Protein AF-A0A7W1PZ60-F1 (afdb_monomer_lite)

Sequence (572 aa):
MPERQSTPGGVTAEQDAEAQPDDTRADGIGADGNGADDTRADGIGAHDIGAHDTAAHDTAAHDAAEDEPTCVVPSSVDAVDQPSGFDAPTSATESPIFVVHSPVTPDAEATQVIAARGASEDPTVQISAAPPEGPAPEISQPWRKRAMLISSAVVAALGLLYGADLLLSSGSIPRGVTVGGVPVGGVALADAEQTLRAQLEPRTQRPVPVTVGDAKTTVDPRAAGLSVDWAATVARASAQPLNPVTRITSLFSSRETGVVTRSDPAALDAALTELAPAFDKPAVEGNVRFDGVTPEPVQPVPGQQLDVQAAADALDRNWVSGAPVVLPLTRLAPMTTADNVATALEKVAKPAVSGPVTITGENAARATLTPSNIAAALSFHADPAAGLVPELNQDSITAVLKPQLAGSETPGRDATLDFTGPTPVVVPSQDGRGVDYPATLKALIPVLTGTGQRQLAAVYAPQPAKLTTDGLSKLGISGIIGEFTTHGFASDSGMNIKRAAAQINGTIIAPGATFSLNAATNPRDAAHGYVEAGIIEDGHPARGIGGGVSQVATTLYNASYFAGMANVEHRE

Radius of gyration: 53.52 Å; chains: 1; bounding box: 136×105×157 Å

pLDDT: mean 76.32, std 24.91, range [27.02, 98.31]

Structure (mmCIF, N/CA/C/O backbone):
data_AF-A0A7W1PZ60-F1
#
_entry.id   AF-A0A7W1PZ60-F1
#
loop_
_atom_site.group_PDB
_atom_site.id
_atom_site.type_symbol
_atom_site.label_atom_id
_atom_site.label_alt_id
_atom_site.label_comp_id
_atom_site.label_asym_id
_atom_site.label_entity_id
_atom_site.label_seq_id
_atom_site.pdbx_PDB_ins_code
_atom_site.Cartn_x
_atom_site.Cartn_y
_atom_site.Cartn_z
_atom_site.occupancy
_atom_site.B_iso_or_equiv
_atom_site.auth_seq_id
_atom_site.auth_comp_id
_atom_site.auth_asym_id
_atom_site.auth_atom_id
_atom_site.pdbx_PDB_model_num
ATOM 1 N N . MET A 1 1 ? 16.845 13.927 87.945 1.00 48.28 1 MET A N 1
ATOM 2 C CA . MET A 1 1 ? 17.954 13.018 88.319 1.00 48.28 1 MET A CA 1
ATOM 3 C C . MET A 1 1 ? 17.489 12.307 89.583 1.00 48.28 1 MET A C 1
ATOM 5 O O . MET A 1 1 ? 17.201 13.062 90.506 1.00 48.28 1 MET A O 1
ATOM 9 N N . PRO A 1 2 ? 17.314 10.967 89.651 1.00 63.34 2 PRO A N 1
ATOM 10 C CA . PRO A 1 2 ? 18.059 9.901 88.957 1.00 63.34 2 PRO A CA 1
ATOM 11 C C . PRO A 1 2 ? 17.148 8.735 88.436 1.00 63.34 2 PRO A C 1
ATOM 13 O O . PRO A 1 2 ? 16.027 8.991 88.019 1.00 63.34 2 PRO A O 1
ATOM 16 N N . GLU A 1 3 ? 17.689 7.504 88.418 1.00 40.91 3 GLU A N 1
ATOM 17 C CA . GLU A 1 3 ? 17.124 6.126 88.506 1.00 40.91 3 GLU A CA 1
ATOM 18 C C . GLU A 1 3 ? 15.597 5.779 88.551 1.00 40.91 3 GLU A C 1
ATOM 20 O O . GLU A 1 3 ? 14.823 6.405 89.266 1.00 40.91 3 GLU A O 1
ATOM 25 N N . ARG A 1 4 ? 15.307 4.571 87.998 1.00 40.03 4 ARG A N 1
ATOM 26 C CA . ARG A 1 4 ? 14.363 3.479 88.418 1.00 40.03 4 ARG A CA 1
ATOM 27 C C . ARG A 1 4 ? 12.880 3.368 87.959 1.00 40.03 4 ARG A C 1
ATOM 29 O O . ARG A 1 4 ? 12.071 4.258 88.155 1.00 40.03 4 ARG A O 1
ATOM 36 N N . GLN A 1 5 ? 12.565 2.114 87.562 1.00 39.22 5 GLN A N 1
ATOM 37 C CA . GLN A 1 5 ? 11.352 1.280 87.801 1.00 39.22 5 GLN A CA 1
ATOM 38 C C . GLN A 1 5 ? 9.976 1.623 87.166 1.00 39.22 5 GLN A C 1
ATOM 40 O O . GLN A 1 5 ? 9.340 2.596 87.549 1.00 39.22 5 GLN A O 1
ATOM 45 N N . SER A 1 6 ? 9.433 0.712 86.326 1.00 33.81 6 SER A N 1
ATOM 46 C CA . SER A 1 6 ? 8.340 -0.238 86.698 1.00 33.81 6 SER A CA 1
ATOM 47 C C . SER A 1 6 ? 7.569 -0.869 85.511 1.00 33.81 6 SER A C 1
ATOM 49 O O . SER A 1 6 ? 7.257 -0.216 84.522 1.00 33.81 6 SER A O 1
ATOM 51 N N . THR A 1 7 ? 7.216 -2.147 85.672 1.00 34.81 7 THR A N 1
ATOM 52 C CA . THR A 1 7 ? 6.279 -3.009 84.901 1.00 34.81 7 THR A CA 1
ATOM 53 C C . THR A 1 7 ? 5.054 -3.360 85.793 1.00 34.81 7 THR A C 1
ATOM 55 O O . THR A 1 7 ? 5.064 -2.911 86.942 1.00 34.81 7 THR A O 1
ATOM 58 N N . PRO A 1 8 ? 4.070 -4.238 85.440 1.00 60.44 8 PRO A N 1
ATOM 59 C CA . PRO A 1 8 ? 3.481 -4.684 84.148 1.00 60.44 8 PRO A CA 1
ATOM 60 C C . PRO A 1 8 ? 1.914 -4.788 84.141 1.00 60.44 8 PRO A C 1
ATOM 62 O O . PRO A 1 8 ? 1.256 -4.549 85.149 1.00 60.44 8 PRO A O 1
ATOM 65 N N . GLY A 1 9 ? 1.340 -5.307 83.036 1.00 31.73 9 GLY A N 1
ATOM 66 C CA . GLY A 1 9 ? 0.103 -6.135 83.002 1.00 31.73 9 GLY A CA 1
ATOM 67 C C . GLY A 1 9 ? -0.803 -5.854 81.786 1.00 31.73 9 GLY A C 1
ATOM 68 O O . GLY A 1 9 ? -0.983 -4.688 81.460 1.00 31.73 9 GLY A O 1
ATOM 69 N N . GLY A 1 10 ? -1.409 -6.804 81.051 1.00 31.69 10 GLY A N 1
ATOM 70 C CA . GLY A 1 10 ? -1.338 -8.282 80.938 1.00 31.69 10 GLY A CA 1
ATOM 71 C C . GLY A 1 10 ? -2.159 -8.711 79.683 1.00 31.69 10 GLY A C 1
ATOM 72 O O . GLY A 1 10 ? -3.100 -8.005 79.343 1.00 31.69 10 GLY A O 1
ATOM 73 N N . VAL A 1 11 ? -1.707 -9.640 78.818 1.00 33.00 11 VAL A N 1
ATOM 74 C CA . VAL A 1 11 ? -2.082 -11.090 78.767 1.00 33.00 11 VAL A CA 1
ATOM 75 C C . VAL A 1 11 ? -3.592 -11.333 78.496 1.00 33.00 11 VAL A C 1
ATOM 77 O O . VAL A 1 11 ? -4.383 -10.875 79.309 1.00 33.00 11 VAL A O 1
ATOM 80 N N . THR A 1 12 ? -4.107 -12.055 77.473 1.00 33.81 12 THR A N 1
ATOM 81 C CA . THR A 1 12 ? -3.608 -12.771 76.250 1.00 33.81 12 THR A CA 1
ATOM 82 C C . THR A 1 12 ? -4.810 -13.220 75.372 1.00 33.81 12 THR A C 1
ATOM 84 O O . THR A 1 12 ? -5.815 -13.567 75.977 1.00 33.81 12 THR A O 1
ATOM 87 N N . ALA A 1 13 ? -4.627 -13.351 74.037 1.00 33.94 13 ALA A N 1
ATOM 88 C CA . ALA A 1 13 ? -5.240 -14.327 73.078 1.00 33.94 13 ALA A CA 1
ATOM 89 C C . ALA A 1 13 ? -6.801 -14.499 73.005 1.00 33.94 13 ALA A C 1
ATOM 91 O O . ALA A 1 13 ? -7.514 -14.015 73.871 1.00 33.94 13 ALA A O 1
ATOM 92 N N . GLU A 1 14 ? -7.450 -15.125 72.003 1.00 32.56 14 GLU A N 1
ATOM 93 C CA . GLU A 1 14 ? -7.018 -15.866 70.793 1.00 32.56 14 GLU A CA 1
ATOM 94 C C . GLU A 1 14 ? -8.051 -15.723 69.624 1.00 32.56 14 GLU A C 1
ATOM 96 O O . GLU A 1 14 ? -8.753 -14.718 69.561 1.00 32.56 14 GLU A O 1
ATOM 101 N N . GLN A 1 15 ? -8.088 -16.672 68.674 1.00 33.50 15 GLN A N 1
ATOM 102 C CA . GLN A 1 15 ? -8.492 -16.524 67.260 1.00 33.50 15 GLN A CA 1
ATOM 103 C C . GLN A 1 15 ? -9.977 -16.745 66.866 1.00 33.50 15 GLN A C 1
ATOM 105 O O . GLN A 1 15 ? -10.804 -17.250 67.618 1.00 33.50 15 GLN A O 1
ATOM 110 N N . ASP A 1 16 ? -10.206 -16.366 65.604 1.00 34.44 16 ASP A N 1
ATOM 111 C CA . ASP A 1 16 ? -11.305 -16.541 64.638 1.00 34.44 16 ASP A CA 1
ATOM 112 C C . ASP A 1 16 ? -12.148 -17.848 64.599 1.00 34.44 16 ASP A C 1
ATOM 114 O O . ASP A 1 16 ? -11.684 -18.927 64.958 1.00 34.44 16 ASP A O 1
ATOM 118 N N . ALA A 1 17 ? -13.314 -17.711 63.930 1.00 32.03 17 ALA A N 1
ATOM 119 C CA . ALA A 1 17 ? -13.920 -18.622 62.925 1.00 32.03 17 ALA A CA 1
ATOM 120 C C . ALA A 1 17 ? -15.250 -19.391 63.208 1.00 32.03 17 ALA A C 1
ATOM 122 O O . ALA A 1 17 ? -15.441 -20.044 64.225 1.00 32.03 17 ALA A O 1
ATOM 123 N N . GLU A 1 18 ? -16.106 -19.333 62.169 1.00 31.56 18 GLU A N 1
ATOM 124 C CA . GLU A 1 18 ? -17.048 -20.338 61.610 1.00 31.56 18 GLU A CA 1
ATOM 125 C C . GLU A 1 18 ? -18.441 -20.729 62.198 1.00 31.56 18 GLU A C 1
ATOM 127 O O . GLU A 1 18 ? -18.621 -21.152 63.331 1.00 31.56 18 GLU A O 1
ATOM 132 N N . ALA A 1 19 ? -19.430 -20.612 61.289 1.00 32.41 19 ALA A N 1
ATOM 133 C CA . ALA A 1 19 ? -20.492 -21.553 60.866 1.00 32.41 19 ALA A CA 1
ATOM 134 C C . ALA A 1 19 ? -21.335 -22.416 61.854 1.00 32.41 19 ALA A C 1
ATOM 136 O O . ALA A 1 19 ? -20.888 -23.408 62.411 1.00 32.41 19 ALA A O 1
ATOM 137 N N . GLN A 1 20 ? -22.638 -22.088 61.911 1.00 32.53 20 GLN A N 1
ATOM 138 C CA . GLN A 1 20 ? -23.833 -22.896 61.529 1.00 32.53 20 GLN A CA 1
ATOM 139 C C . GLN A 1 20 ? -23.694 -24.430 61.266 1.00 32.53 20 GLN A C 1
ATOM 141 O O . GLN A 1 20 ? -22.754 -24.823 60.582 1.00 32.53 20 GLN A O 1
ATOM 146 N N . PRO A 1 21 ? -24.765 -25.244 61.450 1.00 51.00 21 PRO A N 1
ATOM 147 C CA . PRO A 1 21 ? -25.710 -25.402 62.573 1.00 51.00 21 PRO A CA 1
ATOM 148 C C . PRO A 1 21 ? -2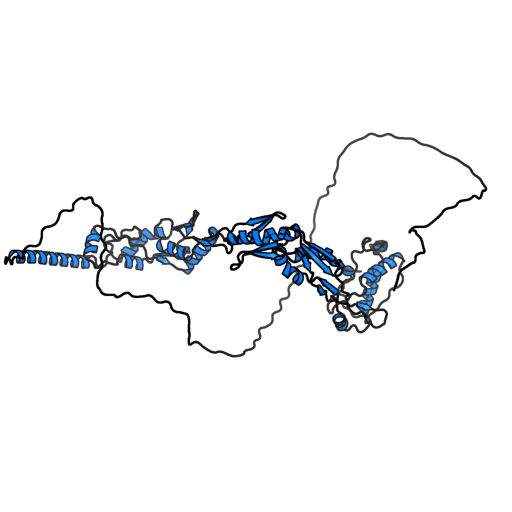5.701 -26.854 63.141 1.00 51.00 21 PRO A C 1
ATOM 150 O O . PRO A 1 21 ? -25.024 -27.722 62.599 1.00 51.00 21 PRO A O 1
ATOM 153 N N . ASP A 1 22 ? -26.501 -27.145 64.178 1.00 33.78 22 ASP A N 1
ATOM 154 C CA . ASP A 1 22 ? -26.601 -28.490 64.790 1.00 33.78 22 ASP A CA 1
ATOM 155 C C . ASP A 1 22 ? -27.980 -29.161 64.577 1.00 33.78 22 ASP A C 1
ATOM 157 O O . ASP A 1 22 ? -29.003 -28.480 64.456 1.00 33.78 22 ASP A O 1
ATOM 161 N N . ASP A 1 23 ? -27.993 -30.497 64.529 1.00 39.66 23 ASP A N 1
ATOM 162 C CA . ASP A 1 23 ? -29.156 -31.378 64.311 1.00 39.66 23 ASP A CA 1
ATOM 163 C C . ASP A 1 23 ? -29.557 -32.064 65.631 1.00 39.66 23 ASP A C 1
ATOM 165 O O . ASP A 1 23 ? -28.709 -32.383 66.462 1.00 39.66 23 ASP A O 1
ATOM 169 N N . THR A 1 24 ? -30.846 -32.337 65.860 1.00 35.81 24 THR A N 1
ATOM 170 C CA . THR A 1 24 ? -31.236 -33.313 66.894 1.00 35.81 24 THR A CA 1
ATOM 171 C C . THR A 1 24 ? -32.627 -33.910 66.686 1.00 35.81 24 THR A C 1
ATOM 173 O O . THR A 1 24 ? -33.585 -33.263 66.268 1.00 35.81 24 THR A O 1
ATOM 176 N N . ARG A 1 25 ? -32.728 -35.194 67.037 1.00 36.12 25 ARG A N 1
ATOM 177 C CA . ARG A 1 25 ? -33.777 -36.152 66.662 1.00 36.12 25 ARG A CA 1
ATOM 178 C C . ARG A 1 25 ? -34.373 -36.807 67.914 1.00 36.12 25 ARG A C 1
ATOM 180 O O . ARG A 1 25 ? -33.588 -37.277 68.732 1.00 36.12 25 ARG A O 1
ATOM 187 N N . ALA A 1 26 ? -35.704 -36.940 68.017 1.00 33.78 26 ALA A N 1
ATOM 188 C CA . ALA A 1 26 ? -36.364 -37.910 68.917 1.00 33.78 26 ALA A CA 1
ATOM 189 C C . ALA A 1 26 ? -37.866 -38.168 68.598 1.00 33.78 26 ALA A C 1
ATOM 191 O O . ALA A 1 26 ? -38.679 -37.257 68.682 1.00 33.78 26 ALA A O 1
ATOM 192 N N . ASP A 1 27 ? -38.176 -39.430 68.261 1.00 35.12 27 ASP A N 1
ATOM 193 C CA . ASP A 1 27 ? -39.287 -40.326 68.680 1.00 35.12 27 ASP A CA 1
ATOM 194 C C . ASP A 1 27 ? -40.786 -39.910 68.740 1.00 35.12 27 ASP A C 1
ATOM 196 O O . ASP A 1 27 ? -41.148 -38.867 69.275 1.00 35.12 27 ASP A O 1
ATOM 200 N N . GLY A 1 28 ? -41.701 -40.819 68.311 1.00 30.02 28 GLY A N 1
ATOM 201 C CA . GLY A 1 28 ? -43.164 -40.606 68.480 1.00 30.02 28 GLY A CA 1
ATOM 202 C C . GLY A 1 28 ? -44.244 -41.568 67.895 1.00 30.02 28 GLY A C 1
ATOM 203 O O . GLY A 1 28 ? -45.313 -41.079 67.570 1.00 30.02 28 GLY A O 1
ATOM 204 N N . ILE A 1 29 ? -44.004 -42.881 67.739 1.00 33.66 29 ILE A N 1
ATOM 205 C CA . ILE A 1 29 ? -44.962 -44.045 67.718 1.00 33.66 29 ILE A CA 1
ATOM 206 C C . ILE A 1 29 ? -46.476 -43.888 67.313 1.00 33.66 29 ILE A C 1
ATOM 208 O O . ILE A 1 29 ? -47.260 -43.321 68.065 1.00 33.66 29 ILE A O 1
ATOM 212 N N . GLY A 1 30 ? -46.913 -44.682 66.303 1.00 31.73 30 GLY A N 1
ATOM 213 C CA . GLY A 1 30 ? -48.231 -45.394 66.212 1.00 31.73 30 GLY A CA 1
ATOM 214 C C . GLY A 1 30 ? -49.456 -44.653 65.614 1.00 31.73 30 GLY A C 1
ATOM 215 O O . GLY A 1 30 ? -49.548 -43.443 65.746 1.00 31.73 30 GLY A O 1
ATOM 216 N N . ALA A 1 31 ? -50.462 -45.289 64.976 1.00 33.06 31 ALA A N 1
ATOM 217 C CA . ALA A 1 31 ? -50.705 -46.692 64.565 1.00 33.06 31 ALA A CA 1
ATOM 218 C C . ALA A 1 31 ? -51.828 -46.776 63.469 1.00 33.06 31 ALA A C 1
ATOM 220 O O . ALA A 1 31 ? -52.349 -45.739 63.070 1.00 33.06 31 ALA A O 1
ATOM 221 N N . ASP A 1 32 ? -52.209 -48.002 63.055 1.00 36.91 32 ASP A N 1
ATOM 222 C CA . ASP A 1 32 ? -53.356 -48.407 62.188 1.00 36.91 32 ASP A CA 1
ATOM 223 C C . ASP A 1 32 ? -53.274 -48.101 60.662 1.00 36.91 32 ASP A C 1
ATOM 225 O O . ASP A 1 32 ? -52.878 -47.017 60.255 1.00 36.91 32 ASP A O 1
ATOM 229 N N . GLY A 1 33 ? -53.660 -48.984 59.718 1.00 31.33 33 GLY A N 1
ATOM 230 C CA . GLY A 1 33 ? -54.054 -50.406 59.788 1.00 31.33 33 GLY A CA 1
ATOM 231 C C . GLY A 1 33 ? -54.742 -50.916 58.490 1.00 31.33 33 GLY A C 1
ATOM 232 O O . GLY A 1 33 ? -55.614 -50.230 57.973 1.00 31.33 33 GLY A O 1
ATOM 233 N N . ASN A 1 34 ? -54.404 -52.136 58.020 1.00 33.91 34 ASN A N 1
ATOM 234 C CA . ASN A 1 34 ? -54.942 -52.883 56.843 1.00 33.91 34 ASN A CA 1
ATOM 235 C C . ASN A 1 34 ? -54.814 -52.250 55.424 1.00 33.91 34 ASN A C 1
ATOM 237 O O . ASN A 1 34 ? -55.028 -51.063 55.239 1.00 33.91 34 ASN A O 1
ATOM 241 N N . GLY A 1 35 ? -54.559 -53.002 54.339 1.00 32.28 35 GLY A N 1
ATOM 242 C CA . GLY A 1 35 ? -54.160 -54.417 54.212 1.00 32.28 35 GLY A CA 1
ATOM 243 C C . GLY A 1 35 ? -54.688 -55.112 52.937 1.00 32.28 35 GLY A C 1
ATOM 244 O O . GLY A 1 35 ? -55.870 -54.973 52.652 1.00 32.28 35 GLY A O 1
ATOM 245 N N . ALA A 1 36 ? -53.831 -55.929 52.293 1.00 36.16 36 ALA A N 1
ATOM 246 C CA . ALA A 1 36 ? -54.145 -57.053 51.373 1.00 36.16 36 ALA A CA 1
ATOM 247 C C . ALA A 1 36 ? -54.852 -56.769 50.012 1.00 36.16 36 ALA A C 1
ATOM 249 O O . ALA A 1 36 ? -55.674 -55.868 49.915 1.00 36.16 36 ALA A O 1
ATOM 250 N N . ASP A 1 37 ? -54.663 -57.546 48.930 1.00 37.47 37 ASP A N 1
ATOM 251 C CA . ASP A 1 37 ? -53.606 -58.500 48.497 1.00 37.47 37 ASP A CA 1
ATOM 252 C C . ASP A 1 37 ? -53.862 -58.915 47.016 1.00 37.47 37 ASP A C 1
ATOM 254 O O . ASP A 1 37 ? -55.005 -58.800 46.584 1.00 37.47 37 ASP A O 1
ATOM 258 N N . ASP A 1 38 ? -52.830 -59.422 46.312 1.00 37.25 38 ASP A N 1
ATOM 259 C CA . ASP A 1 38 ? -52.796 -60.291 45.094 1.00 37.25 38 ASP A CA 1
ATOM 260 C C . ASP A 1 38 ? -53.709 -59.968 43.861 1.00 37.25 38 ASP A C 1
ATOM 262 O O . ASP A 1 38 ? -54.731 -59.304 43.944 1.00 37.25 38 ASP A O 1
ATOM 266 N N . THR A 1 39 ? -53.471 -60.383 42.607 1.00 36.84 39 THR A N 1
ATOM 267 C CA . THR A 1 39 ? -52.607 -61.394 41.942 1.00 36.84 39 THR A CA 1
ATOM 268 C C . THR A 1 39 ? -52.223 -60.852 40.536 1.00 36.84 39 THR A C 1
ATOM 270 O O . THR A 1 39 ? -52.946 -60.024 39.990 1.00 36.84 39 THR A O 1
ATOM 273 N N . ARG A 1 40 ? -51.030 -61.108 39.959 1.00 36.19 40 ARG A N 1
ATOM 274 C CA . ARG A 1 40 ? -50.654 -62.229 39.039 1.00 36.19 40 ARG A CA 1
ATOM 275 C C . ARG A 1 40 ? -51.602 -62.455 37.827 1.00 36.19 40 ARG A C 1
ATOM 277 O O . ARG A 1 40 ? -52.803 -62.303 37.964 1.00 36.19 40 ARG A O 1
ATOM 284 N N . ALA A 1 41 ? -51.145 -62.858 36.630 1.00 35.94 41 ALA A N 1
ATOM 285 C CA . ALA A 1 41 ? -49.906 -63.574 36.277 1.00 35.94 41 ALA A CA 1
ATOM 286 C C . ALA A 1 41 ? -49.469 -63.401 34.791 1.00 35.94 41 ALA A C 1
ATOM 288 O O . ALA A 1 41 ? -50.280 -62.994 33.970 1.00 35.94 41 ALA A O 1
ATOM 289 N N . ASP A 1 42 ? -48.217 -63.804 34.508 1.00 32.44 42 ASP A N 1
ATOM 290 C CA . ASP A 1 42 ? -47.660 -64.477 33.304 1.00 32.44 42 ASP A CA 1
ATOM 291 C C . ASP A 1 42 ? -47.873 -63.907 31.868 1.00 32.44 42 ASP A C 1
ATOM 293 O O . ASP A 1 42 ? -48.925 -63.396 31.516 1.00 32.44 42 ASP A O 1
ATOM 297 N N . GLY A 1 43 ? -46.932 -64.017 30.914 1.00 30.09 43 GLY A N 1
ATOM 298 C CA . GLY A 1 43 ? -45.552 -64.526 30.963 1.00 30.09 43 GLY A CA 1
ATOM 299 C C . GLY A 1 43 ? -45.106 -65.240 29.666 1.00 30.09 43 GLY A C 1
ATOM 300 O O . GLY A 1 43 ? -45.825 -66.107 29.188 1.00 30.09 43 GLY A O 1
ATOM 301 N N . ILE A 1 44 ? -43.869 -64.966 29.201 1.00 33.47 44 ILE A N 1
ATOM 302 C CA . ILE A 1 44 ? -43.054 -65.784 28.253 1.00 33.47 44 ILE A CA 1
ATOM 303 C C . ILE A 1 44 ? -43.564 -65.820 26.776 1.00 33.47 44 ILE A C 1
ATOM 305 O O . ILE A 1 44 ? -44.748 -65.970 26.524 1.00 33.47 44 ILE A O 1
ATOM 309 N N . GLY A 1 45 ? -42.737 -65.723 25.721 1.00 29.19 45 GLY A N 1
ATOM 310 C CA . GLY A 1 45 ? -41.285 -65.508 25.640 1.00 29.19 45 GLY A CA 1
ATOM 311 C C . GLY A 1 45 ? -40.726 -65.528 24.197 1.00 29.19 45 GLY A C 1
ATOM 312 O O . GLY A 1 45 ? -41.439 -65.802 23.239 1.00 29.19 45 GLY A O 1
ATOM 313 N N . ALA A 1 46 ? -39.434 -65.205 24.097 1.00 31.70 46 ALA A N 1
ATOM 314 C CA . ALA A 1 46 ? -38.571 -64.985 22.923 1.00 31.70 46 ALA A CA 1
ATOM 315 C C . ALA A 1 46 ? -38.611 -65.986 21.736 1.00 31.70 46 ALA A C 1
ATOM 317 O O . ALA A 1 46 ? -38.810 -67.179 21.942 1.00 31.70 46 ALA A O 1
ATOM 318 N N . HIS A 1 47 ? -38.208 -65.525 20.535 1.00 30.86 47 HIS A N 1
ATOM 319 C CA . HIS A 1 47 ? -36.892 -65.883 19.954 1.00 30.86 47 HIS A CA 1
ATOM 320 C C . HIS A 1 47 ? -36.436 -64.965 18.788 1.00 30.86 47 HIS A C 1
ATOM 322 O O . HIS A 1 47 ? -37.237 -64.244 18.202 1.00 30.86 47 HIS A O 1
ATOM 328 N N . ASP A 1 48 ? -35.122 -64.980 18.536 1.00 31.52 48 ASP A N 1
ATOM 329 C CA . ASP A 1 48 ? -34.300 -64.084 17.688 1.00 31.52 48 ASP A CA 1
ATOM 330 C C . ASP A 1 48 ? -33.872 -64.749 16.339 1.00 31.52 48 ASP A C 1
ATOM 332 O O . ASP A 1 48 ? -34.333 -65.851 16.046 1.00 31.52 48 ASP A O 1
ATOM 336 N N . ILE A 1 49 ? -32.955 -64.100 15.591 1.00 32.72 49 ILE A N 1
ATOM 337 C CA . ILE A 1 49 ? -32.211 -64.416 14.338 1.00 32.72 49 ILE A CA 1
ATOM 338 C C . ILE A 1 49 ? -32.979 -64.419 12.989 1.00 32.72 49 ILE A C 1
ATOM 340 O O . ILE A 1 49 ? -33.929 -65.170 12.810 1.00 32.72 49 ILE A O 1
ATOM 344 N N . GLY A 1 50 ? -32.562 -63.675 11.941 1.00 28.05 50 GLY A N 1
ATOM 345 C CA . GLY A 1 50 ? -31.528 -62.619 11.857 1.00 28.05 50 GLY A CA 1
ATOM 346 C C . GLY A 1 50 ? -31.091 -62.211 10.420 1.00 28.05 50 GLY A C 1
ATOM 347 O O . GLY A 1 50 ? -31.174 -63.019 9.503 1.00 28.05 50 GLY A O 1
ATOM 348 N N . ALA A 1 51 ? -30.533 -60.991 10.300 1.00 30.17 51 ALA A N 1
ATOM 349 C CA . ALA A 1 51 ? -29.610 -60.450 9.266 1.00 30.17 51 ALA A CA 1
ATOM 350 C C . ALA A 1 51 ? -30.055 -60.073 7.815 1.00 30.17 51 ALA A C 1
ATOM 352 O O . ALA A 1 51 ? -30.816 -60.779 7.162 1.00 30.17 51 ALA A O 1
ATOM 353 N N . HIS A 1 52 ? -29.385 -59.003 7.325 1.00 31.28 52 HIS A N 1
ATOM 354 C CA . HIS A 1 52 ? -29.333 -58.322 6.000 1.00 31.28 52 HIS A CA 1
ATOM 355 C C . HIS A 1 52 ? -30.251 -57.094 5.786 1.00 31.28 52 HIS A C 1
ATOM 357 O O . HIS A 1 52 ? -31.429 -57.152 6.112 1.00 31.28 52 HIS A O 1
ATOM 363 N N . ASP A 1 53 ? -29.821 -55.979 5.168 1.00 28.44 53 ASP A N 1
ATOM 364 C CA . ASP A 1 53 ? -28.485 -55.352 5.008 1.00 28.44 53 ASP A CA 1
ATOM 365 C C . ASP A 1 53 ? -28.673 -53.862 4.577 1.00 28.44 53 ASP A C 1
ATOM 367 O O . ASP A 1 53 ? -29.714 -53.509 4.035 1.00 28.44 53 ASP A O 1
ATOM 371 N N . THR A 1 54 ? -27.678 -53.010 4.845 1.00 30.08 54 THR A N 1
ATOM 372 C CA . THR A 1 54 ? -27.340 -51.704 4.216 1.00 30.08 54 THR A CA 1
ATOM 373 C C . THR A 1 54 ? -28.407 -50.727 3.641 1.00 30.08 54 THR A C 1
ATOM 375 O O . THR A 1 54 ? -28.854 -50.834 2.508 1.00 30.08 54 THR A O 1
ATOM 378 N N . ALA A 1 55 ? -28.567 -49.612 4.373 1.00 29.09 55 ALA A N 1
ATOM 379 C CA . ALA A 1 55 ? -28.196 -48.231 3.980 1.00 29.09 55 ALA A CA 1
ATOM 380 C C . ALA A 1 55 ? -28.964 -47.368 2.931 1.00 29.09 55 ALA A C 1
ATOM 382 O O . ALA A 1 55 ? -29.281 -47.777 1.824 1.00 29.09 55 ALA A O 1
ATOM 383 N N . ALA A 1 56 ? -29.004 -46.071 3.295 1.00 29.38 56 ALA A N 1
ATOM 384 C CA . ALA A 1 56 ? -29.030 -44.842 2.479 1.00 29.38 56 ALA A CA 1
ATOM 385 C C . ALA A 1 56 ? -30.351 -44.337 1.849 1.00 29.38 56 ALA A C 1
ATOM 387 O O . ALA A 1 56 ? -30.959 -44.955 0.982 1.00 29.38 56 ALA A O 1
ATOM 388 N N . HIS A 1 57 ? -30.717 -43.108 2.243 1.00 32.84 57 HIS A N 1
ATOM 389 C CA . HIS A 1 57 ? -31.527 -42.188 1.441 1.00 32.84 57 HIS A CA 1
ATOM 390 C C . HIS A 1 57 ? -30.762 -41.751 0.187 1.00 32.84 57 HIS A C 1
ATOM 392 O O . HIS A 1 57 ? -29.598 -41.374 0.301 1.00 32.84 57 HIS A O 1
ATOM 398 N N . ASP A 1 58 ? -31.468 -41.642 -0.939 1.00 28.30 58 ASP A N 1
ATOM 399 C CA . ASP A 1 58 ? -31.283 -40.528 -1.872 1.00 28.30 58 ASP A CA 1
ATOM 400 C C . ASP A 1 58 ? -32.585 -40.294 -2.664 1.00 28.30 58 ASP A C 1
ATOM 402 O O . ASP A 1 58 ? -33.217 -41.248 -3.122 1.00 28.30 58 ASP A O 1
ATOM 406 N N . THR A 1 59 ? -32.999 -39.037 -2.819 1.00 32.75 59 THR A N 1
ATOM 407 C CA . THR A 1 59 ? -34.109 -38.634 -3.701 1.00 32.75 59 THR A CA 1
ATOM 408 C C . THR A 1 59 ? -33.750 -37.326 -4.382 1.00 32.75 59 THR A C 1
ATOM 410 O O . THR A 1 59 ? -33.864 -36.247 -3.801 1.00 32.75 59 THR A O 1
ATOM 413 N N . ALA A 1 60 ? -33.328 -37.445 -5.636 1.00 29.66 60 ALA A N 1
ATOM 414 C CA . ALA A 1 60 ? -33.010 -36.328 -6.505 1.00 29.66 60 ALA A CA 1
ATOM 415 C C . ALA A 1 60 ? -34.271 -35.651 -7.083 1.00 29.66 60 ALA A C 1
ATOM 417 O O . ALA A 1 60 ? -35.203 -36.352 -7.464 1.00 29.66 60 ALA A O 1
ATOM 418 N N . ALA A 1 61 ? -34.192 -34.316 -7.215 1.00 29.06 61 ALA A N 1
ATOM 419 C CA . ALA A 1 61 ? -34.460 -33.507 -8.426 1.00 29.06 61 ALA A CA 1
ATOM 420 C C . ALA A 1 61 ? -35.873 -33.542 -9.094 1.00 29.06 61 ALA A C 1
ATOM 422 O O . ALA A 1 61 ? -36.555 -34.556 -9.084 1.00 29.06 61 ALA A O 1
ATOM 423 N N . HIS A 1 62 ? -36.376 -32.487 -9.758 1.00 28.66 62 HIS A N 1
ATOM 424 C CA . HIS A 1 62 ? -35.852 -31.144 -10.087 1.00 28.66 62 HIS A CA 1
ATOM 425 C C . HIS A 1 62 ? -37.018 -30.160 -10.393 1.00 28.66 62 HIS A C 1
ATOM 427 O O . HIS A 1 62 ? -38.163 -30.600 -10.462 1.00 28.66 62 HIS A O 1
ATOM 433 N N . ASP A 1 63 ? -36.681 -28.888 -10.670 1.00 27.47 63 ASP A N 1
ATOM 434 C CA . ASP A 1 63 ? -37.503 -27.804 -11.270 1.00 27.47 63 ASP A CA 1
ATOM 435 C C . ASP A 1 63 ? -38.700 -27.255 -10.440 1.00 27.47 63 ASP A C 1
ATOM 437 O O . ASP A 1 63 ? -39.544 -28.000 -9.963 1.00 27.47 63 ASP A O 1
ATOM 441 N N . ALA A 1 64 ? -38.880 -25.938 -10.246 1.00 29.36 64 ALA A N 1
ATOM 442 C CA . ALA A 1 64 ? -38.687 -24.861 -11.222 1.00 29.36 64 ALA A CA 1
ATOM 443 C C . ALA A 1 64 ? -38.489 -23.441 -10.622 1.00 29.36 64 ALA A C 1
ATOM 445 O O . ALA A 1 64 ? -39.126 -23.088 -9.635 1.00 29.36 64 ALA A O 1
ATOM 446 N N . ALA A 1 65 ? -37.707 -22.631 -11.351 1.00 29.06 65 ALA A N 1
ATOM 447 C CA . ALA A 1 65 ? -37.748 -21.163 -11.499 1.00 29.06 65 ALA A CA 1
ATOM 448 C C . ALA A 1 65 ? -37.749 -20.240 -10.253 1.00 29.06 65 ALA A C 1
ATOM 450 O O . ALA A 1 65 ? -38.785 -19.985 -9.641 1.00 29.06 65 ALA A O 1
ATOM 451 N N . GLU A 1 66 ? -36.606 -19.584 -10.022 1.00 30.16 66 GLU A N 1
ATOM 452 C CA . GLU A 1 66 ? -36.513 -18.290 -9.327 1.00 30.16 66 GLU A CA 1
ATOM 453 C C . GLU A 1 66 ? -36.507 -17.144 -10.362 1.00 30.16 66 GLU A C 1
ATOM 455 O O . GLU A 1 66 ? -35.921 -17.285 -11.437 1.00 30.16 66 GLU A O 1
ATOM 460 N N . ASP A 1 67 ? -37.164 -16.025 -10.045 1.00 30.97 67 ASP A N 1
ATOM 461 C CA . ASP A 1 67 ? -37.310 -14.841 -10.908 1.00 30.97 67 ASP A CA 1
ATOM 462 C C . ASP A 1 67 ? -36.777 -13.612 -10.144 1.00 30.97 67 ASP A C 1
ATOM 464 O O . ASP A 1 67 ? -37.348 -13.216 -9.123 1.00 30.97 67 ASP A O 1
ATOM 468 N N . GLU A 1 68 ? -35.641 -13.044 -10.571 1.00 30.34 68 GLU A N 1
ATOM 469 C CA . GLU A 1 68 ? -34.995 -11.923 -9.867 1.00 30.34 68 GLU A CA 1
ATOM 470 C C . GLU A 1 68 ? -35.568 -10.555 -10.294 1.00 30.34 68 GLU A C 1
ATOM 472 O O . GLU A 1 68 ? -35.514 -10.194 -11.476 1.00 30.34 68 GLU A O 1
ATOM 477 N N . PRO A 1 69 ? -36.047 -9.712 -9.355 1.00 34.12 69 PRO A N 1
ATOM 478 C CA . PRO A 1 69 ? -36.556 -8.388 -9.689 1.00 34.12 69 PRO A CA 1
ATOM 479 C C . PRO A 1 69 ? -35.421 -7.411 -10.037 1.00 34.12 69 PRO A C 1
ATOM 481 O O . PRO A 1 69 ? -34.593 -7.033 -9.209 1.00 34.12 69 PRO A O 1
ATOM 484 N N . THR A 1 70 ? -35.430 -6.944 -11.286 1.00 30.17 70 THR A N 1
ATOM 485 C CA . THR A 1 70 ? -34.459 -5.981 -11.824 1.00 30.17 70 THR A CA 1
ATOM 486 C C . THR A 1 70 ? -34.598 -4.598 -11.174 1.00 30.17 70 THR A C 1
ATOM 488 O O . THR A 1 70 ? -35.679 -4.009 -11.163 1.00 30.17 70 THR A O 1
ATOM 491 N N . CYS A 1 71 ? -33.489 -4.031 -10.694 1.00 27.02 71 CYS A N 1
ATOM 492 C CA . CYS A 1 71 ? -33.476 -2.710 -10.065 1.00 27.02 71 CYS A CA 1
ATOM 493 C C . CYS A 1 71 ? -33.473 -1.580 -11.117 1.00 27.02 71 CYS A C 1
ATOM 495 O O . CYS A 1 71 ? -32.552 -1.481 -11.930 1.00 27.02 71 CYS A O 1
ATOM 497 N N . VAL A 1 72 ? -34.493 -0.715 -11.103 1.00 30.70 72 VAL A N 1
ATOM 498 C CA . VAL A 1 72 ? -34.631 0.424 -12.033 1.00 30.70 72 VAL A CA 1
ATOM 499 C C . VAL A 1 72 ? -34.047 1.691 -11.407 1.00 30.70 72 VAL A C 1
ATOM 501 O O . VAL A 1 72 ? -34.508 2.140 -10.360 1.00 30.70 72 VAL A O 1
ATOM 504 N N . VAL A 1 73 ? -33.065 2.304 -12.075 1.00 32.34 73 VAL A N 1
ATOM 505 C CA . VAL A 1 73 ? -32.437 3.564 -11.643 1.00 32.34 73 VAL A CA 1
ATOM 506 C C . VAL A 1 73 ? -33.070 4.751 -12.385 1.00 32.34 73 VAL A C 1
ATOM 508 O O . VAL A 1 73 ? -33.004 4.783 -13.615 1.00 32.34 73 VAL A O 1
ATOM 511 N N . PRO A 1 74 ? -33.649 5.752 -11.694 1.00 33.72 74 PRO A N 1
ATOM 512 C CA . PRO A 1 74 ? -34.052 7.004 -12.322 1.00 33.72 74 PRO A CA 1
ATOM 513 C C . PRO A 1 74 ? -32.869 7.980 -12.411 1.00 33.72 74 PRO A C 1
ATOM 515 O O . PRO A 1 74 ? -32.279 8.364 -11.402 1.00 33.72 74 PRO A O 1
ATOM 518 N N . SER A 1 75 ? -32.546 8.422 -13.625 1.00 31.09 75 SER A N 1
ATOM 519 C CA . SER A 1 75 ? -31.558 9.480 -13.865 1.00 31.09 75 SER A CA 1
ATOM 520 C C . SER A 1 75 ? -32.159 10.864 -13.609 1.00 31.09 75 SER A C 1
ATOM 522 O O . SER A 1 75 ? -33.153 11.223 -14.241 1.00 31.09 75 SER A O 1
ATOM 524 N N . SER A 1 76 ? -31.517 11.680 -12.772 1.00 31.64 76 SER A N 1
ATOM 525 C CA . SER A 1 76 ? -31.811 13.114 -12.644 1.00 31.64 76 SER A CA 1
ATOM 526 C C . SER A 1 76 ? -30.644 13.953 -13.164 1.00 31.64 76 SER A C 1
ATOM 528 O O . SER A 1 76 ? -29.533 13.884 -12.640 1.00 31.64 76 SER A O 1
ATOM 530 N N . VAL A 1 77 ? -30.921 14.739 -14.203 1.00 33.38 77 VAL A N 1
ATOM 531 C CA . VAL A 1 77 ? -30.060 15.806 -14.725 1.00 33.38 77 VAL A CA 1
ATOM 532 C C . VAL A 1 77 ? -30.373 17.118 -14.017 1.00 33.38 77 VAL A C 1
ATOM 534 O O . VAL A 1 77 ? -31.539 17.460 -13.893 1.00 33.38 77 VAL A O 1
ATOM 537 N N . ASP A 1 78 ? -29.327 17.837 -13.627 1.00 30.56 78 ASP A N 1
ATOM 538 C CA . ASP A 1 78 ? -29.247 19.287 -13.402 1.00 30.56 78 ASP A CA 1
ATOM 539 C C . ASP A 1 78 ? -27.768 19.573 -13.077 1.00 30.56 78 ASP A C 1
ATOM 541 O O . ASP A 1 78 ? -27.068 18.706 -12.560 1.00 30.56 78 ASP A O 1
ATOM 545 N N . ALA A 1 79 ? -27.164 20.734 -13.278 1.00 30.72 79 ALA A N 1
ATOM 546 C CA . ALA A 1 79 ? -27.393 21.922 -14.088 1.00 30.72 79 ALA A CA 1
ATOM 547 C C . ALA A 1 79 ? -26.137 22.766 -13.788 1.00 30.72 79 ALA A C 1
ATOM 549 O O . ALA A 1 79 ? -25.739 22.887 -12.629 1.00 30.72 79 ALA A O 1
ATOM 550 N N . VAL A 1 80 ? -25.452 23.288 -14.806 1.00 30.92 80 VAL A N 1
ATOM 551 C CA . VAL A 1 80 ? -24.222 24.071 -14.592 1.00 30.92 80 VAL A CA 1
ATOM 552 C C . VAL A 1 80 ? -24.598 25.516 -14.287 1.00 30.92 80 VAL A C 1
ATOM 554 O O . VAL A 1 80 ? -25.244 26.150 -15.118 1.00 30.92 80 VAL A O 1
ATOM 557 N N . ASP A 1 81 ? -24.124 26.051 -13.161 1.00 29.75 81 ASP A N 1
ATOM 558 C CA . ASP A 1 81 ? -24.099 27.495 -12.910 1.00 29.75 81 ASP A CA 1
ATOM 559 C C . ASP A 1 81 ? -22.697 27.946 -12.468 1.00 29.75 81 ASP A C 1
ATOM 561 O O . ASP A 1 81 ? -21.955 27.198 -11.826 1.00 29.75 81 ASP A O 1
ATOM 565 N N . GLN A 1 82 ? -22.311 29.156 -12.872 1.00 33.94 82 GLN A N 1
ATOM 566 C CA . GLN A 1 82 ? -21.025 29.771 -12.531 1.00 33.94 82 GLN A CA 1
ATOM 567 C C . GLN A 1 82 ? -21.148 30.619 -11.254 1.00 33.94 82 GLN A C 1
ATOM 569 O O . GLN A 1 82 ? -22.242 30.925 -10.788 1.00 33.94 82 GLN A O 1
ATOM 574 N N . PRO A 1 83 ? -20.016 31.100 -10.717 1.00 36.75 83 PRO A N 1
ATOM 575 C CA . PRO A 1 83 ? -19.828 32.541 -10.881 1.00 36.75 83 PRO A CA 1
ATOM 576 C C . PRO A 1 83 ? -18.415 32.965 -11.306 1.00 36.75 83 PRO A C 1
ATOM 578 O O . PRO A 1 83 ? -17.399 32.377 -10.946 1.00 36.75 83 PRO A O 1
ATOM 581 N N . SER A 1 84 ? -18.382 34.060 -12.059 1.00 31.47 84 SER A N 1
ATOM 582 C CA . SER A 1 84 ? -17.196 34.786 -12.517 1.00 31.47 84 SER A CA 1
ATOM 583 C C . SER A 1 84 ? -16.542 35.640 -11.420 1.00 31.47 84 SER A C 1
ATOM 585 O O . SER A 1 84 ? -17.256 36.314 -10.677 1.00 31.47 84 SER A O 1
ATOM 587 N N . GLY A 1 85 ? -15.208 35.751 -11.413 1.00 27.44 85 GLY A N 1
ATOM 588 C CA . GLY A 1 85 ? -14.484 36.716 -10.572 1.00 27.44 85 GLY A CA 1
ATOM 589 C C . GLY A 1 85 ? -12.985 36.814 -10.886 1.00 27.44 85 GLY A C 1
ATOM 590 O O . GLY A 1 85 ? -12.235 35.903 -10.568 1.00 27.44 85 GLY A O 1
ATOM 591 N N . PHE A 1 86 ? -12.590 37.927 -11.513 1.00 29.92 86 PHE A N 1
ATOM 592 C CA . PHE A 1 86 ? -11.222 38.419 -11.778 1.00 29.92 86 PHE A CA 1
ATOM 593 C C . PHE A 1 86 ? -10.216 38.144 -10.628 1.00 29.92 86 PHE A C 1
ATOM 595 O O . PHE A 1 86 ? -10.589 38.225 -9.464 1.00 29.92 86 PHE A O 1
ATOM 602 N N . ASP A 1 87 ? -8.943 37.806 -10.874 1.00 29.05 87 ASP A N 1
ATOM 603 C CA . ASP A 1 87 ? -7.925 38.721 -11.429 1.00 29.05 87 ASP A CA 1
ATOM 604 C C . ASP A 1 87 ? -6.706 38.004 -12.064 1.00 29.05 87 ASP A C 1
ATOM 606 O O . ASP A 1 87 ? -6.379 36.865 -11.733 1.00 29.05 87 ASP A O 1
ATOM 610 N N . ALA A 1 88 ? -5.986 38.720 -12.938 1.00 32.16 88 ALA A N 1
ATOM 611 C CA . ALA A 1 88 ? -4.656 38.353 -13.454 1.00 32.16 88 ALA A CA 1
ATOM 612 C C . ALA A 1 88 ? -3.561 39.229 -12.799 1.00 32.16 88 ALA A C 1
ATOM 614 O O . ALA A 1 88 ? -3.881 40.286 -12.252 1.00 32.16 88 ALA A O 1
ATOM 615 N N . PRO A 1 89 ? -2.262 38.866 -12.891 1.00 41.34 89 PRO A N 1
ATOM 616 C CA . PRO A 1 89 ? -1.470 39.471 -13.970 1.00 41.34 89 PRO A CA 1
ATOM 617 C C . PRO A 1 89 ? -0.333 38.604 -14.564 1.00 41.34 89 PRO A C 1
ATOM 619 O O . PRO A 1 89 ? -0.006 37.510 -14.114 1.00 41.34 89 PRO A O 1
ATOM 622 N N . THR A 1 90 ? 0.269 39.153 -15.620 1.00 32.34 90 THR A N 1
ATOM 623 C CA . THR A 1 90 ? 1.326 38.600 -16.485 1.00 32.34 90 THR A CA 1
ATOM 624 C C . THR A 1 90 ? 2.757 38.601 -15.925 1.00 32.34 90 THR A C 1
ATOM 626 O O . THR A 1 90 ? 3.172 39.534 -15.249 1.00 32.34 90 THR A O 1
ATOM 629 N N . SER A 1 91 ? 3.521 37.598 -16.374 1.00 31.44 91 SER A N 1
ATOM 630 C CA . SER A 1 91 ? 4.968 37.531 -16.674 1.00 31.44 91 SER A CA 1
ATOM 631 C C . SER A 1 91 ? 6.004 38.456 -15.999 1.00 31.44 91 SER A C 1
ATOM 633 O O . SER A 1 91 ? 6.099 39.638 -16.306 1.00 31.44 91 SER A O 1
ATOM 635 N N . ALA A 1 92 ? 6.944 37.780 -15.323 1.00 32.00 92 ALA A N 1
ATOM 636 C CA . ALA A 1 92 ? 8.410 37.882 -15.456 1.00 32.00 92 ALA A CA 1
ATOM 637 C C . ALA A 1 92 ? 9.145 39.222 -15.224 1.00 32.00 92 ALA A C 1
ATOM 639 O O . ALA A 1 92 ? 9.078 40.125 -16.053 1.00 32.00 92 ALA A O 1
ATOM 640 N N . THR A 1 93 ? 10.042 39.234 -14.221 1.00 29.59 93 THR A N 1
ATOM 641 C CA . THR A 1 93 ? 11.492 39.552 -14.343 1.00 29.59 93 THR A CA 1
ATOM 642 C C . THR A 1 93 ? 12.229 39.288 -13.006 1.00 29.59 93 THR A C 1
ATOM 644 O O . THR A 1 93 ? 11.618 39.353 -11.946 1.00 29.59 93 THR A O 1
ATOM 647 N N . GLU A 1 94 ? 13.537 39.008 -13.103 1.00 29.59 94 GLU A N 1
ATOM 648 C CA . GLU A 1 94 ? 14.599 39.027 -12.068 1.00 29.59 94 GLU A CA 1
ATOM 649 C C . GLU A 1 94 ? 14.813 37.860 -11.067 1.00 29.59 94 GLU A C 1
ATOM 651 O O . GLU A 1 94 ? 13.976 37.479 -10.253 1.00 29.59 94 GLU A O 1
ATOM 656 N N . SER A 1 95 ? 16.049 37.344 -11.136 1.00 30.48 95 SER A N 1
ATOM 657 C CA . SER A 1 95 ? 16.785 36.459 -10.210 1.00 30.48 95 SER A CA 1
ATOM 658 C C . SER A 1 95 ? 17.263 37.244 -8.949 1.00 30.48 95 SER A C 1
ATOM 660 O O . SER A 1 95 ? 17.041 38.456 -8.941 1.00 30.48 95 SER A O 1
ATOM 662 N N . PRO A 1 96 ? 17.971 36.682 -7.918 1.00 42.69 96 PRO A N 1
ATOM 663 C CA . PRO A 1 96 ? 19.267 35.977 -8.075 1.00 42.69 96 PRO A CA 1
ATOM 664 C C . PRO A 1 96 ? 19.686 34.929 -6.991 1.00 42.69 96 PRO A C 1
ATOM 666 O O . PRO A 1 96 ? 18.970 34.639 -6.041 1.00 42.69 96 PRO A O 1
ATOM 669 N N . ILE A 1 97 ? 20.946 34.468 -7.129 1.00 28.25 97 ILE A N 1
ATOM 670 C CA . ILE A 1 97 ? 21.859 33.828 -6.142 1.00 28.25 97 ILE A CA 1
ATOM 671 C C . ILE A 1 97 ? 21.808 32.291 -5.985 1.00 28.25 97 ILE A C 1
ATOM 673 O O . ILE A 1 97 ? 20.972 31.750 -5.275 1.00 28.25 97 ILE A O 1
ATOM 677 N N . PHE A 1 98 ? 22.859 31.623 -6.492 1.00 27.41 98 PHE A N 1
ATOM 678 C CA . PHE A 1 98 ? 23.655 30.639 -5.730 1.00 27.41 98 PHE A CA 1
ATOM 679 C C . PHE A 1 98 ? 25.131 30.643 -6.204 1.00 27.41 98 PHE A C 1
ATOM 681 O O . PHE A 1 98 ? 25.503 31.441 -7.064 1.00 27.41 98 PHE A O 1
ATOM 688 N N . VAL A 1 99 ? 25.998 29.861 -5.548 1.00 30.67 99 VAL A N 1
ATOM 689 C CA . VAL A 1 99 ? 27.399 30.237 -5.253 1.00 30.67 99 VAL A CA 1
ATOM 690 C C . VAL A 1 99 ? 28.482 29.635 -6.174 1.00 30.67 99 VAL A C 1
ATOM 692 O O . VAL A 1 99 ? 28.436 28.478 -6.574 1.00 30.67 99 VAL A O 1
ATOM 695 N N . VAL A 1 100 ? 29.498 30.474 -6.409 1.00 28.94 100 VAL A N 1
ATOM 696 C CA . VAL A 1 100 ? 30.861 30.281 -6.954 1.00 28.94 100 VAL A CA 1
ATOM 697 C C . VAL A 1 100 ? 31.518 28.901 -6.747 1.00 28.94 100 VAL A C 1
ATOM 699 O O . VAL A 1 100 ? 31.570 28.417 -5.619 1.00 28.94 100 VAL A O 1
ATOM 702 N N . HIS A 1 101 ? 32.198 28.393 -7.789 1.00 30.69 101 HIS A N 1
ATOM 703 C CA . HIS A 1 101 ? 33.553 27.800 -7.718 1.00 30.69 101 HIS A CA 1
ATOM 704 C C . HIS A 1 101 ? 34.305 28.013 -9.051 1.00 30.69 101 HIS A C 1
ATOM 706 O O . HIS A 1 101 ? 33.716 27.898 -10.124 1.00 30.69 101 HIS A O 1
ATOM 712 N N . SER A 1 102 ? 35.596 28.356 -8.983 1.00 33.28 102 SER A N 1
ATOM 713 C CA . SER A 1 102 ? 36.412 28.811 -10.128 1.00 33.28 102 SER A CA 1
ATOM 714 C C . SER A 1 102 ? 37.336 27.721 -10.695 1.00 33.28 102 SER A C 1
ATOM 716 O O . SER A 1 102 ? 37.865 26.929 -9.914 1.00 33.28 102 SER A O 1
ATOM 718 N N . PRO A 1 103 ? 37.662 27.736 -12.002 1.00 36.53 103 PRO A N 1
ATOM 719 C CA . PRO A 1 103 ? 38.862 27.093 -12.536 1.00 36.53 103 PRO A CA 1
ATOM 720 C C . PRO A 1 103 ? 40.071 28.050 -12.516 1.00 36.53 103 PRO A C 1
ATOM 722 O O . PRO A 1 103 ? 39.929 29.257 -12.711 1.00 36.53 103 PRO A O 1
ATOM 725 N N . VAL A 1 104 ? 41.268 27.501 -12.291 1.00 33.91 104 VAL A N 1
ATOM 726 C CA . VAL A 1 104 ? 42.536 28.242 -12.149 1.00 33.91 104 VAL A CA 1
ATOM 727 C C . VAL A 1 104 ? 43.417 28.062 -13.392 1.00 33.91 104 VAL A C 1
ATOM 729 O O . VAL A 1 104 ? 43.619 26.943 -13.860 1.00 33.91 104 VAL A O 1
ATOM 732 N N . THR A 1 105 ? 43.962 29.167 -13.902 1.00 37.72 105 THR A N 1
ATOM 733 C CA . THR A 1 105 ? 45.036 29.219 -14.909 1.00 37.72 105 THR A CA 1
ATOM 734 C C . THR A 1 105 ? 46.416 28.969 -14.293 1.00 37.72 105 THR A C 1
ATOM 736 O O . THR A 1 105 ? 46.631 29.278 -13.120 1.00 37.72 105 THR A O 1
ATOM 739 N N . PRO A 1 106 ? 47.394 28.526 -15.100 1.00 42.44 106 PRO A N 1
ATOM 740 C CA . PRO A 1 106 ? 48.794 28.817 -14.812 1.00 42.44 106 PRO A CA 1
ATOM 741 C C . PRO A 1 106 ? 49.523 29.468 -16.001 1.00 42.44 106 PRO A C 1
ATOM 743 O O . PRO A 1 106 ? 49.715 28.841 -17.039 1.00 42.44 106 PRO A O 1
ATOM 746 N N . ASP A 1 107 ? 50.009 30.689 -15.780 1.00 33.12 107 ASP A N 1
ATOM 747 C CA . ASP A 1 107 ? 51.230 31.222 -16.399 1.00 33.12 107 ASP A CA 1
ATOM 748 C C . ASP A 1 107 ? 52.302 31.287 -15.301 1.00 33.12 107 ASP A C 1
ATOM 750 O O . ASP A 1 107 ? 51.999 31.719 -14.187 1.00 33.12 107 ASP A O 1
ATOM 754 N N . ALA A 1 108 ? 53.548 30.903 -15.601 1.00 32.88 108 ALA A N 1
ATOM 755 C CA . ALA A 1 108 ? 54.720 31.288 -14.805 1.00 32.88 108 ALA A CA 1
ATOM 756 C C . ALA A 1 108 ? 56.035 31.077 -15.575 1.00 32.88 108 ALA A C 1
ATOM 758 O O . ALA A 1 108 ? 56.334 29.976 -16.042 1.00 32.88 108 ALA A O 1
ATOM 759 N N . GLU A 1 109 ? 56.858 32.123 -15.641 1.00 35.31 109 GLU A N 1
ATOM 760 C CA . GLU A 1 109 ? 58.229 32.062 -16.148 1.00 35.31 109 GLU A CA 1
ATOM 761 C C . GLU A 1 109 ? 59.240 31.611 -15.070 1.00 35.31 109 GLU A C 1
ATOM 763 O O . GLU A 1 109 ? 59.177 32.021 -13.917 1.00 35.31 109 GLU A O 1
ATOM 768 N N . ALA A 1 110 ? 60.219 30.817 -15.512 1.00 31.22 110 ALA A N 1
ATOM 769 C CA . ALA A 1 110 ? 61.659 30.923 -15.235 1.00 31.22 110 ALA A CA 1
ATOM 770 C C . ALA A 1 110 ? 62.240 31.092 -13.792 1.00 31.22 110 ALA A C 1
ATOM 772 O O . ALA A 1 110 ? 62.059 32.108 -13.130 1.00 31.22 110 ALA A O 1
ATOM 773 N N . THR A 1 111 ? 63.230 30.223 -13.488 1.00 28.25 111 THR A N 1
ATOM 774 C CA . THR A 1 111 ? 64.587 30.563 -12.947 1.00 28.25 111 THR A CA 1
ATOM 775 C C . THR A 1 111 ? 65.026 29.985 -11.572 1.00 28.25 111 THR A C 1
ATOM 777 O O . THR A 1 111 ? 64.644 30.461 -10.514 1.00 28.25 111 THR A O 1
ATOM 780 N N . GLN A 1 112 ? 66.018 29.077 -11.661 1.00 32.31 112 GLN A N 1
ATOM 781 C CA . GLN A 1 112 ? 67.154 28.766 -10.751 1.00 32.31 112 GLN A CA 1
ATOM 782 C C . GLN A 1 112 ? 67.075 27.820 -9.514 1.00 32.31 112 GLN A C 1
ATOM 784 O O . GLN A 1 112 ? 66.655 28.192 -8.430 1.00 32.31 112 GLN A O 1
ATOM 789 N N . VAL A 1 113 ? 67.736 26.655 -9.695 1.00 29.30 113 VAL A N 1
ATOM 790 C CA . VAL A 1 113 ? 68.896 26.101 -8.930 1.00 29.30 113 VAL A CA 1
ATOM 791 C C . VAL A 1 113 ? 68.755 25.826 -7.412 1.00 29.30 113 VAL A C 1
ATOM 793 O O . VAL A 1 113 ? 68.668 26.749 -6.618 1.00 29.30 113 VAL A O 1
ATOM 796 N N . ILE A 1 114 ? 68.938 24.557 -6.996 1.00 32.09 114 ILE A N 1
ATOM 797 C CA . ILE A 1 114 ? 70.118 24.033 -6.247 1.00 32.09 114 ILE A CA 1
ATOM 798 C C . ILE A 1 114 ? 70.113 22.479 -6.254 1.00 32.09 114 ILE A C 1
ATOM 800 O O . ILE A 1 114 ? 69.076 21.832 -6.321 1.00 32.09 114 ILE A O 1
ATOM 804 N N . ALA A 1 115 ? 71.322 21.912 -6.234 1.00 29.97 115 ALA A N 1
ATOM 805 C CA . ALA A 1 115 ? 71.745 20.519 -6.412 1.00 29.97 115 ALA A CA 1
ATOM 806 C C . ALA A 1 115 ? 71.053 19.371 -5.631 1.00 29.97 115 ALA A C 1
ATOM 808 O O . ALA A 1 115 ? 70.713 19.497 -4.459 1.00 29.97 115 ALA A O 1
ATOM 809 N N . ALA A 1 116 ? 71.115 18.175 -6.236 1.00 32.38 116 ALA A N 1
ATOM 810 C CA . ALA A 1 116 ? 71.242 16.882 -5.549 1.00 32.38 116 ALA A CA 1
ATOM 811 C C . ALA A 1 116 ? 72.387 16.059 -6.190 1.00 32.38 116 ALA A C 1
ATOM 813 O O . ALA A 1 116 ? 72.689 16.232 -7.372 1.00 32.38 116 ALA A O 1
ATOM 814 N N . ARG A 1 117 ? 73.069 15.207 -5.409 1.00 31.84 117 ARG A N 1
ATOM 815 C CA . ARG A 1 117 ? 74.320 14.510 -5.782 1.00 31.84 117 ARG A CA 1
ATOM 816 C C . ARG A 1 117 ? 74.284 13.056 -5.276 1.00 31.84 117 ARG A C 1
ATOM 818 O O . ARG A 1 117 ? 73.899 12.851 -4.131 1.00 31.84 117 ARG A O 1
ATOM 825 N N . GLY A 1 118 ? 74.763 12.100 -6.081 1.00 30.23 118 GLY A N 1
ATOM 826 C CA . GLY A 1 118 ? 74.859 10.656 -5.760 1.00 30.23 118 GLY A CA 1
ATOM 827 C C . GLY A 1 118 ? 73.833 9.823 -6.550 1.00 30.23 118 GLY A C 1
ATOM 828 O O . GLY A 1 118 ? 72.644 10.073 -6.409 1.00 30.23 118 GLY A O 1
ATOM 829 N N . ALA A 1 119 ? 74.228 9.013 -7.545 1.00 31.80 119 ALA A N 1
ATOM 830 C CA . ALA A 1 119 ? 74.904 7.697 -7.440 1.00 31.80 119 ALA A CA 1
ATOM 831 C C . ALA A 1 119 ? 73.919 6.598 -6.971 1.00 31.80 119 ALA A C 1
ATOM 833 O O . ALA A 1 119 ? 73.310 6.771 -5.923 1.00 31.80 119 ALA A O 1
ATOM 834 N N . SER A 1 120 ? 73.677 5.474 -7.657 1.00 32.50 120 SER A N 1
ATOM 835 C CA . SER A 1 120 ? 74.175 4.930 -8.944 1.00 32.50 120 SER A CA 1
ATOM 836 C C . SER A 1 120 ? 73.079 4.007 -9.568 1.00 32.50 120 SER A C 1
ATOM 838 O O . SER A 1 120 ? 71.966 4.008 -9.050 1.00 32.50 120 SER A O 1
ATOM 840 N N . GLU A 1 121 ? 73.232 3.204 -10.637 1.00 36.69 121 GLU A N 1
ATOM 841 C CA . GLU A 1 121 ? 74.368 2.823 -11.514 1.00 36.69 121 GLU A CA 1
ATOM 842 C C . GLU A 1 121 ? 73.860 2.428 -12.934 1.00 36.69 121 GLU A C 1
ATOM 844 O O . GLU A 1 121 ? 72.670 2.546 -13.216 1.00 36.69 121 GLU A O 1
ATOM 849 N N . ASP A 1 122 ? 74.753 1.966 -13.819 1.00 35.00 122 ASP A N 1
ATOM 850 C CA . ASP A 1 122 ? 74.490 1.504 -15.206 1.00 35.00 122 ASP A CA 1
ATOM 851 C C . ASP A 1 122 ? 74.443 -0.057 -15.263 1.00 35.00 122 ASP A C 1
ATOM 853 O O . ASP A 1 122 ? 74.944 -0.679 -14.317 1.00 35.00 122 ASP A O 1
ATOM 857 N N . PRO A 1 123 ? 73.896 -0.740 -16.308 1.00 50.78 123 PRO A N 1
ATOM 858 C CA . PRO A 1 123 ? 74.545 -0.748 -17.629 1.00 50.78 123 PRO A CA 1
ATOM 859 C C . PRO A 1 123 ? 73.650 -0.845 -18.898 1.00 50.78 123 PRO A C 1
ATOM 861 O O . PRO A 1 123 ? 72.942 -1.826 -19.117 1.00 50.78 123 PRO A O 1
ATOM 864 N N . THR A 1 124 ? 73.893 0.083 -19.831 1.00 38.69 124 THR A N 1
ATOM 865 C CA . THR A 1 124 ? 74.396 -0.160 -21.213 1.00 38.69 124 THR A CA 1
ATOM 866 C C . THR A 1 124 ? 73.557 -0.987 -22.225 1.00 38.69 124 THR A C 1
ATOM 868 O O . THR A 1 124 ? 73.402 -2.193 -22.077 1.00 38.69 124 THR A O 1
ATOM 871 N N . VAL A 1 125 ? 73.201 -0.389 -23.382 1.00 36.09 125 VAL A N 1
ATOM 872 C CA . VAL A 1 125 ? 73.809 -0.650 -24.728 1.00 36.09 125 VAL A CA 1
ATOM 873 C C . VAL A 1 125 ? 73.166 0.215 -25.844 1.00 36.09 125 VAL A C 1
ATOM 875 O O . VAL A 1 125 ? 72.005 0.061 -26.200 1.00 36.09 125 VAL A O 1
ATOM 878 N N . GLN A 1 126 ? 74.004 1.096 -26.407 1.00 35.84 126 GLN A N 1
ATOM 879 C CA . GLN A 1 126 ? 74.074 1.674 -27.770 1.00 35.84 126 GLN A CA 1
ATOM 880 C C . GLN A 1 126 ? 72.818 1.953 -28.634 1.00 35.84 126 GLN A C 1
ATOM 882 O O . GLN A 1 126 ? 72.165 1.052 -29.151 1.00 35.84 126 GLN A O 1
ATOM 887 N N . ILE A 1 127 ? 72.694 3.228 -29.032 1.00 36.59 127 ILE A N 1
ATOM 888 C CA . ILE A 1 127 ? 72.155 3.661 -30.336 1.00 36.59 127 ILE A CA 1
ATOM 889 C C . ILE A 1 127 ? 73.259 4.455 -31.057 1.00 36.59 127 ILE A C 1
ATOM 891 O O . ILE A 1 127 ? 73.955 5.253 -30.430 1.00 36.59 127 ILE A O 1
ATOM 895 N N . SER A 1 128 ? 73.443 4.220 -32.361 1.00 36.53 128 SER A N 1
ATOM 896 C CA . SER A 1 128 ? 74.481 4.876 -33.173 1.00 36.53 128 SER A CA 1
ATOM 897 C C . SER A 1 128 ? 73.970 6.162 -33.836 1.00 36.53 128 SER A C 1
ATOM 899 O O . SER A 1 128 ? 72.793 6.261 -34.183 1.00 36.53 128 SER A O 1
ATOM 901 N N . ALA A 1 129 ? 74.848 7.155 -33.990 1.00 38.06 129 ALA A N 1
ATOM 902 C CA . ALA A 1 129 ? 74.488 8.527 -34.356 1.00 38.06 129 ALA A CA 1
ATOM 903 C C . ALA A 1 129 ? 74.448 8.791 -35.875 1.00 38.06 129 ALA A C 1
ATOM 905 O O . ALA A 1 129 ? 75.154 8.157 -36.659 1.00 38.06 129 ALA A O 1
ATOM 906 N N . ALA A 1 130 ? 73.668 9.801 -36.274 1.00 48.41 130 ALA A N 1
ATOM 907 C CA . ALA A 1 130 ? 73.686 10.368 -37.622 1.00 48.41 130 ALA A CA 1
ATOM 908 C C . ALA A 1 130 ? 74.796 11.439 -37.779 1.00 48.41 130 ALA A C 1
ATOM 910 O O . ALA A 1 130 ? 75.062 12.171 -36.822 1.00 48.41 130 ALA A O 1
ATOM 911 N N . PRO A 1 131 ? 75.423 11.578 -38.964 1.00 52.00 131 PRO A N 1
ATOM 912 C CA . PRO A 1 131 ? 76.337 12.678 -39.282 1.00 52.00 131 PRO A CA 1
ATOM 913 C C . PRO A 1 131 ? 75.602 13.931 -39.834 1.00 52.00 131 PRO A C 1
ATOM 915 O O . PRO A 1 131 ? 74.451 13.820 -40.260 1.00 52.00 131 PRO A O 1
ATOM 918 N N . PRO A 1 132 ? 76.242 15.122 -39.821 1.00 52.91 132 PRO A N 1
ATOM 919 C CA . PRO A 1 132 ? 75.562 16.419 -39.949 1.00 52.91 132 PRO A CA 1
ATOM 920 C C . PRO A 1 132 ? 75.479 16.999 -41.377 1.00 52.91 132 PRO A C 1
ATOM 922 O O . PRO A 1 132 ? 76.059 16.479 -42.330 1.00 52.91 132 PRO A O 1
ATOM 925 N N . GLU A 1 133 ? 74.773 18.130 -41.489 1.00 47.56 133 GLU A N 1
ATOM 926 C CA . GLU A 1 133 ? 74.610 18.941 -42.703 1.00 47.56 133 GLU A CA 1
ATOM 927 C C . GLU A 1 133 ? 75.936 19.440 -43.312 1.00 47.56 133 GLU A C 1
ATOM 929 O O . GLU A 1 133 ? 76.865 19.845 -42.611 1.00 47.56 133 GLU A O 1
ATOM 934 N N . GLY A 1 134 ? 75.973 19.486 -44.648 1.00 38.03 134 GLY A N 1
ATOM 935 C CA . GLY A 1 134 ? 76.981 20.189 -45.447 1.00 38.03 134 GLY A CA 1
ATOM 936 C C . GLY A 1 134 ? 76.345 21.320 -46.274 1.00 38.03 134 GLY A C 1
ATOM 937 O O . GLY A 1 134 ? 75.132 21.307 -46.493 1.00 38.03 134 GLY A O 1
ATOM 938 N N . PRO A 1 135 ? 77.128 22.313 -46.733 1.00 52.03 135 PRO A N 1
ATOM 939 C CA . PRO A 1 135 ? 76.597 23.565 -47.268 1.00 52.03 135 PRO A CA 1
ATOM 940 C C . PRO A 1 135 ? 75.917 23.410 -48.635 1.00 52.03 135 PRO A C 1
ATOM 942 O O . PRO A 1 135 ? 76.326 22.606 -49.474 1.00 52.03 135 PRO A O 1
ATOM 945 N N . ALA A 1 136 ? 74.906 24.246 -48.877 1.00 55.22 136 ALA A N 1
ATOM 946 C CA . ALA A 1 136 ? 74.171 24.293 -50.136 1.00 55.22 136 ALA A CA 1
ATOM 947 C C . ALA A 1 136 ? 75.063 24.750 -51.313 1.00 55.22 136 ALA A C 1
ATOM 949 O O . ALA A 1 136 ? 75.635 25.840 -51.249 1.00 55.22 136 ALA A O 1
ATOM 950 N N . PRO A 1 137 ? 75.144 23.984 -52.418 1.00 43.09 137 PRO A N 1
ATOM 951 C CA . PRO A 1 137 ? 75.801 24.438 -53.634 1.00 43.09 137 PRO A CA 1
ATOM 952 C C . PRO A 1 137 ? 74.801 25.132 -54.573 1.00 43.09 137 PRO A C 1
ATOM 954 O O . PRO A 1 137 ? 73.802 24.541 -54.998 1.00 43.09 137 PRO A O 1
ATOM 957 N N . GLU A 1 138 ? 75.098 26.368 -54.975 1.00 51.16 138 GLU A N 1
ATOM 958 C CA . GLU A 1 138 ? 74.464 26.971 -56.149 1.00 51.16 138 GLU A CA 1
ATOM 959 C C . GLU A 1 138 ? 74.898 26.208 -57.411 1.00 51.16 138 GLU A C 1
ATOM 961 O O . GLU A 1 138 ? 76.042 26.308 -57.852 1.00 51.16 138 GLU A O 1
ATOM 966 N N . ILE A 1 139 ? 73.986 25.436 -58.011 1.00 46.84 139 ILE A N 1
ATOM 967 C CA . ILE A 1 139 ? 74.243 24.720 -59.270 1.00 46.84 139 ILE A CA 1
ATOM 968 C C . ILE A 1 139 ? 73.267 25.197 -60.347 1.00 46.84 139 ILE A C 1
ATOM 970 O O . ILE A 1 139 ? 72.114 24.766 -60.446 1.00 46.84 139 ILE A O 1
ATOM 974 N N . SER A 1 140 ? 73.770 26.084 -61.198 1.00 63.53 140 SER A N 1
ATOM 975 C CA . SER A 1 140 ? 73.097 26.636 -62.369 1.00 63.53 140 SER A CA 1
ATOM 976 C C . SER A 1 140 ? 73.082 25.634 -63.535 1.00 63.53 140 SER A C 1
ATOM 978 O O . SER A 1 140 ? 73.929 25.683 -64.424 1.00 63.53 140 SER A O 1
ATOM 980 N N . GLN A 1 141 ? 72.104 24.715 -63.581 1.00 52.34 141 GLN A N 1
ATOM 981 C CA . GLN A 1 141 ? 71.967 23.782 -64.716 1.00 52.34 141 GLN A CA 1
ATOM 982 C C . GLN A 1 141 ? 70.533 23.569 -65.253 1.00 52.34 141 GLN A C 1
ATOM 984 O O . GLN A 1 141 ? 69.560 23.535 -64.494 1.00 52.34 141 GLN A O 1
ATOM 989 N N . PRO A 1 142 ? 70.376 23.381 -66.585 1.00 52.16 142 PRO A N 1
ATOM 990 C CA . PRO A 1 142 ? 69.085 23.454 -67.281 1.00 52.16 142 PRO A CA 1
ATOM 991 C C . PRO A 1 142 ? 68.176 22.227 -67.104 1.00 52.16 142 PRO A C 1
ATOM 993 O O . PRO A 1 142 ? 67.017 22.267 -67.524 1.00 52.16 142 PRO A O 1
ATOM 996 N N . TRP A 1 143 ? 68.649 21.144 -66.480 1.00 51.66 143 TRP A N 1
ATOM 997 C CA . TRP A 1 143 ? 67.836 19.943 -66.260 1.00 51.66 143 TRP A CA 1
ATOM 998 C C . TRP A 1 143 ? 66.652 20.210 -65.322 1.00 51.66 143 TRP A C 1
ATOM 1000 O O . TRP A 1 143 ? 65.568 19.696 -65.579 1.00 51.66 143 TRP A O 1
ATOM 1010 N N . ARG A 1 144 ? 66.796 21.108 -64.331 1.00 56.44 144 ARG A N 1
ATOM 1011 C CA . ARG A 1 144 ? 65.676 21.574 -63.491 1.00 56.44 144 ARG A CA 1
ATOM 1012 C C . ARG A 1 144 ? 64.559 22.230 -64.303 1.00 56.44 144 ARG A C 1
ATOM 1014 O O . ARG A 1 144 ? 63.400 22.029 -63.971 1.00 56.44 144 ARG A O 1
ATOM 1021 N N . LYS A 1 145 ? 64.871 22.948 -65.391 1.00 57.16 145 LYS A N 1
ATOM 1022 C CA . LYS A 1 145 ? 63.842 23.525 -66.278 1.00 57.16 145 LYS A CA 1
ATOM 1023 C C . LYS A 1 145 ? 63.075 22.437 -67.030 1.00 57.16 145 LYS A C 1
ATOM 1025 O O . LYS A 1 145 ? 61.864 22.548 -67.156 1.00 57.16 145 LYS A O 1
ATOM 1030 N N . ARG A 1 146 ? 63.753 21.369 -67.474 1.00 59.44 146 ARG A N 1
ATOM 1031 C CA . ARG A 1 146 ? 63.109 20.201 -68.110 1.00 59.44 146 ARG A CA 1
ATOM 1032 C C . ARG A 1 146 ? 62.314 19.361 -67.108 1.00 59.44 146 ARG A C 1
ATOM 1034 O O . ARG A 1 146 ? 61.195 18.984 -67.416 1.00 59.44 146 ARG A O 1
ATOM 1041 N N . ALA A 1 147 ? 62.843 19.134 -65.907 1.00 64.69 147 ALA A N 1
ATOM 1042 C CA . ALA A 1 147 ? 62.134 18.451 -64.828 1.00 64.69 147 ALA A CA 1
ATOM 1043 C C . ALA A 1 147 ? 60.899 19.245 -64.371 1.00 64.69 147 ALA A C 1
ATOM 1045 O O . ALA A 1 147 ? 59.835 18.661 -64.241 1.00 64.69 147 ALA A O 1
ATOM 1046 N N . MET A 1 148 ? 60.989 20.574 -64.229 1.00 67.38 148 MET A N 1
ATOM 1047 C CA . MET A 1 148 ? 59.819 21.426 -63.975 1.00 67.38 148 MET A CA 1
ATOM 1048 C C . MET A 1 148 ? 58.814 21.406 -65.131 1.00 67.38 148 MET A C 1
ATOM 1050 O O . MET A 1 148 ? 57.625 21.407 -64.853 1.00 67.38 148 MET A O 1
ATOM 1054 N N . LEU A 1 149 ? 59.255 21.353 -66.395 1.00 71.81 149 LEU A N 1
ATOM 1055 C CA . LEU A 1 149 ? 58.370 21.216 -67.564 1.00 71.81 149 LEU A CA 1
ATOM 1056 C C . LEU A 1 149 ? 57.660 19.858 -67.614 1.00 71.81 149 LEU A C 1
ATOM 1058 O O . LEU A 1 149 ? 56.492 19.793 -67.974 1.00 71.81 149 LEU A O 1
ATOM 1062 N N . ILE A 1 150 ? 58.349 18.777 -67.244 1.00 75.19 150 ILE A N 1
ATOM 1063 C CA . ILE A 1 150 ? 57.759 17.436 -67.162 1.00 75.19 150 ILE A CA 1
ATOM 1064 C C . ILE A 1 150 ? 56.801 17.368 -65.971 1.00 75.19 150 ILE A C 1
ATOM 1066 O O . ILE A 1 150 ? 55.664 16.946 -66.142 1.00 75.19 150 ILE A O 1
ATOM 1070 N N . SER A 1 151 ? 57.197 17.848 -64.790 1.00 72.06 151 SER A N 1
ATOM 1071 C CA . SER A 1 151 ? 56.320 17.896 -63.616 1.00 72.06 151 SER A CA 1
ATOM 1072 C C . SER A 1 151 ? 55.115 18.814 -63.824 1.00 72.06 151 SER A C 1
ATOM 1074 O O . SER A 1 151 ? 54.021 18.456 -63.405 1.00 72.06 151 SER A O 1
ATOM 1076 N N . SER A 1 152 ? 55.260 19.961 -64.499 1.00 73.88 152 SER A N 1
ATOM 1077 C CA . SER A 1 152 ? 54.122 20.831 -64.818 1.00 73.88 152 SER A CA 1
ATOM 1078 C C . SER A 1 152 ? 53.223 20.227 -65.894 1.00 73.88 152 SER A C 1
ATOM 1080 O O . SER A 1 152 ? 52.009 20.324 -65.763 1.00 73.88 152 SER A O 1
ATOM 1082 N N . ALA A 1 153 ? 53.775 19.533 -66.896 1.00 78.94 153 ALA A N 1
ATOM 1083 C CA . ALA A 1 153 ? 52.989 18.770 -67.864 1.00 78.94 153 ALA A CA 1
ATOM 1084 C C . ALA A 1 153 ? 52.239 17.600 -67.204 1.00 78.94 153 ALA A C 1
ATOM 1086 O O . ALA A 1 153 ? 51.079 17.370 -67.526 1.00 78.94 153 ALA A O 1
ATOM 1087 N N . VAL A 1 154 ? 52.854 16.902 -66.243 1.00 81.50 154 VAL A N 1
ATOM 1088 C CA . VAL A 1 154 ? 52.210 15.836 -65.456 1.00 81.50 154 VAL A CA 1
ATOM 1089 C C . VAL A 1 154 ? 51.124 16.407 -64.545 1.00 81.50 154 VAL A C 1
ATOM 1091 O O . VAL A 1 154 ? 50.024 15.869 -64.526 1.00 81.50 154 VAL A O 1
ATOM 1094 N N . VAL A 1 155 ? 51.366 17.518 -63.844 1.00 81.56 155 VAL A N 1
ATOM 1095 C CA . VAL A 1 155 ? 50.342 18.186 -63.017 1.00 81.56 155 VAL A CA 1
ATOM 1096 C C . VAL A 1 155 ? 49.204 18.742 -63.879 1.00 81.56 155 VAL A C 1
ATOM 1098 O O . VAL A 1 155 ? 48.046 18.607 -63.500 1.00 81.56 155 VAL A O 1
ATOM 1101 N N . ALA A 1 156 ? 49.492 19.296 -65.059 1.00 80.06 156 ALA A N 1
ATOM 1102 C CA . ALA A 1 156 ? 48.472 19.739 -66.007 1.00 80.06 156 ALA A CA 1
ATOM 1103 C C . ALA A 1 156 ? 47.671 18.559 -66.582 1.00 80.06 156 ALA A C 1
ATOM 1105 O O . ALA A 1 156 ? 46.450 18.642 -66.667 1.00 80.06 156 ALA A O 1
ATOM 1106 N N . ALA A 1 157 ? 48.323 17.441 -66.917 1.00 79.94 157 ALA A N 1
ATOM 1107 C CA . ALA A 1 157 ? 47.656 16.223 -67.373 1.00 79.94 157 ALA A CA 1
ATOM 1108 C C . ALA A 1 157 ? 46.789 15.597 -66.269 1.00 79.94 157 ALA A C 1
ATOM 1110 O O . ALA A 1 157 ? 45.652 15.226 -66.531 1.00 79.94 157 ALA A O 1
ATOM 1111 N N . LEU A 1 158 ? 47.277 15.539 -65.026 1.00 80.00 158 LEU A N 1
ATOM 1112 C CA . LEU A 1 158 ? 46.504 15.090 -63.865 1.00 80.00 158 LEU A CA 1
ATOM 1113 C C . LEU A 1 158 ? 45.346 16.044 -63.544 1.00 80.00 158 LEU A C 1
ATOM 1115 O O . LEU A 1 158 ? 44.263 15.579 -63.211 1.00 80.00 158 LEU A O 1
ATOM 1119 N N . GLY A 1 159 ? 45.534 17.356 -63.699 1.00 78.75 159 GLY A N 1
ATOM 1120 C CA . GLY A 1 159 ? 44.473 18.357 -63.563 1.00 78.75 159 GLY A CA 1
ATOM 1121 C C . GLY A 1 159 ? 43.404 18.241 -64.654 1.00 78.75 159 GLY A C 1
ATOM 1122 O O . GLY A 1 159 ? 42.216 18.332 -64.355 1.00 78.75 159 GLY A O 1
ATOM 1123 N N . LEU A 1 160 ? 43.805 17.964 -65.900 1.00 79.75 160 LEU A N 1
ATOM 1124 C CA . LEU A 1 160 ? 42.897 17.675 -67.013 1.00 79.75 160 LEU A CA 1
ATOM 1125 C C . LEU A 1 160 ? 42.154 16.349 -66.815 1.00 79.75 160 LEU A C 1
ATOM 1127 O O . LEU A 1 160 ? 40.952 16.302 -67.043 1.00 79.75 160 LEU A O 1
ATOM 1131 N N . LEU A 1 161 ? 42.830 15.295 -66.349 1.00 76.81 161 LEU A N 1
ATOM 1132 C CA . LEU A 1 161 ? 42.208 14.008 -66.017 1.00 76.81 161 LEU A CA 1
ATOM 1133 C C . LEU A 1 161 ? 41.242 14.133 -64.833 1.00 76.81 161 LEU A C 1
ATOM 1135 O O . LEU A 1 161 ? 40.154 13.570 -64.882 1.00 76.81 161 LEU A O 1
ATOM 1139 N N . TYR A 1 162 ? 41.596 14.906 -63.804 1.00 76.00 162 TYR A N 1
ATOM 1140 C CA . TYR A 1 162 ? 40.718 15.210 -62.675 1.00 76.00 162 TYR A CA 1
ATOM 1141 C C . TYR A 1 162 ? 39.498 16.026 -63.117 1.00 76.00 162 TYR A C 1
ATOM 1143 O O . TYR A 1 162 ? 38.377 15.683 -62.760 1.00 76.00 162 TYR A O 1
ATOM 1151 N N . GLY A 1 163 ? 39.687 17.059 -63.945 1.00 74.88 163 GLY A N 1
ATOM 1152 C CA . GLY A 1 163 ? 38.586 17.828 -64.532 1.00 74.88 163 GLY A CA 1
ATOM 1153 C C . GLY A 1 163 ? 37.686 16.978 -65.436 1.00 74.88 163 GLY A C 1
ATOM 1154 O O . GLY A 1 163 ? 36.466 17.106 -65.379 1.00 74.88 163 GLY A O 1
ATOM 1155 N N . ALA A 1 164 ? 38.270 16.066 -66.216 1.00 76.12 164 ALA A N 1
ATOM 1156 C CA . ALA A 1 164 ? 37.536 15.128 -67.057 1.00 76.12 164 ALA A CA 1
ATOM 1157 C C . ALA A 1 164 ? 36.747 14.100 -66.230 1.00 76.12 164 ALA A C 1
ATOM 1159 O O . ALA A 1 164 ? 35.578 13.887 -66.525 1.00 76.12 164 ALA A O 1
ATOM 1160 N N . ASP A 1 165 ? 37.320 13.505 -65.176 1.00 72.75 165 ASP A N 1
ATOM 1161 C CA . ASP A 1 165 ? 36.579 12.616 -64.265 1.00 72.75 165 ASP A CA 1
ATOM 1162 C C . ASP A 1 165 ? 35.493 13.374 -63.489 1.00 72.75 165 ASP A C 1
ATOM 1164 O O . ASP A 1 165 ? 34.403 12.846 -63.288 1.00 72.75 165 ASP A O 1
ATOM 1168 N N . LEU A 1 166 ? 35.728 14.634 -63.112 1.00 72.75 166 LEU A N 1
ATOM 1169 C CA . LEU A 1 166 ? 34.729 15.473 -62.446 1.00 72.75 166 LEU A CA 1
ATOM 1170 C C . LEU A 1 166 ? 33.543 15.808 -63.369 1.00 72.75 166 LEU A C 1
ATOM 1172 O O . LEU A 1 166 ? 32.406 15.819 -62.909 1.00 72.75 166 LEU A O 1
ATOM 1176 N N . LEU A 1 167 ? 33.787 16.001 -64.670 1.00 75.06 167 LEU A N 1
ATOM 1177 C CA . LEU A 1 167 ? 32.742 16.134 -65.692 1.00 75.06 167 LEU A CA 1
ATOM 1178 C C . LEU A 1 167 ? 32.036 14.796 -65.973 1.00 75.06 167 LEU A C 1
ATOM 1180 O O . LEU A 1 167 ? 30.810 14.737 -65.956 1.00 75.06 167 LEU A O 1
ATOM 1184 N N . LEU A 1 168 ? 32.789 13.712 -66.182 1.00 73.94 168 LEU A N 1
ATOM 1185 C CA . LEU A 1 168 ? 32.267 12.383 -66.538 1.00 73.94 168 LEU A CA 1
ATOM 1186 C C . LEU A 1 168 ? 31.540 11.671 -65.386 1.00 73.94 168 LEU A C 1
ATOM 1188 O O . LEU A 1 168 ? 30.703 10.814 -65.646 1.00 73.94 168 LEU A O 1
ATOM 1192 N N . SER A 1 169 ? 31.859 11.994 -64.129 1.00 70.75 169 SER A N 1
ATOM 1193 C CA . SER A 1 169 ? 31.155 11.473 -62.947 1.00 70.75 169 SER A CA 1
ATOM 1194 C C . SER A 1 169 ? 30.019 12.380 -62.462 1.00 70.75 169 SER A C 1
ATOM 1196 O O . SER A 1 169 ? 29.250 11.965 -61.590 1.00 70.75 169 SER A O 1
ATOM 1198 N N . SER A 1 170 ? 29.872 13.589 -63.019 1.00 71.00 170 SER A N 1
ATOM 1199 C CA . SER A 1 170 ? 28.764 14.483 -62.674 1.00 71.00 170 SER A CA 1
ATOM 1200 C C . SER A 1 170 ? 27.417 13.837 -63.034 1.00 71.00 170 SER A C 1
ATOM 1202 O O . SER A 1 170 ? 27.236 13.310 -64.127 1.00 71.00 170 SER A O 1
ATOM 1204 N N . GLY A 1 171 ? 26.479 13.812 -62.081 1.00 75.25 171 GLY A N 1
ATOM 1205 C CA . GLY A 1 171 ? 25.184 13.136 -62.251 1.00 75.25 171 GLY A CA 1
ATOM 1206 C C . GLY A 1 171 ? 25.173 11.620 -61.981 1.00 75.25 171 GLY A C 1
ATOM 1207 O O . GLY A 1 171 ? 24.138 10.986 -62.186 1.00 75.25 171 GLY A O 1
ATOM 1208 N N . SER A 1 172 ? 26.271 11.036 -61.483 1.00 84.31 172 SER A N 1
ATOM 1209 C CA . SER A 1 172 ? 26.350 9.623 -61.065 1.00 84.31 172 SER A CA 1
ATOM 1210 C C . SER A 1 172 ? 26.771 9.470 -59.599 1.00 84.31 172 SER A C 1
ATOM 1212 O O . SER A 1 172 ? 27.445 10.342 -59.044 1.00 84.31 172 SER A O 1
ATOM 1214 N N . ILE A 1 173 ? 26.394 8.361 -58.956 1.00 85.44 173 ILE A N 1
ATOM 1215 C CA . ILE A 1 173 ? 26.892 8.029 -57.614 1.00 85.44 173 ILE A CA 1
ATOM 1216 C C . ILE A 1 173 ? 28.394 7.692 -57.705 1.00 85.44 173 ILE A C 1
ATOM 1218 O O . ILE A 1 173 ? 28.795 6.963 -58.616 1.00 85.44 173 ILE A O 1
ATOM 1222 N N . PRO A 1 174 ? 29.248 8.169 -56.775 1.00 85.69 174 PRO A N 1
ATOM 1223 C CA . PRO A 1 174 ? 30.679 7.870 -56.783 1.00 85.69 174 PRO A CA 1
ATOM 1224 C C . PRO A 1 174 ? 30.978 6.364 -56.840 1.00 85.69 174 PRO A C 1
ATOM 1226 O O . PRO A 1 174 ? 30.325 5.557 -56.180 1.00 85.69 174 PRO A O 1
ATOM 1229 N N . ARG A 1 175 ? 31.987 5.978 -57.629 1.00 83.00 175 ARG A N 1
ATOM 1230 C CA . ARG A 1 175 ? 32.417 4.575 -57.768 1.00 83.00 175 ARG A CA 1
ATOM 1231 C C . ARG A 1 175 ? 32.821 3.998 -56.402 1.00 83.00 175 ARG A C 1
ATOM 1233 O O . ARG A 1 175 ? 33.274 4.730 -55.526 1.00 83.00 175 ARG A O 1
ATOM 1240 N N . GLY A 1 176 ? 32.608 2.696 -56.219 1.00 79.88 176 GLY A N 1
ATOM 1241 C CA . GLY A 1 176 ? 32.876 2.008 -54.951 1.00 79.88 176 GLY A CA 1
ATOM 1242 C C . GLY A 1 176 ? 31.824 2.222 -53.852 1.00 79.88 176 GLY A C 1
ATOM 1243 O O . GLY A 1 176 ? 31.940 1.600 -52.800 1.00 79.88 176 GLY A O 1
ATOM 1244 N N . VAL A 1 177 ? 30.791 3.050 -54.056 1.00 87.25 177 VAL A N 1
ATOM 1245 C CA . VAL A 1 177 ? 29.717 3.226 -53.061 1.00 87.25 177 VAL A CA 1
ATOM 1246 C C . VAL A 1 177 ? 28.739 2.045 -53.066 1.00 87.25 177 VAL A C 1
ATOM 1248 O O . VAL A 1 177 ? 28.215 1.646 -54.112 1.00 87.25 177 VAL A O 1
ATOM 1251 N N . THR A 1 178 ? 28.466 1.527 -51.871 1.00 87.31 178 THR A N 1
ATOM 1252 C CA . THR A 1 178 ? 27.460 0.500 -51.575 1.00 87.31 178 THR A CA 1
ATOM 1253 C C . THR A 1 178 ? 26.447 1.040 -50.560 1.00 87.31 178 THR A C 1
ATOM 1255 O O . THR A 1 178 ? 26.795 1.850 -49.703 1.00 87.31 178 THR A O 1
ATOM 1258 N N . VAL A 1 179 ? 25.180 0.635 -50.666 1.00 87.38 179 VAL A N 1
ATOM 1259 C CA . VAL A 1 179 ? 24.090 1.057 -49.767 1.00 87.38 179 VAL A CA 1
ATOM 1260 C C . VAL A 1 179 ? 23.299 -0.165 -49.319 1.00 87.38 179 VAL A C 1
ATOM 1262 O O . VAL A 1 179 ? 22.699 -0.847 -50.147 1.00 87.38 179 VAL A O 1
ATOM 1265 N N . GLY A 1 180 ? 23.295 -0.473 -48.022 1.00 78.94 180 GLY A N 1
ATOM 1266 C CA . GLY A 1 180 ? 22.668 -1.695 -47.501 1.00 78.94 180 GLY A CA 1
ATOM 1267 C C . GLY A 1 180 ? 23.277 -2.973 -48.101 1.00 78.94 180 GLY A C 1
ATOM 1268 O O . GLY A 1 180 ? 22.577 -3.973 -48.296 1.00 78.94 180 GLY A O 1
ATOM 1269 N N . GLY A 1 181 ? 24.558 -2.918 -48.480 1.00 81.12 181 GLY A N 1
ATOM 1270 C CA . GLY A 1 181 ? 25.244 -3.959 -49.248 1.00 81.12 181 GLY A CA 1
ATOM 1271 C C . GLY A 1 181 ? 24.865 -4.054 -50.736 1.00 81.12 181 GLY A C 1
ATOM 1272 O O . GLY A 1 181 ? 25.277 -5.008 -51.393 1.00 81.12 181 GLY A O 1
ATOM 1273 N N . VAL A 1 182 ? 24.098 -3.106 -51.292 1.00 86.62 182 VAL A N 1
ATOM 1274 C CA . VAL A 1 182 ? 23.801 -3.024 -52.736 1.00 86.62 182 VAL A CA 1
ATOM 1275 C C . VAL A 1 182 ? 24.810 -2.097 -53.427 1.00 86.62 182 VAL A C 1
ATOM 1277 O O . VAL A 1 182 ? 24.903 -0.928 -53.047 1.00 86.62 182 VAL A O 1
ATOM 1280 N N . PRO A 1 183 ? 25.571 -2.559 -54.438 1.00 86.38 183 PRO A N 1
ATOM 1281 C CA . PRO A 1 183 ? 26.495 -1.706 -55.179 1.00 86.38 183 PRO A CA 1
ATOM 1282 C C . PRO A 1 183 ? 25.735 -0.735 -56.087 1.00 86.38 183 PRO A C 1
ATOM 1284 O O . PRO A 1 183 ? 25.020 -1.151 -56.997 1.00 86.38 183 PRO A O 1
ATOM 1287 N N . VAL A 1 184 ? 25.920 0.565 -55.848 1.00 87.44 184 VAL A N 1
ATOM 1288 C CA . VAL A 1 184 ? 25.298 1.653 -56.629 1.00 87.44 184 VAL A CA 1
ATOM 1289 C C . VAL A 1 184 ? 26.306 2.647 -57.206 1.00 87.44 184 VAL A C 1
ATOM 1291 O O . VAL A 1 184 ? 25.94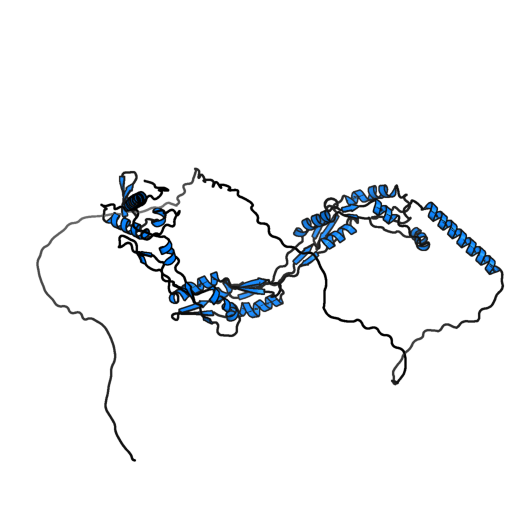1 3.516 -57.995 1.00 87.44 184 VAL A O 1
ATOM 1294 N N . GLY A 1 185 ? 27.588 2.526 -56.857 1.00 85.56 185 GLY A N 1
ATOM 1295 C CA . GLY A 1 185 ? 28.638 3.365 -57.424 1.00 85.56 185 GLY A CA 1
ATOM 1296 C C . GLY A 1 185 ? 28.764 3.214 -58.942 1.00 85.56 185 GLY A C 1
ATOM 1297 O O . GLY A 1 185 ? 28.930 2.111 -59.454 1.00 85.56 185 GLY A O 1
ATOM 1298 N N . GLY A 1 186 ? 28.725 4.338 -59.658 1.00 82.00 186 GLY A N 1
ATOM 1299 C CA . GLY A 1 186 ? 28.712 4.407 -61.121 1.00 82.00 186 GLY A CA 1
ATOM 1300 C C . GLY A 1 186 ? 27.316 4.415 -61.758 1.00 82.00 186 GLY A C 1
ATOM 1301 O O . GLY A 1 186 ? 27.222 4.648 -62.960 1.00 82.00 186 GLY A O 1
ATOM 1302 N N . VAL A 1 187 ? 26.241 4.210 -60.987 1.00 87.00 187 VAL A N 1
ATOM 1303 C CA . VAL A 1 187 ? 24.857 4.334 -61.478 1.00 87.00 187 VAL A CA 1
ATOM 1304 C C . VAL A 1 187 ? 24.468 5.818 -61.565 1.00 87.00 187 VAL A C 1
ATOM 1306 O O . VAL A 1 187 ? 24.866 6.624 -60.717 1.00 87.00 187 VAL A O 1
ATOM 1309 N N . ALA A 1 188 ? 23.702 6.199 -62.591 1.00 87.06 188 ALA A N 1
ATOM 1310 C CA . ALA A 1 188 ? 23.156 7.550 -62.719 1.00 87.06 188 ALA A CA 1
ATOM 1311 C C . ALA A 1 188 ? 22.183 7.854 -61.567 1.00 87.06 188 ALA A C 1
ATOM 1313 O O . ALA A 1 188 ? 21.453 6.971 -61.120 1.00 87.06 188 ALA A O 1
ATOM 1314 N N . LEU A 1 189 ? 22.133 9.102 -61.090 1.00 83.25 189 LEU A N 1
ATOM 1315 C CA . LEU A 1 189 ? 21.313 9.459 -59.920 1.00 83.25 189 LEU A CA 1
ATOM 1316 C C . LEU A 1 189 ? 19.813 9.160 -60.111 1.00 83.25 189 LEU A C 1
ATOM 1318 O O . LEU A 1 189 ? 19.147 8.809 -59.142 1.00 83.25 189 LEU A O 1
ATOM 1322 N N . ALA A 1 190 ? 19.306 9.244 -61.346 1.00 81.50 190 ALA A N 1
ATOM 1323 C CA . ALA A 1 190 ? 17.923 8.900 -61.685 1.00 81.50 190 ALA A CA 1
ATOM 1324 C C . ALA A 1 190 ? 17.622 7.390 -61.562 1.00 81.50 190 ALA A C 1
ATOM 1326 O O . ALA A 1 190 ? 16.554 7.013 -61.086 1.00 81.50 190 ALA A O 1
ATOM 1327 N N . ASP A 1 191 ? 18.576 6.530 -61.932 1.00 87.94 191 ASP A N 1
ATOM 1328 C CA . ASP A 1 191 ? 18.405 5.067 -61.956 1.00 87.94 191 ASP A CA 1
ATOM 1329 C C . ASP A 1 191 ? 18.802 4.406 -60.622 1.00 87.94 191 ASP A C 1
ATOM 1331 O O . ASP A 1 191 ? 18.395 3.281 -60.306 1.00 87.94 191 ASP A O 1
ATOM 1335 N N . ALA A 1 192 ? 19.603 5.106 -59.813 1.00 86.81 192 ALA A N 1
ATOM 1336 C CA . ALA A 1 192 ? 20.078 4.629 -58.522 1.00 86.81 192 ALA A CA 1
ATOM 1337 C C . ALA A 1 192 ? 18.925 4.371 -57.541 1.00 86.81 192 ALA A C 1
ATOM 1339 O O . ALA A 1 192 ? 18.918 3.343 -56.868 1.00 86.81 192 ALA A O 1
ATOM 1340 N N . GLU A 1 193 ? 17.920 5.250 -57.498 1.00 89.00 193 GLU A N 1
ATOM 1341 C CA . GLU A 1 193 ? 16.735 5.066 -56.653 1.00 89.00 193 GLU A CA 1
ATOM 1342 C C . GLU A 1 193 ? 15.967 3.784 -57.010 1.00 89.00 193 GLU A C 1
ATOM 1344 O O . GLU A 1 193 ? 15.635 2.988 -56.129 1.00 89.00 193 GLU A O 1
ATOM 1349 N N . GLN A 1 194 ? 15.732 3.545 -58.303 1.00 88.69 194 GLN A N 1
ATOM 1350 C CA . GLN A 1 194 ? 15.030 2.351 -58.773 1.00 88.69 194 GLN A CA 1
ATOM 1351 C C . GLN A 1 194 ? 15.836 1.073 -58.489 1.00 88.69 194 GLN A C 1
ATOM 1353 O O . GLN A 1 194 ? 15.265 0.060 -58.081 1.00 88.69 194 GLN A O 1
ATOM 1358 N N . T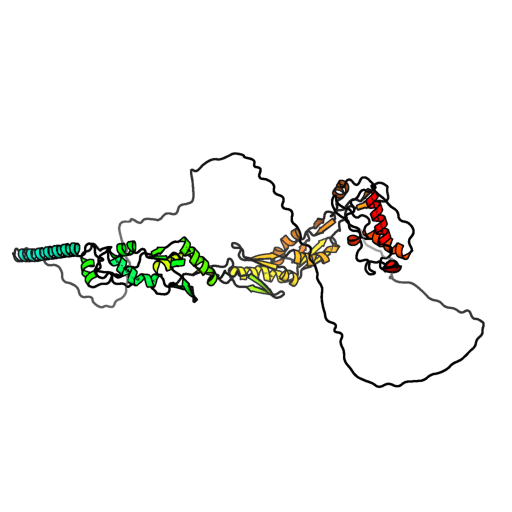HR A 1 195 ? 17.163 1.141 -58.629 1.00 87.94 195 THR A N 1
ATOM 1359 C CA . THR A 1 195 ? 18.091 0.049 -58.292 1.00 87.94 195 THR A CA 1
ATOM 1360 C C . THR A 1 195 ? 18.048 -0.289 -56.798 1.00 87.94 195 THR A C 1
ATOM 1362 O O . THR A 1 195 ? 17.974 -1.465 -56.434 1.00 87.94 195 THR A O 1
ATOM 1365 N N . LEU A 1 196 ? 18.046 0.729 -55.927 1.00 88.44 196 LEU A N 1
ATOM 1366 C CA . LEU A 1 196 ? 17.952 0.560 -54.475 1.00 88.44 196 LEU A CA 1
ATOM 1367 C C . LEU A 1 196 ? 16.606 -0.031 -54.059 1.00 88.44 196 LEU A C 1
ATOM 1369 O O . LEU A 1 196 ? 16.594 -1.008 -53.313 1.00 88.44 196 LEU A O 1
ATOM 1373 N N . ARG A 1 197 ? 15.487 0.492 -54.578 1.00 89.25 197 ARG A N 1
ATOM 1374 C CA . ARG A 1 197 ? 14.150 -0.057 -54.302 1.00 89.25 197 ARG A CA 1
ATOM 1375 C C . ARG A 1 197 ? 14.061 -1.526 -54.702 1.00 89.25 197 ARG A C 1
ATOM 1377 O O . ARG A 1 197 ? 13.753 -2.364 -53.861 1.00 89.25 197 ARG A O 1
ATOM 1384 N N . ALA A 1 198 ? 14.438 -1.868 -55.935 1.00 88.50 198 ALA A N 1
ATOM 1385 C CA . ALA A 1 198 ? 14.348 -3.240 -56.439 1.00 88.50 198 ALA A CA 1
ATOM 1386 C C . ALA A 1 198 ? 15.109 -4.277 -55.584 1.00 88.50 198 ALA A C 1
ATOM 1388 O O . ALA A 1 198 ? 14.687 -5.430 -55.511 1.00 88.50 198 ALA A O 1
ATOM 1389 N N . GLN A 1 199 ? 16.213 -3.888 -54.931 1.00 87.75 199 GLN A N 1
ATOM 1390 C CA . GLN A 1 199 ? 17.056 -4.807 -54.152 1.00 87.75 199 GLN A CA 1
ATOM 1391 C C . GLN A 1 199 ? 16.855 -4.730 -52.627 1.00 87.75 199 GLN A C 1
ATOM 1393 O O . GLN A 1 199 ? 17.018 -5.746 -51.944 1.00 87.75 199 GLN A O 1
ATOM 1398 N N . LEU A 1 200 ? 16.507 -3.561 -52.077 1.00 85.88 200 LEU A N 1
ATOM 1399 C CA . LEU A 1 200 ? 16.335 -3.353 -50.633 1.00 85.88 200 LEU A CA 1
ATOM 1400 C C . LEU A 1 200 ? 14.872 -3.370 -50.185 1.00 85.88 200 LEU A C 1
ATOM 1402 O O . LEU A 1 200 ? 14.607 -3.795 -49.063 1.00 85.88 200 LEU A O 1
ATOM 1406 N N . GLU A 1 201 ? 13.909 -2.979 -51.024 1.00 86.38 201 GLU A N 1
ATOM 1407 C CA . GLU A 1 201 ? 12.497 -2.929 -50.621 1.00 86.38 201 GLU A CA 1
ATOM 1408 C C . GLU A 1 201 ? 11.947 -4.296 -50.139 1.00 86.38 201 GLU A C 1
ATOM 1410 O O . GLU A 1 201 ? 11.298 -4.335 -49.088 1.00 86.38 201 GLU A O 1
ATOM 1415 N N . PRO A 1 202 ? 12.295 -5.447 -50.762 1.00 87.69 202 PRO A N 1
ATOM 1416 C CA . PRO A 1 202 ? 11.924 -6.772 -50.247 1.00 87.69 202 PRO A CA 1
ATOM 1417 C C . PRO A 1 202 ? 12.566 -7.144 -48.899 1.00 87.69 202 PRO A C 1
ATOM 1419 O O . PRO A 1 202 ? 12.166 -8.139 -48.291 1.00 87.69 202 PRO A O 1
ATOM 1422 N N . ARG A 1 203 ? 13.584 -6.397 -48.442 1.00 83.75 203 ARG A N 1
ATOM 1423 C CA . ARG A 1 203 ? 14.172 -6.517 -47.097 1.00 83.75 203 ARG A CA 1
ATOM 1424 C C . ARG A 1 203 ? 13.450 -5.604 -46.106 1.00 83.75 203 ARG A C 1
ATOM 1426 O O . ARG A 1 203 ? 13.138 -6.057 -45.015 1.00 83.75 203 ARG A O 1
ATOM 1433 N N . THR A 1 204 ? 13.096 -4.379 -46.510 1.00 85.56 204 THR A N 1
ATOM 1434 C CA . THR A 1 204 ? 12.358 -3.412 -45.667 1.00 85.56 204 THR A CA 1
ATOM 1435 C C . THR A 1 204 ? 10.915 -3.823 -45.351 1.00 85.56 204 THR A C 1
ATOM 1437 O O . THR A 1 204 ? 10.270 -3.197 -44.523 1.00 85.56 204 THR A O 1
ATOM 1440 N N . GLN A 1 205 ? 10.380 -4.841 -46.029 1.00 85.75 205 GLN A N 1
ATOM 1441 C CA . GLN A 1 205 ? 9.044 -5.395 -45.768 1.00 85.75 205 GLN A CA 1
ATOM 1442 C C . GLN A 1 205 ? 9.064 -6.636 -44.855 1.00 85.75 205 GLN A C 1
ATOM 1444 O O . GLN A 1 205 ? 8.011 -7.199 -44.574 1.00 85.75 205 GLN A O 1
ATOM 1449 N N . ARG A 1 206 ? 10.241 -7.114 -44.429 1.00 90.06 206 ARG A N 1
ATOM 1450 C CA . ARG A 1 206 ? 10.348 -8.291 -43.553 1.00 90.06 206 ARG A CA 1
ATOM 1451 C C . ARG A 1 206 ? 10.309 -7.857 -42.087 1.00 90.06 206 ARG A C 1
ATOM 1453 O O . ARG A 1 206 ? 10.906 -6.828 -41.775 1.00 90.06 206 ARG A O 1
ATOM 1460 N N . PRO A 1 207 ? 9.699 -8.650 -41.187 1.00 93.06 207 PRO A N 1
ATOM 1461 C CA . PRO A 1 207 ? 9.824 -8.428 -39.754 1.00 93.06 207 PRO A CA 1
ATOM 1462 C C . PRO A 1 207 ? 11.300 -8.384 -39.351 1.00 93.06 207 PRO A C 1
ATOM 1464 O O . PRO A 1 207 ? 12.080 -9.276 -39.697 1.00 93.06 207 PRO A O 1
ATOM 1467 N N . VAL A 1 208 ? 11.682 -7.326 -38.645 1.00 93.56 208 VAL A N 1
ATOM 1468 C CA . VAL A 1 208 ? 13.046 -7.091 -38.179 1.00 93.56 208 VAL A CA 1
ATOM 1469 C C . VAL A 1 208 ? 13.275 -7.996 -36.971 1.00 93.56 208 VAL A C 1
ATOM 1471 O O . VAL A 1 208 ? 12.559 -7.843 -35.980 1.00 93.56 208 VAL A O 1
ATOM 1474 N N . PRO A 1 209 ? 14.229 -8.944 -37.005 1.00 93.75 209 PRO A N 1
ATOM 1475 C CA . PRO A 1 209 ? 14.561 -9.724 -35.822 1.00 93.75 209 PRO A CA 1
ATOM 1476 C C . PRO A 1 209 ? 15.146 -8.796 -34.756 1.00 93.75 209 PRO A C 1
ATOM 1478 O O . PRO A 1 209 ? 16.085 -8.047 -35.028 1.00 93.75 209 PRO A O 1
ATOM 1481 N N . VAL A 1 210 ? 14.618 -8.864 -33.538 1.00 94.81 210 VAL A N 1
ATOM 1482 C CA . VAL A 1 210 ? 15.122 -8.102 -32.393 1.00 94.81 210 VAL A CA 1
ATOM 1483 C C . VAL A 1 210 ? 15.446 -9.027 -31.223 1.00 94.81 210 VAL A C 1
ATOM 1485 O O . VAL A 1 210 ? 14.861 -10.102 -31.071 1.00 94.81 210 VAL A O 1
ATOM 1488 N N . THR A 1 211 ? 16.423 -8.630 -30.414 1.00 94.31 211 THR A N 1
ATOM 1489 C CA . THR A 1 211 ? 16.880 -9.368 -29.230 1.00 94.31 211 THR A CA 1
ATOM 1490 C C . THR A 1 211 ? 16.752 -8.469 -28.007 1.00 94.31 211 THR A C 1
ATOM 1492 O O . THR A 1 211 ? 17.265 -7.352 -28.023 1.00 94.31 211 THR A O 1
ATOM 1495 N N . VAL A 1 212 ? 16.068 -8.948 -26.968 1.00 92.69 212 VAL A N 1
ATOM 1496 C CA . VAL A 1 212 ? 15.778 -8.203 -25.734 1.00 92.69 212 VAL A CA 1
ATOM 1497 C C . VAL A 1 212 ? 16.213 -9.068 -24.551 1.00 92.69 212 VAL A C 1
ATOM 1499 O O . VAL A 1 212 ? 15.570 -10.066 -24.222 1.00 92.69 212 VAL A O 1
ATOM 1502 N N . GLY A 1 213 ? 17.364 -8.745 -23.958 1.00 87.69 213 GLY A N 1
ATOM 1503 C CA . GLY A 1 213 ? 18.065 -9.678 -23.067 1.00 87.69 213 GLY A CA 1
ATOM 1504 C C . GLY A 1 213 ? 18.395 -10.989 -23.797 1.00 87.69 213 GLY A C 1
ATOM 1505 O O . GLY A 1 213 ? 18.968 -10.962 -24.884 1.00 87.69 213 GLY A O 1
ATOM 1506 N N . ASP A 1 214 ? 17.993 -12.127 -23.228 1.00 85.69 214 ASP A N 1
ATOM 1507 C CA . ASP A 1 214 ? 18.156 -13.453 -23.848 1.00 85.69 214 ASP A CA 1
ATOM 1508 C C . ASP A 1 214 ? 17.038 -13.813 -24.849 1.00 85.69 214 ASP A C 1
ATOM 1510 O O . ASP A 1 214 ? 17.145 -14.795 -25.592 1.00 85.69 214 ASP A O 1
ATOM 1514 N N . ALA A 1 215 ? 15.943 -13.047 -24.871 1.00 89.38 215 ALA A N 1
ATOM 1515 C CA . ALA A 1 215 ? 14.772 -13.345 -25.682 1.00 89.38 215 ALA A CA 1
ATOM 1516 C C . ALA A 1 215 ? 14.905 -12.803 -27.112 1.00 89.38 215 ALA A C 1
ATOM 1518 O O . ALA A 1 215 ? 15.508 -11.757 -27.356 1.00 89.38 215 ALA A O 1
ATOM 1519 N N . LYS A 1 216 ? 14.303 -13.512 -28.072 1.00 92.75 216 LYS A N 1
ATOM 1520 C CA . LYS A 1 216 ? 14.283 -13.144 -29.494 1.00 92.75 216 LYS A CA 1
ATOM 1521 C C . LYS A 1 216 ? 12.844 -13.014 -29.965 1.00 92.75 216 LYS A C 1
ATOM 1523 O O . LYS A 1 216 ? 12.040 -13.909 -29.728 1.00 92.75 216 LYS A O 1
ATOM 1528 N N . THR A 1 217 ? 12.547 -11.921 -30.651 1.00 93.25 217 THR A N 1
ATOM 1529 C CA . THR A 1 217 ? 11.230 -11.632 -31.228 1.00 93.25 217 THR A CA 1
ATOM 1530 C C . THR A 1 217 ? 11.407 -10.859 -32.541 1.00 93.25 217 THR A C 1
ATOM 1532 O O . THR A 1 217 ? 12.524 -10.757 -33.057 1.00 93.25 217 THR A O 1
ATOM 1535 N N . THR A 1 218 ? 10.329 -10.350 -33.126 1.00 93.81 218 THR A N 1
ATOM 1536 C CA . THR A 1 218 ? 10.358 -9.573 -34.369 1.00 93.81 218 THR A CA 1
ATOM 1537 C C . THR A 1 218 ? 9.474 -8.339 -34.275 1.00 93.81 218 THR A C 1
ATOM 1539 O O . THR A 1 218 ? 8.361 -8.438 -33.770 1.00 93.81 218 THR A O 1
ATOM 1542 N N . VAL A 1 219 ? 9.927 -7.220 -34.837 1.00 93.06 219 VAL A N 1
ATOM 1543 C CA . VAL A 1 219 ? 9.132 -5.990 -34.997 1.00 93.06 219 VAL A CA 1
ATOM 1544 C C . VAL A 1 219 ? 8.771 -5.822 -36.472 1.00 93.06 219 VAL A C 1
ATOM 1546 O O . VAL A 1 219 ? 9.644 -5.945 -37.332 1.00 93.06 219 VAL A O 1
ATOM 1549 N N . ASP A 1 220 ? 7.505 -5.544 -36.793 1.00 93.00 220 ASP A N 1
ATOM 1550 C CA . ASP A 1 220 ? 7.127 -5.135 -38.151 1.00 93.00 220 ASP A CA 1
ATOM 1551 C C . ASP A 1 220 ? 7.576 -3.677 -38.371 1.00 93.00 220 ASP A C 1
ATOM 1553 O O . ASP A 1 220 ? 7.082 -2.778 -37.682 1.00 93.00 220 ASP A O 1
ATOM 1557 N N . PRO A 1 221 ? 8.502 -3.408 -39.312 1.00 92.69 221 PRO A N 1
ATOM 1558 C CA . PRO A 1 221 ? 9.008 -2.060 -39.522 1.00 92.69 221 PRO A CA 1
ATOM 1559 C C . PRO A 1 221 ? 7.926 -1.098 -40.024 1.00 92.69 221 PRO A C 1
ATOM 1561 O O . PRO A 1 221 ? 7.960 0.071 -39.663 1.00 92.69 221 PRO A O 1
ATOM 1564 N N . ARG A 1 222 ? 6.940 -1.556 -40.809 1.00 90.12 222 ARG A N 1
ATOM 1565 C CA . ARG A 1 222 ? 5.866 -0.685 -41.311 1.00 90.12 222 ARG A CA 1
ATOM 1566 C C . ARG A 1 222 ? 4.871 -0.326 -40.218 1.00 90.12 222 ARG A C 1
ATOM 1568 O O . ARG A 1 222 ? 4.423 0.816 -40.187 1.00 90.12 222 ARG A O 1
ATOM 1575 N N . ALA A 1 223 ? 4.546 -1.269 -39.333 1.00 90.31 223 ALA A N 1
ATOM 1576 C CA . ALA A 1 223 ? 3.709 -0.991 -38.166 1.00 90.31 223 ALA A CA 1
ATOM 1577 C C . ALA A 1 223 ? 4.405 -0.011 -37.202 1.00 90.31 223 ALA A C 1
ATOM 1579 O O . ALA A 1 223 ? 3.778 0.930 -36.730 1.00 90.31 223 ALA A O 1
ATOM 1580 N N . ALA A 1 224 ? 5.720 -0.163 -37.010 1.00 92.19 224 ALA A N 1
ATOM 1581 C CA . ALA A 1 224 ? 6.562 0.740 -36.221 1.00 92.19 224 ALA A CA 1
ATOM 1582 C C . ALA A 1 224 ? 6.940 2.060 -36.936 1.00 92.19 224 ALA A C 1
ATOM 1584 O O . ALA A 1 224 ? 7.881 2.736 -36.527 1.00 92.19 224 ALA A O 1
ATOM 1585 N N . GLY A 1 225 ? 6.268 2.426 -38.037 1.00 92.75 225 GLY A N 1
ATOM 1586 C CA . GLY A 1 225 ? 6.494 3.697 -38.737 1.00 92.75 225 GLY A CA 1
ATOM 1587 C C . GLY A 1 225 ? 7.853 3.851 -39.435 1.00 92.75 225 GLY A C 1
ATOM 1588 O O . GLY A 1 225 ? 8.212 4.962 -39.826 1.00 92.75 225 GLY A O 1
ATOM 1589 N N . LEU A 1 226 ? 8.622 2.773 -39.608 1.00 93.31 226 LEU A N 1
ATOM 1590 C CA . LEU A 1 226 ? 9.934 2.779 -40.254 1.00 93.31 226 LEU A CA 1
ATOM 1591 C C . LEU A 1 226 ? 9.810 2.631 -41.774 1.00 93.31 226 LEU A C 1
ATOM 1593 O O . LEU A 1 226 ? 9.215 1.692 -42.308 1.00 93.31 226 LEU A O 1
ATOM 1597 N N . SER A 1 227 ? 10.441 3.552 -42.495 1.00 92.31 227 SER A N 1
ATOM 1598 C CA . SER A 1 227 ? 10.538 3.533 -43.953 1.00 92.31 227 SER A CA 1
ATOM 1599 C C . SER A 1 227 ? 11.909 4.027 -44.415 1.00 92.31 227 SER A C 1
ATOM 1601 O O . SER A 1 227 ? 12.639 4.663 -43.657 1.00 92.31 227 SER A O 1
ATOM 1603 N N . VAL A 1 228 ? 12.301 3.724 -45.655 1.00 91.75 228 VAL A N 1
ATOM 1604 C CA . VAL A 1 228 ? 13.538 4.268 -46.239 1.00 91.75 228 VAL A CA 1
ATOM 1605 C C . VAL A 1 228 ? 13.215 5.540 -47.013 1.00 91.75 228 VAL A C 1
ATOM 1607 O O . VAL A 1 228 ? 12.401 5.526 -47.938 1.00 91.75 228 VAL A O 1
ATOM 1610 N N . ASP A 1 229 ? 13.899 6.633 -46.681 1.00 92.44 229 ASP A N 1
ATOM 1611 C CA . ASP A 1 229 ? 13.910 7.833 -47.505 1.00 92.44 229 ASP A CA 1
ATOM 1612 C C . ASP A 1 229 ? 14.863 7.623 -48.685 1.00 92.44 229 ASP A C 1
ATOM 1614 O O . ASP A 1 229 ? 16.073 7.853 -48.597 1.00 92.44 229 ASP A O 1
ATOM 1618 N N . TRP A 1 230 ? 14.326 7.119 -49.795 1.00 90.00 230 TRP A N 1
ATOM 1619 C CA . TRP A 1 230 ? 15.121 6.804 -50.982 1.00 90.00 230 TRP A CA 1
ATOM 1620 C C . TRP A 1 230 ? 15.832 8.034 -51.559 1.00 90.00 230 TRP A C 1
ATOM 1622 O O . TRP A 1 230 ? 17.006 7.940 -51.917 1.00 90.00 230 TRP A O 1
ATOM 1632 N N . ALA A 1 231 ? 15.168 9.193 -51.570 1.00 89.62 231 ALA A N 1
ATOM 1633 C CA . ALA A 1 231 ? 15.727 10.433 -52.098 1.00 89.62 231 ALA A CA 1
ATOM 1634 C C . ALA A 1 231 ? 16.886 10.940 -51.223 1.00 89.62 231 ALA A C 1
ATOM 1636 O O . ALA A 1 231 ? 17.970 11.229 -51.735 1.00 89.62 231 ALA A O 1
ATOM 1637 N N . ALA A 1 232 ? 16.708 10.975 -49.898 1.00 89.75 232 ALA A N 1
ATOM 1638 C CA . ALA A 1 232 ? 17.777 11.340 -48.970 1.00 89.75 232 ALA A CA 1
ATOM 1639 C C . ALA A 1 232 ? 18.913 10.299 -48.950 1.00 89.75 232 ALA A C 1
ATOM 1641 O O . ALA A 1 232 ? 20.080 10.662 -48.803 1.00 89.75 232 ALA A O 1
ATOM 1642 N N . THR A 1 233 ? 18.602 9.016 -49.163 1.00 90.31 233 THR A N 1
ATOM 1643 C CA . THR A 1 233 ? 19.594 7.938 -49.305 1.00 90.31 233 THR A CA 1
ATOM 1644 C C . THR A 1 233 ? 20.460 8.133 -50.551 1.00 90.31 233 THR A C 1
ATOM 1646 O O . THR A 1 233 ? 21.686 8.108 -50.446 1.00 90.31 233 THR A O 1
ATOM 1649 N N . VAL A 1 234 ? 19.857 8.395 -51.717 1.00 90.06 234 VAL A N 1
ATOM 1650 C CA . VAL A 1 234 ? 20.594 8.702 -52.956 1.00 90.06 234 VAL A CA 1
ATOM 1651 C C . VAL A 1 234 ? 21.396 9.993 -52.799 1.00 90.06 234 VAL A C 1
ATOM 1653 O O . VAL A 1 234 ? 22.571 10.016 -53.161 1.00 90.06 234 VAL A O 1
ATOM 1656 N N . ALA A 1 235 ? 20.833 11.036 -52.178 1.00 88.31 235 ALA A N 1
ATOM 1657 C CA . ALA A 1 235 ? 21.564 12.268 -51.885 1.00 88.31 235 ALA A CA 1
ATOM 1658 C C . ALA A 1 235 ? 22.799 12.009 -50.997 1.00 88.31 235 ALA A C 1
ATOM 1660 O O . ALA A 1 235 ? 23.903 12.442 -51.337 1.00 88.31 235 ALA A O 1
ATOM 1661 N N . ARG A 1 236 ? 22.658 11.228 -49.917 1.00 86.62 236 ARG A N 1
ATOM 1662 C CA . ARG A 1 236 ? 23.762 10.831 -49.026 1.00 86.62 236 ARG A CA 1
ATOM 1663 C C . ARG A 1 236 ? 24.823 9.979 -49.733 1.00 86.62 236 ARG A C 1
ATOM 1665 O O . ARG A 1 236 ? 26.012 10.207 -49.515 1.00 86.62 236 ARG A O 1
ATOM 1672 N N . ALA A 1 237 ? 24.418 9.040 -50.588 1.00 86.69 237 ALA A N 1
ATOM 1673 C CA . ALA A 1 237 ? 25.326 8.222 -51.395 1.00 86.69 237 ALA A CA 1
ATOM 1674 C C . ALA A 1 237 ? 26.064 9.061 -52.458 1.00 86.69 237 ALA A C 1
ATOM 1676 O O . ALA A 1 237 ? 27.249 8.848 -52.713 1.00 86.69 237 ALA A O 1
ATOM 1677 N N . SER A 1 238 ? 25.388 10.064 -53.029 1.00 84.38 238 SER A N 1
ATOM 1678 C CA . SER A 1 238 ? 25.941 10.997 -54.021 1.00 84.38 238 SER A CA 1
ATOM 1679 C C . SER A 1 238 ? 26.964 11.988 -53.455 1.00 84.38 238 SER A C 1
ATOM 1681 O O . SER A 1 238 ? 27.698 12.600 -54.231 1.00 84.38 238 SER A O 1
ATOM 1683 N N . ALA A 1 239 ? 27.049 12.136 -52.124 1.00 81.56 239 ALA A N 1
ATOM 1684 C CA . ALA A 1 239 ? 27.923 13.090 -51.442 1.00 81.56 239 ALA A CA 1
ATOM 1685 C C . ALA A 1 239 ? 29.409 12.841 -51.768 1.00 81.56 239 ALA A C 1
ATOM 1687 O O . ALA A 1 239 ? 30.091 12.005 -51.154 1.00 81.56 239 ALA A O 1
ATOM 1688 N N . GLN A 1 240 ? 29.891 13.574 -52.772 1.00 68.75 240 GLN A N 1
ATOM 1689 C CA . GLN A 1 240 ? 31.141 13.291 -53.458 1.00 68.75 240 GLN A CA 1
ATOM 1690 C C . GLN A 1 240 ? 32.321 13.997 -52.770 1.00 68.75 240 GLN A C 1
ATOM 1692 O O . GLN A 1 240 ? 32.287 15.215 -52.581 1.00 68.75 240 GLN A O 1
ATOM 1697 N N . PRO A 1 241 ? 33.397 13.276 -52.408 1.00 66.94 241 PRO A N 1
ATOM 1698 C CA . PRO A 1 241 ? 34.550 13.905 -51.787 1.00 66.94 241 PRO A CA 1
ATOM 1699 C C . PRO A 1 241 ? 35.270 14.834 -52.779 1.00 66.94 241 PRO A C 1
ATOM 1701 O O . PRO A 1 241 ? 35.635 14.444 -53.891 1.00 66.94 241 PRO A O 1
ATOM 1704 N N . LEU A 1 242 ? 35.500 16.078 -52.355 1.00 68.56 242 LEU A N 1
ATOM 1705 C CA . LEU A 1 242 ? 36.247 17.089 -53.118 1.00 68.56 242 LEU A CA 1
ATOM 1706 C C . LEU A 1 242 ? 37.775 16.910 -53.030 1.00 68.56 242 LEU A C 1
ATOM 1708 O O . LEU A 1 242 ? 38.517 17.599 -53.722 1.00 68.56 242 LEU A O 1
ATOM 1712 N N . ASN A 1 243 ? 38.255 15.998 -52.180 1.00 76.38 243 ASN A N 1
ATOM 1713 C CA . ASN A 1 243 ? 39.678 15.713 -52.022 1.00 76.38 243 ASN A CA 1
ATOM 1714 C C . ASN A 1 243 ? 40.157 14.760 -53.146 1.00 76.38 243 ASN A C 1
ATOM 1716 O O . ASN A 1 243 ? 39.601 13.668 -53.294 1.00 76.38 243 ASN A O 1
ATOM 1720 N N . PRO A 1 244 ? 41.191 15.122 -53.932 1.00 72.19 244 PRO A N 1
ATOM 1721 C CA . PRO A 1 244 ? 41.661 14.298 -55.047 1.00 72.19 244 PRO A CA 1
ATOM 1722 C C . PRO A 1 244 ? 42.268 12.960 -54.597 1.00 72.19 244 PRO A C 1
ATOM 1724 O O . PRO A 1 244 ? 42.151 11.968 -55.315 1.00 72.19 244 PRO A O 1
ATOM 1727 N N . VAL A 1 245 ? 42.863 12.893 -53.399 1.00 75.12 245 VAL A N 1
ATOM 1728 C CA . VAL A 1 245 ? 43.455 11.655 -52.864 1.00 75.12 245 VAL A CA 1
ATOM 1729 C C . VAL A 1 245 ? 42.367 10.616 -52.598 1.00 75.12 245 VAL A C 1
ATOM 1731 O O . VAL A 1 245 ? 42.519 9.461 -52.989 1.00 75.12 245 VAL A O 1
ATOM 1734 N N . THR A 1 246 ? 41.240 11.020 -52.000 1.00 71.06 246 THR A N 1
ATOM 1735 C CA . THR A 1 246 ? 40.145 10.088 -51.688 1.00 71.06 246 THR A CA 1
ATOM 1736 C C . THR A 1 246 ? 39.371 9.634 -52.925 1.00 71.06 246 THR A C 1
ATOM 1738 O O . THR A 1 246 ? 38.830 8.532 -52.917 1.00 71.06 246 THR A O 1
ATOM 1741 N N . ARG A 1 247 ? 39.365 10.412 -54.021 1.00 73.31 247 ARG A N 1
ATOM 1742 C CA . ARG A 1 247 ? 38.844 9.935 -55.316 1.00 73.31 247 ARG A CA 1
ATOM 1743 C C . ARG A 1 247 ? 39.726 8.849 -55.925 1.00 73.31 247 ARG A C 1
ATOM 1745 O O . ARG A 1 247 ? 39.206 7.823 -56.352 1.00 73.31 247 ARG A O 1
ATOM 1752 N N . ILE A 1 248 ? 41.048 9.033 -55.916 1.00 72.88 248 ILE A N 1
ATOM 1753 C CA . ILE A 1 248 ? 41.982 8.030 -56.449 1.00 72.88 248 ILE A CA 1
ATOM 1754 C C . ILE A 1 248 ? 41.916 6.743 -55.616 1.00 72.88 248 ILE A C 1
ATOM 1756 O O . ILE A 1 248 ? 41.866 5.656 -56.188 1.00 72.88 248 ILE A O 1
ATOM 1760 N N . THR A 1 249 ? 41.840 6.835 -54.283 1.00 72.62 249 THR A N 1
ATOM 1761 C CA . THR A 1 249 ? 41.702 5.634 -53.445 1.00 72.62 249 THR A CA 1
ATOM 1762 C C . THR A 1 249 ? 40.327 4.970 -53.558 1.00 72.62 249 THR A C 1
ATOM 1764 O O . THR A 1 249 ? 40.281 3.746 -53.484 1.00 72.62 249 THR A O 1
ATOM 1767 N N . SER A 1 250 ? 39.238 5.703 -53.844 1.00 71.62 250 SER A N 1
ATOM 1768 C CA . SER A 1 250 ? 37.905 5.105 -54.093 1.00 71.62 250 SER A CA 1
ATOM 1769 C C . SER A 1 250 ? 37.814 4.214 -55.340 1.00 71.62 250 SER A C 1
ATOM 1771 O O . SER A 1 250 ? 36.849 3.472 -55.495 1.00 71.62 250 SER A O 1
ATOM 1773 N N . LEU A 1 251 ? 38.824 4.224 -56.218 1.00 71.06 251 LEU A N 1
ATOM 1774 C CA . LEU A 1 251 ? 38.930 3.244 -57.308 1.00 71.06 251 LEU A CA 1
ATOM 1775 C C . LEU A 1 251 ? 39.291 1.836 -56.801 1.00 71.06 251 LEU A C 1
ATOM 1777 O O . LEU A 1 251 ? 39.062 0.857 -57.507 1.00 71.06 251 LEU A O 1
ATOM 1781 N N . PHE A 1 252 ? 39.847 1.739 -55.589 1.00 79.00 252 PHE A N 1
ATOM 1782 C CA . PHE A 1 252 ? 40.334 0.503 -54.971 1.00 79.00 252 PHE A CA 1
ATOM 1783 C C . PHE A 1 252 ? 39.730 0.248 -53.579 1.00 79.00 252 PHE A C 1
ATOM 1785 O O . PHE A 1 252 ? 40.140 -0.691 -52.899 1.00 79.00 252 PHE A O 1
ATOM 1792 N N . SER A 1 253 ? 38.772 1.068 -53.137 1.00 77.31 253 SER A N 1
ATOM 1793 C CA . SER A 1 253 ? 38.092 0.920 -51.850 1.00 77.31 253 SER A CA 1
ATOM 1794 C C . SER A 1 253 ? 36.578 1.054 -51.989 1.00 77.31 253 SER A C 1
ATOM 1796 O O . SER A 1 253 ? 36.065 1.892 -52.729 1.00 77.31 253 SER A O 1
ATOM 1798 N N . SER A 1 254 ? 35.853 0.210 -51.256 1.00 79.81 254 SER A N 1
ATOM 1799 C CA . SER A 1 254 ? 34.400 0.285 -51.128 1.00 79.81 254 SER A CA 1
ATOM 1800 C C . SER A 1 254 ? 34.007 1.210 -49.977 1.00 79.81 254 SER A C 1
ATOM 1802 O O . SER A 1 254 ? 34.574 1.118 -48.887 1.00 79.81 254 SER A O 1
ATOM 1804 N N . ARG A 1 255 ? 32.998 2.056 -50.190 1.00 84.19 255 ARG A N 1
ATOM 1805 C CA . ARG A 1 255 ? 32.403 2.923 -49.167 1.00 84.19 255 ARG A CA 1
ATOM 1806 C C . ARG A 1 255 ? 30.954 2.508 -48.939 1.00 84.19 255 ARG A C 1
ATOM 1808 O O . ARG A 1 255 ? 30.083 2.873 -49.725 1.00 84.19 255 ARG A O 1
ATOM 1815 N N . GLU A 1 256 ? 30.699 1.818 -47.834 1.00 81.69 256 GLU A N 1
ATOM 1816 C CA . GLU A 1 256 ? 29.331 1.571 -47.383 1.00 81.69 256 GLU A CA 1
ATOM 1817 C C . GLU A 1 256 ? 28.715 2.878 -46.862 1.00 81.69 256 GLU A C 1
ATOM 1819 O O . GLU A 1 256 ? 29.285 3.576 -46.018 1.00 81.69 256 GLU A O 1
ATOM 1824 N N . THR A 1 257 ? 27.537 3.217 -47.372 1.00 81.75 257 THR A N 1
ATOM 1825 C CA . THR A 1 257 ? 26.689 4.301 -46.881 1.00 81.75 257 THR A CA 1
ATOM 1826 C C . THR A 1 257 ? 25.331 3.719 -46.525 1.00 81.75 257 THR A C 1
ATOM 1828 O O . THR A 1 257 ? 24.581 3.332 -47.415 1.00 81.75 257 THR A O 1
ATOM 1831 N N . GLY A 1 258 ? 25.010 3.660 -45.231 1.00 82.00 258 GLY A N 1
ATOM 1832 C CA . GLY A 1 258 ? 23.701 3.192 -44.772 1.00 82.00 258 GLY A CA 1
ATOM 1833 C C . GLY A 1 258 ? 22.543 3.999 -45.368 1.00 82.00 258 GLY A C 1
ATOM 1834 O O . GLY A 1 258 ? 22.712 5.156 -45.771 1.00 82.00 258 GLY A O 1
ATOM 1835 N N . VAL A 1 259 ? 21.365 3.375 -45.404 1.00 88.00 259 VAL A N 1
ATOM 1836 C CA . VAL A 1 259 ? 20.117 4.043 -45.791 1.00 88.00 259 VAL A CA 1
ATOM 1837 C C . VAL A 1 259 ? 19.806 5.215 -44.856 1.00 88.00 259 VAL A C 1
ATOM 1839 O O . VAL A 1 259 ? 20.221 5.235 -43.698 1.00 88.00 259 VAL A O 1
ATOM 1842 N N . VAL A 1 260 ? 19.066 6.199 -45.359 1.00 89.75 260 VAL A N 1
ATOM 1843 C CA . VAL A 1 260 ? 18.427 7.214 -44.520 1.00 89.75 260 VAL A CA 1
ATOM 1844 C C . VAL A 1 260 ? 17.050 6.687 -44.135 1.00 89.75 260 VAL A C 1
ATOM 1846 O O . VAL A 1 260 ? 16.189 6.512 -44.999 1.00 89.75 260 VAL A O 1
ATOM 1849 N N . THR A 1 261 ? 16.853 6.408 -42.850 1.00 91.31 261 THR A N 1
ATOM 1850 C CA . THR A 1 261 ? 15.541 6.051 -42.305 1.00 91.31 261 THR A CA 1
ATOM 1851 C C . THR A 1 261 ? 14.661 7.299 -42.235 1.00 91.31 261 THR A C 1
ATOM 1853 O O . THR A 1 261 ? 15.113 8.381 -41.864 1.00 91.31 261 THR A O 1
ATOM 1856 N N . ARG A 1 262 ? 13.394 7.140 -42.614 1.00 93.38 262 ARG A N 1
ATOM 1857 C CA . ARG A 1 262 ? 12.296 8.042 -42.282 1.00 93.38 262 ARG A CA 1
ATOM 1858 C C . ARG A 1 262 ? 11.389 7.285 -41.323 1.00 93.38 262 ARG A C 1
ATOM 1860 O O . ARG A 1 262 ? 10.655 6.389 -41.744 1.00 93.38 262 ARG A O 1
ATOM 1867 N N . SER A 1 263 ? 11.501 7.639 -40.054 1.00 92.75 263 SER A N 1
ATOM 1868 C CA . SER A 1 263 ? 10.724 7.125 -38.934 1.00 92.75 263 SER A CA 1
ATOM 1869 C C . SER A 1 263 ? 9.574 8.083 -38.598 1.00 92.75 263 SER A C 1
ATOM 1871 O O . SER A 1 263 ? 9.719 9.303 -38.700 1.00 92.75 263 SER A O 1
ATOM 1873 N N . ASP A 1 264 ? 8.430 7.530 -38.204 1.00 94.81 264 ASP A N 1
ATOM 1874 C CA . ASP A 1 264 ? 7.414 8.231 -37.414 1.00 94.81 264 ASP A CA 1
ATOM 1875 C C . ASP A 1 264 ? 7.695 7.932 -35.930 1.00 94.81 264 ASP A C 1
ATOM 1877 O O . ASP A 1 264 ? 7.496 6.787 -35.510 1.00 94.81 264 ASP A O 1
ATOM 1881 N N . PRO A 1 265 ? 8.178 8.908 -35.133 1.00 91.94 265 PRO A N 1
ATOM 1882 C CA . PRO A 1 265 ? 8.525 8.672 -33.735 1.00 91.94 265 PRO A CA 1
ATOM 1883 C C . PRO A 1 265 ? 7.345 8.165 -32.902 1.00 91.94 265 PRO A C 1
ATOM 1885 O O . PRO A 1 265 ? 7.533 7.295 -32.062 1.00 91.94 265 PRO A O 1
ATOM 1888 N N . ALA A 1 266 ? 6.123 8.640 -33.166 1.00 93.38 266 ALA A N 1
ATOM 1889 C CA . ALA A 1 266 ? 4.955 8.247 -32.381 1.00 93.38 266 ALA A CA 1
ATOM 1890 C C . ALA A 1 266 ? 4.542 6.795 -32.664 1.00 93.38 266 ALA A C 1
ATOM 1892 O O . ALA A 1 266 ? 4.184 6.065 -31.740 1.00 93.38 266 ALA A O 1
ATOM 1893 N N . ALA A 1 267 ? 4.624 6.355 -33.923 1.00 94.50 267 ALA A N 1
ATOM 1894 C CA . ALA A 1 267 ? 4.366 4.962 -34.292 1.00 94.50 267 ALA A CA 1
ATOM 1895 C C . ALA A 1 267 ? 5.469 4.012 -33.787 1.00 94.50 267 ALA A C 1
ATOM 1897 O O . ALA A 1 267 ? 5.175 2.894 -33.361 1.00 94.50 267 ALA A O 1
ATOM 1898 N N . LEU A 1 268 ? 6.727 4.461 -33.801 1.00 93.62 268 LEU A N 1
ATOM 1899 C CA . LEU A 1 268 ? 7.872 3.702 -33.299 1.00 93.62 268 LEU A CA 1
ATOM 1900 C C . LEU A 1 268 ? 7.810 3.522 -31.774 1.00 93.62 268 LEU A C 1
ATOM 1902 O O . LEU A 1 268 ? 7.920 2.394 -31.290 1.00 93.62 268 LEU A O 1
ATOM 1906 N N . ASP A 1 269 ? 7.561 4.603 -31.031 1.00 93.12 269 ASP A N 1
ATOM 1907 C CA . ASP A 1 269 ? 7.388 4.568 -29.576 1.00 93.12 269 ASP A CA 1
ATOM 1908 C C . ASP A 1 269 ? 6.172 3.720 -29.181 1.00 93.12 269 ASP A C 1
ATOM 1910 O O . ASP A 1 269 ? 6.257 2.932 -28.239 1.00 93.12 269 ASP A O 1
ATOM 1914 N N . ALA A 1 270 ? 5.057 3.812 -29.918 1.00 93.62 270 ALA A N 1
ATOM 1915 C CA . ALA A 1 270 ? 3.876 2.983 -29.680 1.00 93.62 270 ALA A CA 1
ATOM 1916 C C . ALA A 1 270 ? 4.170 1.486 -29.879 1.00 93.62 270 ALA A C 1
ATOM 1918 O O . ALA A 1 270 ? 3.862 0.687 -28.997 1.00 93.62 270 ALA A O 1
ATOM 1919 N N . ALA A 1 271 ? 4.825 1.105 -30.982 1.00 93.62 271 ALA A N 1
ATOM 1920 C CA . ALA A 1 271 ? 5.181 -0.289 -31.258 1.00 93.62 271 ALA A CA 1
ATOM 1921 C C . ALA A 1 271 ? 6.172 -0.866 -30.228 1.00 93.62 271 ALA A C 1
ATOM 1923 O O . ALA A 1 271 ? 6.083 -2.037 -29.860 1.00 93.62 271 ALA A O 1
ATOM 1924 N N . LEU A 1 272 ? 7.107 -0.051 -29.728 1.00 93.88 272 LEU A N 1
ATOM 1925 C CA . LEU A 1 272 ? 8.024 -0.449 -28.656 1.00 93.88 272 LEU A CA 1
ATOM 1926 C C . LEU A 1 272 ? 7.332 -0.502 -27.286 1.00 93.88 272 LEU A C 1
ATOM 1928 O O . LEU A 1 272 ? 7.638 -1.384 -26.488 1.00 93.88 272 LEU A O 1
ATOM 1932 N N . THR A 1 273 ? 6.364 0.378 -27.028 1.00 92.56 273 THR A N 1
ATOM 1933 C CA . THR A 1 273 ? 5.545 0.364 -25.804 1.00 92.56 273 THR A CA 1
ATOM 1934 C C . THR A 1 273 ? 4.611 -0.848 -25.763 1.00 92.56 273 THR A C 1
ATOM 1936 O O . THR A 1 273 ? 4.446 -1.447 -24.706 1.00 92.56 273 THR A O 1
ATOM 1939 N N . GLU A 1 274 ? 4.050 -1.271 -26.900 1.00 92.31 274 GLU A N 1
ATOM 1940 C CA . GLU A 1 274 ? 3.289 -2.526 -27.018 1.00 92.31 274 GLU A CA 1
ATOM 1941 C C . GLU A 1 274 ? 4.182 -3.759 -26.783 1.00 92.31 274 GLU A C 1
ATOM 1943 O O . GLU A 1 274 ? 3.749 -4.752 -26.199 1.00 92.31 274 GLU A O 1
ATOM 1948 N N . LEU A 1 275 ? 5.456 -3.681 -27.183 1.00 91.38 275 LEU A N 1
ATOM 1949 C CA . LEU A 1 275 ? 6.439 -4.748 -27.004 1.00 91.38 275 LEU A CA 1
ATOM 1950 C C . LEU A 1 275 ? 6.968 -4.861 -25.559 1.00 91.38 275 LEU A C 1
ATOM 1952 O O . LEU A 1 275 ? 7.331 -5.958 -25.125 1.00 91.38 275 LEU A O 1
ATOM 1956 N N . ALA A 1 276 ? 7.032 -3.750 -24.819 1.00 91.75 276 ALA A N 1
ATOM 1957 C CA . ALA A 1 276 ? 7.691 -3.668 -23.513 1.00 91.75 276 ALA A CA 1
ATOM 1958 C C . ALA A 1 276 ? 7.139 -4.646 -22.443 1.00 91.75 276 ALA A C 1
ATOM 1960 O O . ALA A 1 276 ? 7.952 -5.355 -21.843 1.00 91.75 276 ALA A O 1
ATOM 1961 N N . PRO A 1 277 ? 5.811 -4.831 -22.249 1.00 92.06 277 PRO A N 1
ATOM 1962 C CA . PRO A 1 277 ? 5.263 -5.731 -21.223 1.00 92.06 277 PRO A CA 1
ATOM 1963 C C . PRO A 1 277 ? 5.691 -7.204 -21.326 1.00 92.06 277 PRO A C 1
ATOM 1965 O O . PRO A 1 277 ? 5.569 -7.943 -20.352 1.00 92.06 277 PRO A O 1
ATOM 1968 N N . ALA A 1 278 ? 6.194 -7.653 -22.482 1.00 90.12 278 ALA A N 1
ATOM 1969 C CA . ALA A 1 278 ? 6.727 -9.006 -22.652 1.00 90.12 278 ALA A CA 1
ATOM 1970 C C . ALA A 1 278 ? 8.137 -9.196 -22.047 1.00 90.12 278 ALA A C 1
ATOM 1972 O O . ALA A 1 278 ? 8.582 -10.333 -21.866 1.00 90.12 278 ALA A O 1
ATOM 1973 N N . PHE A 1 279 ? 8.847 -8.103 -21.748 1.00 90.75 279 PHE A N 1
ATOM 1974 C CA . PHE A 1 279 ? 10.243 -8.098 -21.290 1.00 90.75 279 PHE A CA 1
ATOM 1975 C C . PHE A 1 279 ? 10.455 -7.318 -19.991 1.00 90.75 279 PHE A C 1
ATOM 1977 O O . PHE A 1 279 ? 11.395 -7.621 -19.245 1.00 90.75 279 PHE A O 1
ATOM 1984 N N . ASP A 1 280 ? 9.581 -6.355 -19.713 1.00 93.25 280 ASP A N 1
ATOM 1985 C CA . ASP A 1 280 ? 9.555 -5.579 -18.484 1.00 93.25 280 ASP A CA 1
ATOM 1986 C C . ASP A 1 280 ? 9.297 -6.486 -17.275 1.00 93.25 280 ASP A C 1
ATOM 1988 O O . ASP A 1 280 ? 8.425 -7.357 -17.272 1.00 93.25 280 ASP A O 1
ATOM 1992 N N . LYS A 1 281 ? 10.074 -6.274 -16.214 1.00 93.69 281 LYS A N 1
ATOM 1993 C CA . LYS A 1 281 ? 9.878 -6.901 -14.908 1.00 93.69 281 LYS A CA 1
ATOM 1994 C C . LYS A 1 281 ? 9.977 -5.798 -13.860 1.00 93.69 281 LYS A C 1
ATOM 1996 O O . LYS A 1 281 ? 11.048 -5.190 -13.762 1.00 93.69 281 LYS A O 1
ATOM 2001 N N . PRO A 1 282 ? 8.915 -5.523 -13.084 1.00 93.56 282 PRO A N 1
ATOM 2002 C CA . PRO A 1 282 ? 8.991 -4.529 -12.024 1.00 93.56 282 PRO A CA 1
ATOM 2003 C C . PRO A 1 282 ? 10.076 -4.920 -11.015 1.00 93.56 282 PRO A C 1
ATOM 2005 O O . PRO A 1 282 ? 10.363 -6.105 -10.820 1.00 93.56 282 PRO A O 1
ATOM 2008 N N . ALA A 1 283 ? 10.685 -3.921 -10.377 1.00 95.25 283 ALA A N 1
ATOM 2009 C CA . ALA A 1 283 ? 11.555 -4.182 -9.239 1.00 95.25 283 ALA A CA 1
ATOM 2010 C C . ALA A 1 283 ? 10.724 -4.780 -8.094 1.00 95.25 283 ALA A C 1
ATOM 2012 O O . ALA A 1 283 ? 9.581 -4.381 -7.870 1.00 95.25 283 ALA A O 1
ATOM 2013 N N . VAL A 1 284 ? 11.293 -5.755 -7.387 1.00 95.94 284 VAL A N 1
ATOM 2014 C CA . VAL A 1 284 ? 10.675 -6.331 -6.190 1.00 95.94 284 VAL A CA 1
ATOM 2015 C C . VAL A 1 284 ? 11.307 -5.663 -4.985 1.00 95.94 284 VAL A C 1
ATOM 2017 O O . VAL A 1 284 ? 12.518 -5.766 -4.779 1.00 95.94 284 VAL A O 1
ATOM 2020 N N . GLU A 1 285 ? 10.485 -4.992 -4.190 1.00 96.19 285 GLU A N 1
ATOM 2021 C CA . GLU A 1 285 ? 10.935 -4.368 -2.954 1.00 96.19 285 GLU A CA 1
ATOM 2022 C C . GLU A 1 285 ? 11.335 -5.420 -1.913 1.00 96.19 285 GLU A C 1
ATOM 2024 O O . GLU A 1 285 ? 10.667 -6.438 -1.718 1.00 96.19 285 GLU A O 1
ATOM 2029 N N . GLY A 1 286 ? 12.442 -5.152 -1.230 1.00 96.62 286 GLY A N 1
ATOM 2030 C CA . GLY A 1 286 ? 12.836 -5.863 -0.031 1.00 96.62 286 GLY A CA 1
ATOM 2031 C C . GLY A 1 286 ? 11.873 -5.547 1.107 1.00 96.62 286 GLY A C 1
ATOM 2032 O O . GLY A 1 286 ? 11.271 -4.480 1.154 1.00 96.62 286 GLY A O 1
ATOM 2033 N N . ASN A 1 287 ? 11.705 -6.487 2.028 1.00 97.75 287 ASN A N 1
ATOM 2034 C CA . ASN A 1 287 ? 10.747 -6.391 3.125 1.00 97.75 287 ASN A CA 1
ATOM 2035 C C . ASN A 1 287 ? 11.216 -7.261 4.309 1.00 97.75 287 ASN A C 1
ATOM 2037 O O . ASN A 1 287 ? 12.222 -7.965 4.219 1.00 97.75 287 ASN A O 1
ATOM 2041 N N . VAL A 1 288 ? 10.484 -7.256 5.419 1.00 98.19 288 VAL A N 1
ATOM 2042 C CA . VAL A 1 288 ? 10.625 -8.229 6.506 1.00 98.19 288 VAL A CA 1
ATOM 2043 C C . VAL A 1 288 ? 9.268 -8.891 6.721 1.00 98.19 288 VAL A C 1
ATOM 2045 O O . VAL A 1 288 ? 8.288 -8.213 7.019 1.00 98.19 288 VAL A O 1
ATOM 2048 N N . ARG A 1 289 ? 9.208 -10.218 6.573 1.00 97.12 289 ARG A N 1
ATOM 2049 C CA . ARG A 1 289 ? 8.006 -11.015 6.870 1.00 97.12 289 ARG A CA 1
ATOM 2050 C C . ARG A 1 289 ? 8.149 -11.720 8.213 1.00 97.12 289 ARG A C 1
ATOM 2052 O O . ARG A 1 289 ? 9.265 -11.919 8.677 1.00 97.12 289 ARG A O 1
ATOM 2059 N N . PHE A 1 290 ? 7.041 -12.147 8.808 1.00 97.75 290 PHE A N 1
ATOM 2060 C CA . PHE A 1 290 ? 7.054 -12.973 10.015 1.00 97.75 290 PHE A CA 1
ATOM 2061 C C . PHE A 1 290 ? 6.603 -14.399 9.687 1.00 97.75 290 PHE A C 1
ATOM 2063 O O . PHE A 1 290 ? 5.543 -14.589 9.095 1.00 97.75 290 PHE A O 1
ATOM 2070 N N . ASP A 1 291 ? 7.397 -15.395 10.081 1.00 97.00 291 ASP A N 1
ATOM 2071 C CA . ASP A 1 291 ? 6.963 -16.790 10.192 1.00 97.00 291 ASP A CA 1
ATOM 2072 C C . ASP A 1 291 ? 6.653 -17.088 11.667 1.00 97.00 291 ASP A C 1
ATOM 2074 O O . ASP A 1 291 ? 7.547 -17.206 12.513 1.00 97.00 291 ASP A O 1
ATOM 2078 N N . GLY A 1 292 ? 5.364 -17.076 12.012 1.00 95.56 292 GLY A N 1
ATOM 2079 C CA . GLY A 1 292 ? 4.894 -17.090 13.397 1.00 95.56 292 GLY A CA 1
ATOM 2080 C C . GLY A 1 292 ? 5.359 -15.854 14.176 1.00 95.56 292 GLY A C 1
ATOM 2081 O O . GLY A 1 292 ? 4.744 -14.796 14.095 1.00 95.56 292 GLY A O 1
ATOM 2082 N N . VAL A 1 293 ? 6.439 -15.997 14.950 1.00 97.06 293 VAL A N 1
ATOM 2083 C CA . VAL A 1 293 ? 7.109 -14.900 15.683 1.00 97.06 293 VAL A CA 1
ATOM 2084 C C . VAL A 1 293 ? 8.542 -14.645 15.204 1.00 97.06 293 VAL A C 1
ATOM 2086 O O . VAL A 1 293 ? 9.232 -13.798 15.763 1.00 97.06 293 VAL A O 1
ATOM 2089 N N . THR A 1 294 ? 9.009 -15.366 14.183 1.00 98.06 294 THR A N 1
ATOM 2090 C CA . THR A 1 294 ? 10.366 -15.249 13.640 1.00 98.06 294 THR A CA 1
ATOM 2091 C C . THR A 1 294 ? 10.370 -14.248 12.484 1.00 98.06 294 THR A C 1
ATOM 2093 O O . THR A 1 294 ? 9.725 -14.511 11.470 1.00 98.06 294 THR A O 1
ATOM 2096 N N . PRO A 1 295 ? 11.072 -13.106 12.582 1.00 97.94 295 PRO A N 1
ATOM 2097 C CA . PRO A 1 295 ? 11.196 -12.185 11.461 1.00 97.94 295 PRO A CA 1
ATOM 2098 C C . PRO A 1 295 ? 12.241 -12.692 10.458 1.00 97.94 295 PRO A C 1
ATOM 2100 O O . PRO A 1 295 ? 13.382 -12.978 10.825 1.00 97.94 295 PRO A O 1
ATOM 2103 N N . GLU A 1 296 ? 11.864 -12.756 9.184 1.00 98.06 296 GLU A N 1
ATOM 2104 C CA . GLU A 1 296 ? 12.696 -13.222 8.076 1.00 98.06 296 GLU A CA 1
ATOM 2105 C C . GLU A 1 296 ? 12.858 -12.124 7.007 1.00 98.06 296 GLU A C 1
ATOM 2107 O O . GLU A 1 296 ? 11.867 -11.507 6.596 1.00 98.06 296 GLU A O 1
ATOM 2112 N N . PRO A 1 297 ? 14.088 -11.863 6.525 1.00 97.94 297 PRO A N 1
ATOM 2113 C CA . PRO A 1 297 ? 14.330 -10.859 5.497 1.00 97.94 297 PRO A CA 1
ATOM 2114 C C . PRO A 1 297 ? 13.870 -11.342 4.116 1.00 97.94 297 PRO A C 1
ATOM 2116 O O . PRO A 1 297 ? 14.207 -12.442 3.676 1.00 97.94 297 PRO A O 1
ATOM 2119 N N . VAL A 1 298 ? 13.184 -10.468 3.389 1.00 97.81 298 VAL A N 1
ATOM 2120 C CA . VAL A 1 298 ? 12.919 -10.586 1.953 1.00 97.81 298 VAL A CA 1
ATOM 2121 C C . VAL A 1 298 ? 13.856 -9.604 1.258 1.00 97.81 298 VAL A C 1
ATOM 2123 O O . VAL A 1 298 ? 13.793 -8.406 1.517 1.00 97.81 298 VAL A O 1
ATOM 2126 N N . GLN A 1 299 ? 14.776 -10.096 0.430 1.00 97.25 299 GLN A N 1
ATOM 2127 C CA . GLN A 1 299 ? 15.774 -9.239 -0.217 1.00 97.25 299 GLN A CA 1
ATOM 2128 C C . GLN A 1 299 ? 15.193 -8.538 -1.456 1.00 97.25 299 GLN A C 1
ATOM 2130 O O . GLN A 1 299 ? 14.441 -9.175 -2.196 1.00 97.25 299 GLN A O 1
ATOM 2135 N N . PRO A 1 300 ? 15.556 -7.267 -1.711 1.00 96.62 300 PRO A N 1
ATOM 2136 C CA . PRO A 1 300 ? 15.114 -6.553 -2.901 1.00 96.62 300 PRO A CA 1
ATOM 2137 C C . PRO A 1 300 ? 15.730 -7.162 -4.166 1.00 96.62 300 PRO A C 1
ATOM 2139 O O . PRO A 1 300 ? 16.907 -7.535 -4.181 1.00 96.62 300 PRO A O 1
ATOM 2142 N N . VAL A 1 301 ? 14.955 -7.220 -5.248 1.00 96.12 301 VAL A N 1
ATOM 2143 C CA . VAL A 1 301 ? 15.399 -7.732 -6.553 1.00 96.12 301 VAL A CA 1
ATOM 2144 C C . VAL A 1 301 ? 15.251 -6.628 -7.603 1.00 96.12 301 VAL A C 1
ATOM 2146 O O . VAL A 1 301 ? 14.130 -6.175 -7.843 1.00 96.12 301 VAL A O 1
ATOM 2149 N N . PRO A 1 302 ? 16.346 -6.189 -8.256 1.00 95.31 302 PRO A N 1
ATOM 2150 C CA . PRO A 1 302 ? 16.270 -5.204 -9.326 1.00 95.31 302 PRO A CA 1
ATOM 2151 C C . PRO A 1 302 ? 15.380 -5.657 -10.481 1.00 95.31 302 PRO A C 1
ATOM 2153 O O . PRO A 1 302 ? 15.484 -6.789 -10.956 1.00 95.31 302 PRO A O 1
ATOM 2156 N N . GLY A 1 303 ? 14.545 -4.735 -10.946 1.00 94.75 303 GLY A N 1
ATOM 2157 C CA . GLY A 1 303 ? 13.728 -4.904 -12.135 1.00 94.75 303 GLY A CA 1
ATOM 2158 C C . GLY A 1 303 ? 14.484 -4.544 -13.412 1.00 94.75 303 GLY A C 1
ATOM 2159 O O . GLY A 1 303 ? 15.649 -4.132 -13.406 1.00 94.75 303 GLY A O 1
ATOM 2160 N N . GLN A 1 304 ? 13.784 -4.658 -14.529 1.00 94.44 304 GLN A N 1
ATOM 2161 C CA . GLN A 1 304 ? 14.255 -4.272 -15.854 1.00 94.44 304 GLN A CA 1
ATOM 2162 C C . GLN A 1 304 ? 13.084 -3.724 -16.664 1.00 94.44 304 GLN A C 1
ATOM 2164 O O . GLN A 1 304 ? 11.959 -4.191 -16.512 1.00 94.44 304 GLN A O 1
ATOM 2169 N N . GLN A 1 305 ? 13.362 -2.770 -17.540 1.00 95.12 305 GLN A N 1
ATOM 2170 C CA . GLN A 1 305 ? 12.392 -2.206 -18.465 1.00 95.12 305 GLN A CA 1
ATOM 2171 C C . GLN A 1 305 ? 13.053 -1.982 -19.825 1.00 95.12 305 GLN A C 1
ATOM 2173 O O . GLN A 1 305 ? 14.247 -1.681 -19.889 1.00 95.12 305 GLN A O 1
ATOM 2178 N N . LEU A 1 306 ? 12.299 -2.132 -20.912 1.00 95.44 306 LEU A N 1
ATOM 2179 C CA . LEU A 1 306 ? 12.737 -1.732 -22.243 1.00 95.44 306 LEU A CA 1
ATOM 2180 C C . LEU A 1 306 ? 13.052 -0.233 -22.256 1.00 95.44 306 LEU A C 1
ATOM 2182 O O . LEU A 1 306 ? 12.191 0.597 -21.969 1.00 95.44 306 LEU A O 1
ATOM 2186 N N . ASP A 1 307 ? 14.285 0.129 -22.609 1.00 95.31 307 ASP A N 1
ATOM 2187 C CA . ASP A 1 307 ? 14.630 1.531 -22.830 1.00 95.31 307 ASP A CA 1
ATOM 2188 C C . ASP A 1 307 ? 14.061 1.948 -24.188 1.00 95.31 307 ASP A C 1
ATOM 2190 O O . ASP A 1 307 ? 14.716 1.793 -25.217 1.00 95.31 307 ASP A O 1
ATOM 2194 N N . VAL A 1 308 ? 12.800 2.393 -24.200 1.00 93.81 308 VAL A N 1
ATOM 2195 C CA . VAL A 1 308 ? 12.048 2.716 -25.425 1.00 93.81 308 VAL A CA 1
ATOM 2196 C C . VAL A 1 308 ? 12.818 3.707 -26.295 1.00 93.81 308 VAL A C 1
ATOM 2198 O O . VAL A 1 308 ? 12.971 3.469 -27.491 1.00 93.81 308 VAL A O 1
ATOM 2201 N N . GLN A 1 309 ? 13.396 4.753 -25.695 1.00 92.81 309 GLN A N 1
ATOM 2202 C CA . GLN A 1 309 ? 14.145 5.767 -26.432 1.00 92.81 309 GLN A CA 1
ATOM 2203 C C . GLN A 1 309 ? 15.401 5.177 -27.077 1.00 92.81 309 GLN A C 1
ATOM 2205 O O . GLN A 1 309 ? 15.613 5.369 -28.272 1.00 92.81 309 GLN A O 1
ATOM 2210 N N . ALA A 1 310 ? 16.230 4.445 -26.325 1.00 94.06 310 ALA A N 1
ATOM 2211 C CA . ALA A 1 310 ? 17.452 3.850 -26.861 1.00 94.06 310 ALA A CA 1
ATOM 2212 C C . ALA A 1 310 ? 17.175 2.645 -27.789 1.00 94.06 310 ALA A C 1
ATOM 2214 O O . ALA A 1 310 ? 17.990 2.341 -28.664 1.00 94.06 310 ALA A O 1
ATOM 2215 N N . ALA A 1 311 ? 16.020 1.986 -27.650 1.00 94.94 311 ALA A N 1
ATOM 2216 C CA . ALA A 1 311 ? 15.520 0.945 -28.546 1.00 94.94 311 ALA A CA 1
ATOM 2217 C C . ALA A 1 311 ? 15.025 1.515 -29.882 1.00 94.94 311 ALA A C 1
ATOM 2219 O O . ALA A 1 311 ? 15.391 0.972 -30.926 1.00 94.94 311 ALA A O 1
ATOM 2220 N N . ALA A 1 312 ? 14.284 2.627 -29.872 1.00 93.88 312 ALA A N 1
ATOM 2221 C CA . ALA A 1 312 ? 13.902 3.376 -31.070 1.00 93.88 312 ALA A CA 1
ATOM 2222 C C . ALA A 1 312 ? 15.152 3.796 -31.856 1.00 93.88 312 ALA A C 1
ATOM 2224 O O . ALA A 1 312 ? 15.296 3.485 -33.038 1.00 93.88 312 ALA A O 1
ATOM 2225 N N . ASP A 1 313 ? 16.117 4.378 -31.146 1.00 92.62 313 ASP A N 1
ATOM 2226 C CA . ASP A 1 313 ? 17.444 4.759 -31.630 1.00 92.62 313 ASP A CA 1
ATOM 2227 C C . ASP A 1 313 ? 18.227 3.581 -32.248 1.00 92.62 313 ASP A C 1
ATOM 2229 O O . ASP A 1 313 ? 18.888 3.712 -33.284 1.00 92.62 313 ASP A O 1
ATOM 2233 N N . ALA A 1 314 ? 18.191 2.409 -31.604 1.00 92.94 314 ALA A N 1
ATOM 2234 C CA . ALA A 1 314 ? 18.848 1.199 -32.090 1.00 92.94 314 ALA A CA 1
ATOM 2235 C C . ALA A 1 314 ? 18.161 0.635 -33.342 1.00 92.94 314 ALA A C 1
ATOM 2237 O O . ALA A 1 314 ? 18.854 0.169 -34.254 1.00 92.94 314 ALA A O 1
ATOM 2238 N N . LEU A 1 315 ? 16.828 0.694 -33.400 1.00 92.38 315 LEU A N 1
ATOM 2239 C CA . LEU A 1 315 ? 16.035 0.182 -34.509 1.00 92.38 315 LEU A CA 1
ATOM 2240 C C . LEU A 1 315 ? 16.164 1.086 -35.741 1.00 92.38 315 LEU A C 1
ATOM 2242 O O . LEU A 1 315 ? 16.565 0.584 -36.790 1.00 92.38 315 LEU A O 1
ATOM 2246 N N . ASP A 1 316 ? 15.971 2.404 -35.603 1.00 91.31 316 ASP A N 1
ATOM 2247 C CA . ASP A 1 316 ? 16.095 3.409 -36.676 1.00 91.31 316 ASP A CA 1
ATOM 2248 C C . ASP A 1 316 ? 17.425 3.294 -37.444 1.00 91.31 316 ASP A C 1
ATOM 2250 O O . ASP A 1 316 ? 17.452 3.339 -38.678 1.00 91.31 316 ASP A O 1
ATOM 2254 N N . ARG A 1 317 ? 18.525 3.032 -36.723 1.00 88.12 317 ARG A N 1
ATOM 2255 C CA . ARG A 1 317 ? 19.867 2.876 -37.305 1.00 88.12 317 ARG A CA 1
ATOM 2256 C C . ARG A 1 317 ? 20.123 1.536 -37.997 1.00 88.12 317 ARG A C 1
ATOM 2258 O O . ARG A 1 317 ? 20.917 1.499 -38.936 1.00 88.12 317 ARG A O 1
ATOM 2265 N N . ASN A 1 318 ? 19.530 0.435 -37.526 1.00 89.19 318 ASN A N 1
ATOM 2266 C CA . ASN A 1 318 ? 19.995 -0.920 -37.870 1.00 89.19 318 ASN A CA 1
ATOM 2267 C C . ASN A 1 318 ? 18.955 -1.821 -38.553 1.00 89.19 318 ASN A C 1
ATOM 2269 O O . ASN A 1 318 ? 19.331 -2.878 -39.066 1.00 89.19 318 ASN A O 1
ATOM 2273 N N . TRP A 1 319 ? 17.678 -1.433 -38.608 1.00 90.06 319 TRP A N 1
ATOM 2274 C CA . TRP A 1 319 ? 16.582 -2.299 -39.064 1.00 90.06 319 TRP A CA 1
ATOM 2275 C C . TRP A 1 319 ? 16.740 -2.864 -40.491 1.00 90.06 319 TRP A C 1
ATOM 2277 O O . TRP A 1 319 ? 16.361 -4.006 -40.747 1.00 90.06 319 TRP A O 1
ATOM 2287 N N . VAL A 1 320 ? 17.365 -2.123 -41.417 1.00 87.00 320 VAL A N 1
ATOM 2288 C CA . VAL A 1 320 ? 17.583 -2.566 -42.818 1.00 87.00 320 VAL A CA 1
ATOM 2289 C C . VAL A 1 320 ? 18.799 -3.497 -42.980 1.00 87.00 320 VAL A C 1
ATOM 2291 O O . VAL A 1 320 ? 18.986 -4.093 -44.041 1.00 87.00 320 VAL A O 1
ATOM 2294 N N . SER A 1 321 ? 19.623 -3.676 -41.941 1.00 80.19 321 SER A N 1
ATOM 2295 C CA . SER A 1 321 ? 20.841 -4.507 -42.011 1.00 80.19 321 SER A CA 1
ATOM 2296 C C . SER A 1 321 ? 20.564 -5.999 -42.249 1.00 80.19 321 SER A C 1
ATOM 2298 O O . SER A 1 321 ? 21.420 -6.708 -42.776 1.00 80.19 321 SER A O 1
ATOM 2300 N N . GLY A 1 322 ? 19.380 -6.485 -41.857 1.00 75.50 322 GLY A N 1
ATOM 2301 C CA . GLY A 1 322 ? 19.029 -7.908 -41.860 1.00 75.50 322 GLY A CA 1
ATOM 2302 C C . GLY A 1 322 ? 19.664 -8.728 -40.727 1.00 75.50 322 GLY A C 1
ATOM 2303 O O . GLY A 1 322 ? 19.405 -9.928 -40.639 1.00 75.50 322 GLY A O 1
ATOM 2304 N N . ALA A 1 323 ? 20.468 -8.107 -39.858 1.00 85.00 323 ALA A N 1
ATOM 2305 C CA . ALA A 1 323 ? 20.965 -8.710 -38.625 1.00 85.00 323 ALA A CA 1
ATOM 2306 C C . ALA A 1 323 ? 19.982 -8.467 -37.458 1.00 85.00 323 ALA A C 1
ATOM 2308 O O . ALA A 1 323 ? 19.227 -7.494 -37.500 1.00 85.00 323 ALA A O 1
ATOM 2309 N N . PRO A 1 324 ? 19.986 -9.309 -36.404 1.00 90.62 324 PRO A N 1
ATOM 2310 C CA . PRO A 1 324 ? 19.199 -9.052 -35.203 1.00 90.62 324 PRO A CA 1
ATOM 2311 C C . PRO A 1 324 ? 19.600 -7.739 -34.521 1.00 90.62 324 PRO A C 1
ATOM 2313 O O . PRO A 1 324 ? 20.769 -7.552 -34.181 1.00 90.62 324 PRO A O 1
ATOM 2316 N N . VAL A 1 325 ? 18.633 -6.852 -34.288 1.00 93.94 325 VAL A N 1
ATOM 2317 C CA . VAL A 1 325 ? 18.849 -5.596 -33.555 1.00 93.94 325 VAL A CA 1
ATOM 2318 C C . VAL A 1 325 ? 18.712 -5.861 -32.057 1.00 93.94 325 VAL A C 1
ATOM 2320 O O . VAL A 1 325 ? 17.698 -6.388 -31.606 1.00 93.94 325 VAL A O 1
ATOM 2323 N N . VAL A 1 326 ? 19.728 -5.513 -31.269 1.00 95.31 326 VAL A N 1
ATOM 2324 C CA . VAL A 1 326 ? 19.651 -5.609 -29.804 1.00 95.31 326 VAL A CA 1
ATOM 2325 C C . VAL A 1 326 ? 18.930 -4.374 -29.274 1.00 95.31 326 VAL A C 1
ATOM 2327 O O . VAL A 1 326 ? 19.393 -3.258 -29.510 1.00 95.31 326 VAL A O 1
ATOM 2330 N N . LEU A 1 327 ? 17.817 -4.570 -28.566 1.00 95.44 327 LEU A N 1
ATOM 2331 C CA . LEU A 1 327 ? 17.116 -3.487 -27.882 1.00 95.44 327 LEU A CA 1
ATOM 2332 C C . LEU A 1 327 ? 17.629 -3.400 -26.432 1.00 95.44 327 LEU A C 1
ATOM 2334 O O . LEU A 1 327 ? 17.634 -4.417 -25.729 1.00 95.44 327 LEU A O 1
ATOM 2338 N N . PRO A 1 328 ? 18.105 -2.228 -25.982 1.00 95.25 328 PRO A N 1
ATOM 2339 C CA . PRO A 1 328 ? 18.638 -2.051 -24.638 1.00 95.25 328 PRO A CA 1
ATOM 2340 C C . PRO A 1 328 ? 17.550 -2.154 -23.561 1.00 95.25 328 PRO A C 1
ATOM 2342 O O . PRO A 1 328 ? 16.420 -1.699 -23.732 1.00 95.25 328 PRO A O 1
ATOM 2345 N N . LEU A 1 329 ? 17.931 -2.729 -22.421 1.00 95.00 329 LEU A N 1
ATOM 2346 C CA . LEU A 1 329 ? 17.136 -2.750 -21.196 1.00 95.00 329 LEU A CA 1
ATOM 2347 C C . LEU A 1 329 ? 17.755 -1.786 -20.182 1.00 95.00 329 LEU A C 1
ATOM 2349 O O . LEU A 1 329 ? 18.949 -1.884 -19.886 1.00 95.00 329 LEU A O 1
ATOM 2353 N N . THR A 1 330 ? 16.935 -0.920 -19.598 1.00 94.81 330 THR A N 1
ATOM 2354 C CA . THR A 1 330 ? 17.299 -0.109 -18.436 1.00 94.81 330 THR A CA 1
ATOM 2355 C C . THR A 1 330 ? 16.947 -0.869 -17.155 1.00 94.81 330 THR A C 1
ATOM 2357 O O . THR A 1 330 ? 15.894 -1.496 -17.039 1.00 94.81 330 THR A O 1
ATOM 2360 N N . ARG A 1 331 ? 17.863 -0.868 -16.179 1.00 94.69 331 ARG A N 1
ATOM 2361 C CA . ARG A 1 331 ? 17.658 -1.536 -14.885 1.00 94.69 331 ARG A CA 1
ATOM 2362 C C . ARG A 1 331 ? 16.816 -0.648 -13.976 1.00 94.69 331 ARG A C 1
ATOM 2364 O O . ARG A 1 331 ? 17.221 0.472 -13.679 1.00 94.69 331 ARG A O 1
ATOM 2371 N N . LEU A 1 332 ? 15.715 -1.186 -13.463 1.00 93.81 332 LEU A N 1
ATOM 2372 C CA . LEU A 1 332 ? 14.921 -0.534 -12.427 1.00 93.81 332 LEU A CA 1
ATOM 2373 C C . LEU A 1 332 ? 15.503 -0.888 -11.055 1.00 93.81 332 LEU A C 1
ATOM 2375 O O . LEU A 1 332 ? 15.547 -2.058 -10.667 1.00 93.81 332 LEU A O 1
ATOM 2379 N N . ALA A 1 333 ? 15.989 0.118 -10.332 1.00 92.56 333 ALA A N 1
ATOM 2380 C CA . ALA A 1 333 ? 16.385 -0.056 -8.942 1.00 92.56 333 ALA A CA 1
ATOM 2381 C C . ALA A 1 333 ? 15.126 -0.138 -8.054 1.00 92.56 333 ALA A C 1
ATOM 2383 O O . ALA A 1 333 ? 14.209 0.657 -8.263 1.00 92.56 333 ALA A O 1
ATOM 2384 N N . PRO A 1 334 ? 15.073 -1.063 -7.081 1.00 95.00 334 PRO A N 1
ATOM 2385 C CA . PRO A 1 334 ? 14.053 -1.033 -6.041 1.00 95.00 334 PRO A CA 1
ATOM 2386 C C . PRO A 1 334 ? 14.271 0.191 -5.141 1.00 95.00 334 PRO A C 1
ATOM 2388 O O . PRO A 1 334 ? 15.399 0.666 -4.982 1.00 95.00 334 PRO A O 1
ATOM 2391 N N . MET A 1 335 ? 13.193 0.693 -4.545 1.00 94.00 335 MET A N 1
ATOM 2392 C CA . MET A 1 335 ? 13.212 1.790 -3.568 1.00 94.00 335 MET A CA 1
ATOM 2393 C C . MET A 1 335 ? 13.984 1.394 -2.300 1.00 94.00 335 MET A C 1
ATOM 2395 O O . MET A 1 335 ? 14.613 2.224 -1.646 1.00 94.00 335 MET A O 1
ATOM 2399 N N . THR A 1 336 ? 13.948 0.106 -1.964 1.00 95.56 336 THR A N 1
ATOM 2400 C CA . THR A 1 336 ? 14.585 -0.505 -0.798 1.00 95.56 336 THR A CA 1
ATOM 2401 C C . THR A 1 336 ? 15.913 -1.179 -1.140 1.00 95.56 336 THR A C 1
ATOM 2403 O O . THR A 1 336 ? 16.091 -1.813 -2.179 1.00 95.56 336 THR A O 1
ATOM 2406 N N . THR A 1 337 ? 16.863 -1.104 -0.208 1.00 95.81 337 THR A N 1
ATOM 2407 C CA . THR A 1 337 ? 18.161 -1.789 -0.290 1.00 95.81 337 THR A CA 1
ATOM 2408 C C . THR A 1 337 ? 18.267 -2.931 0.724 1.00 95.81 337 THR A C 1
ATOM 2410 O O . THR A 1 337 ? 17.530 -2.983 1.712 1.00 95.81 337 THR A O 1
ATOM 2413 N N . ALA A 1 338 ? 19.236 -3.830 0.522 1.00 96.19 338 ALA A N 1
ATOM 2414 C CA . ALA A 1 338 ? 19.557 -4.885 1.487 1.00 96.19 338 ALA A CA 1
ATOM 2415 C C . ALA A 1 338 ? 19.904 -4.319 2.882 1.00 96.19 338 ALA A C 1
ATOM 2417 O O . ALA A 1 338 ? 19.543 -4.917 3.896 1.00 96.19 338 ALA A O 1
ATOM 2418 N N . ASP A 1 339 ? 20.518 -3.131 2.945 1.00 96.75 339 ASP A N 1
ATOM 2419 C CA . ASP A 1 339 ? 20.826 -2.436 4.200 1.00 96.75 339 ASP A CA 1
ATOM 2420 C C . ASP A 1 339 ? 19.565 -1.889 4.889 1.00 96.75 339 ASP A C 1
ATOM 2422 O O . ASP A 1 339 ? 19.492 -1.888 6.122 1.00 96.75 339 ASP A O 1
ATOM 2426 N N . ASN A 1 340 ? 18.535 -1.481 4.131 1.00 96.69 340 ASN A N 1
ATOM 2427 C CA . ASN A 1 340 ? 17.232 -1.129 4.707 1.00 96.69 340 ASN A CA 1
ATOM 2428 C C . ASN A 1 340 ? 16.551 -2.367 5.305 1.00 96.69 340 ASN A C 1
ATOM 2430 O O . ASN A 1 340 ? 16.070 -2.297 6.434 1.00 96.69 340 ASN A O 1
ATOM 2434 N N . VAL A 1 341 ? 16.572 -3.505 4.598 1.00 98.12 341 VAL A N 1
ATOM 2435 C CA . VAL A 1 341 ? 16.038 -4.789 5.094 1.00 98.12 341 VAL A CA 1
ATOM 2436 C C . VAL A 1 341 ? 16.766 -5.235 6.362 1.00 98.12 341 VAL A C 1
ATOM 2438 O O . VAL A 1 341 ? 16.119 -5.542 7.361 1.00 98.12 341 VAL A O 1
ATOM 2441 N N . ALA A 1 342 ? 18.101 -5.212 6.370 1.00 97.81 342 ALA A N 1
ATOM 2442 C CA . ALA A 1 342 ? 18.896 -5.540 7.552 1.00 97.81 342 ALA A CA 1
ATOM 2443 C C . ALA A 1 342 ? 18.611 -4.577 8.719 1.00 97.81 342 ALA A C 1
ATOM 2445 O O . ALA A 1 342 ? 18.446 -5.005 9.861 1.00 97.81 342 ALA A O 1
ATOM 2446 N N . THR A 1 343 ? 18.482 -3.276 8.444 1.00 97.25 343 THR A N 1
ATOM 2447 C CA . THR A 1 343 ? 18.162 -2.268 9.465 1.00 97.25 343 THR A CA 1
ATOM 2448 C C . THR A 1 343 ? 16.767 -2.477 10.058 1.00 97.25 343 THR A C 1
ATOM 2450 O O . THR A 1 343 ? 16.628 -2.451 11.281 1.00 97.25 343 THR A O 1
ATOM 2453 N N . ALA A 1 344 ? 15.750 -2.723 9.228 1.00 97.88 344 ALA A N 1
ATOM 2454 C CA . ALA A 1 344 ? 14.390 -3.020 9.674 1.00 97.88 344 ALA A CA 1
ATOM 2455 C C . ALA A 1 344 ? 14.338 -4.326 10.486 1.00 97.88 344 ALA A C 1
ATOM 2457 O O . ALA A 1 344 ? 13.733 -4.364 11.557 1.00 97.88 344 ALA A O 1
ATOM 2458 N N . LEU A 1 345 ? 15.039 -5.370 10.035 1.00 98.12 345 LEU A N 1
ATOM 2459 C CA . LEU A 1 345 ? 15.123 -6.657 10.722 1.00 98.12 345 LEU A CA 1
ATOM 2460 C C . LEU A 1 345 ? 15.748 -6.528 12.121 1.00 98.12 345 LEU A C 1
ATOM 2462 O O . LEU A 1 345 ? 15.146 -6.960 13.105 1.00 98.12 345 LEU A O 1
ATOM 2466 N N . GLU A 1 346 ? 16.938 -5.926 12.222 1.00 97.69 346 GLU A N 1
ATOM 2467 C CA . GLU A 1 346 ? 17.698 -5.856 13.478 1.00 97.69 346 GLU A CA 1
ATOM 2468 C C . GLU A 1 346 ? 17.182 -4.787 14.450 1.00 97.69 346 GLU A C 1
ATOM 2470 O O . GLU A 1 346 ? 17.189 -5.013 15.658 1.00 97.69 346 GLU A O 1
ATOM 2475 N N . LYS A 1 347 ? 16.743 -3.617 13.959 1.00 97.00 347 LYS A N 1
ATOM 2476 C CA . LYS A 1 347 ? 16.347 -2.485 14.822 1.00 97.00 347 LYS A CA 1
ATOM 2477 C C . LYS A 1 347 ? 14.849 -2.393 15.084 1.00 97.00 347 LYS A C 1
ATOM 2479 O O . LYS A 1 347 ? 14.459 -1.701 16.021 1.00 97.00 347 LYS A O 1
ATOM 2484 N N . VAL A 1 348 ? 14.014 -3.054 14.278 1.00 97.56 348 VAL A N 1
ATOM 2485 C CA . VAL A 1 348 ? 12.554 -2.984 14.420 1.00 97.56 348 VAL A CA 1
ATOM 2486 C C . VAL A 1 348 ? 11.941 -4.357 14.648 1.00 97.56 348 VAL A C 1
ATOM 2488 O O . VAL A 1 348 ? 11.406 -4.597 15.726 1.00 97.56 348 VAL A O 1
ATOM 2491 N N . ALA A 1 349 ? 12.045 -5.270 13.683 1.00 97.94 349 ALA A N 1
ATOM 2492 C CA . ALA A 1 349 ? 11.302 -6.527 13.707 1.00 97.94 349 ALA A CA 1
ATOM 2493 C C . ALA A 1 349 ? 11.707 -7.434 14.882 1.00 97.94 349 ALA A C 1
ATOM 2495 O O . ALA A 1 349 ? 10.845 -7.849 15.656 1.00 97.94 349 ALA A O 1
ATOM 2496 N N . LYS A 1 350 ? 13.012 -7.693 15.070 1.00 97.81 350 LYS A N 1
ATOM 2497 C CA . LYS A 1 350 ? 13.515 -8.515 16.186 1.00 97.81 350 LYS A CA 1
ATOM 2498 C C . LYS A 1 350 ? 13.204 -7.908 17.568 1.00 97.81 350 LYS A C 1
ATOM 2500 O O . LYS A 1 350 ? 12.649 -8.631 18.396 1.00 97.81 350 LYS A O 1
ATOM 2505 N N . PRO A 1 351 ? 13.480 -6.615 17.852 1.00 97.56 351 PRO A N 1
ATOM 2506 C CA . PRO A 1 351 ? 13.047 -5.979 19.099 1.00 97.56 351 PRO A CA 1
ATOM 2507 C C . PRO A 1 351 ? 11.531 -6.028 19.314 1.00 97.56 351 PRO A C 1
ATOM 2509 O O . PRO A 1 351 ? 11.084 -6.326 20.425 1.00 97.56 351 PRO A O 1
ATOM 2512 N N . ALA A 1 352 ? 10.729 -5.812 18.267 1.00 97.44 352 ALA A N 1
ATOM 2513 C CA . ALA A 1 352 ? 9.277 -5.783 18.384 1.00 97.44 352 ALA A CA 1
ATOM 2514 C C . ALA A 1 352 ? 8.700 -7.111 18.886 1.00 97.44 352 ALA A C 1
ATOM 2516 O O . ALA A 1 352 ? 7.850 -7.092 19.770 1.00 97.44 352 ALA A O 1
ATOM 2517 N N . VAL A 1 353 ? 9.207 -8.256 18.427 1.00 97.69 353 VAL A N 1
ATOM 2518 C CA . VAL A 1 353 ? 8.723 -9.585 18.857 1.00 97.69 353 VAL A CA 1
ATOM 2519 C C . VAL A 1 353 ? 9.517 -10.200 20.019 1.00 97.69 353 VAL A C 1
ATOM 2521 O O . VAL A 1 353 ? 9.204 -11.301 20.461 1.00 97.69 353 VAL A O 1
ATOM 2524 N N . SER A 1 354 ? 10.506 -9.488 20.574 1.00 96.69 354 SER A N 1
ATOM 2525 C CA . SER A 1 354 ? 11.381 -9.994 21.651 1.00 96.69 354 SER A CA 1
ATOM 2526 C C . SER A 1 354 ? 10.671 -10.342 22.971 1.00 96.69 354 SER A C 1
ATOM 2528 O O . SER A 1 354 ? 11.218 -11.071 23.796 1.00 96.69 354 SER A O 1
ATOM 2530 N N . GLY A 1 355 ? 9.458 -9.831 23.189 1.00 96.12 355 GLY A N 1
ATOM 2531 C CA . GLY A 1 355 ? 8.661 -10.096 24.384 1.00 96.12 355 GLY A CA 1
ATOM 2532 C C . GLY A 1 355 ? 7.304 -9.385 24.355 1.00 96.12 355 GLY A C 1
ATOM 2533 O O . GLY A 1 355 ? 7.064 -8.548 23.481 1.00 96.12 355 GLY A O 1
ATOM 2534 N N . PRO A 1 356 ? 6.397 -9.696 25.295 1.00 97.50 356 PRO A N 1
ATOM 2535 C CA . PRO A 1 356 ? 5.101 -9.031 25.375 1.00 97.50 356 PRO A CA 1
ATOM 2536 C C . PRO A 1 356 ? 5.231 -7.529 25.682 1.00 97.50 356 PRO A C 1
ATOM 2538 O O . PRO A 1 356 ? 6.268 -7.064 26.164 1.00 97.50 356 PRO A O 1
ATOM 2541 N N . VAL A 1 357 ? 4.161 -6.780 25.417 1.00 98.00 357 VAL A N 1
ATOM 2542 C CA . VAL A 1 357 ? 3.967 -5.396 25.880 1.00 98.00 357 VAL A CA 1
ATOM 2543 C C . VAL A 1 357 ? 2.734 -5.350 26.777 1.00 98.00 357 VAL A C 1
ATOM 2545 O O . VAL A 1 357 ? 1.685 -5.880 26.408 1.00 98.00 357 VAL A O 1
ATOM 2548 N N . THR A 1 358 ? 2.843 -4.700 27.934 1.00 97.75 358 THR A N 1
ATOM 2549 C CA . THR A 1 358 ? 1.711 -4.498 28.851 1.00 97.75 358 THR A CA 1
ATOM 2550 C C . THR A 1 358 ? 1.107 -3.114 28.648 1.00 97.75 358 THR A C 1
ATOM 2552 O O . THR A 1 358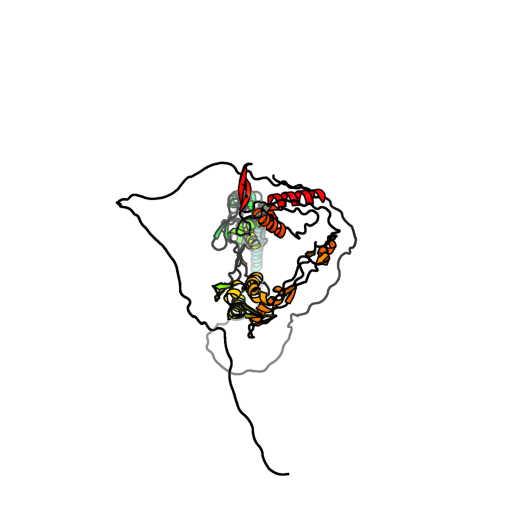 ? 1.793 -2.105 28.809 1.00 97.75 358 THR A O 1
ATOM 2555 N N . ILE A 1 359 ? -0.186 -3.054 28.344 1.00 97.94 359 ILE A N 1
ATOM 2556 C CA . ILE A 1 359 ? -0.953 -1.812 28.289 1.00 97.94 359 ILE A CA 1
ATOM 2557 C C . ILE A 1 359 ? -1.658 -1.643 29.640 1.00 97.94 359 ILE A C 1
ATOM 2559 O O . ILE A 1 359 ? -2.434 -2.511 30.046 1.00 97.94 359 ILE A O 1
ATOM 2563 N N . THR A 1 360 ? -1.381 -0.553 30.356 1.00 97.31 360 THR A N 1
ATOM 2564 C CA . THR A 1 360 ? -2.000 -0.247 31.655 1.00 97.31 360 THR A CA 1
ATOM 2565 C C . THR A 1 360 ? -3.215 0.661 31.477 1.00 97.31 360 THR A C 1
ATOM 2567 O O . THR A 1 360 ? -3.119 1.744 30.902 1.00 97.31 360 THR A O 1
ATOM 2570 N N . GLY A 1 361 ? -4.372 0.206 31.961 1.00 95.81 361 GLY A N 1
ATOM 2571 C CA . GLY A 1 361 ? -5.625 0.957 31.945 1.00 95.81 361 GLY A CA 1
ATOM 2572 C C . GLY A 1 361 ? -5.936 1.663 33.266 1.00 95.81 361 GLY A C 1
ATOM 2573 O O . GLY A 1 361 ? -5.210 1.536 34.256 1.00 95.81 361 GLY A O 1
ATOM 2574 N N . GLU A 1 362 ? -7.058 2.387 33.284 1.00 93.62 362 GLU A N 1
ATOM 2575 C CA . GLU A 1 362 ? -7.698 2.852 34.522 1.00 93.62 362 GLU A CA 1
ATOM 2576 C C . GLU A 1 362 ? -8.194 1.634 35.350 1.00 93.62 362 GLU A C 1
ATOM 2578 O O . GLU A 1 362 ? -8.091 0.484 34.920 1.00 93.62 362 GLU A O 1
ATOM 2583 N N . ASN A 1 363 ? -8.669 1.836 36.584 1.00 92.12 363 ASN A N 1
ATOM 2584 C CA . ASN A 1 363 ? -9.196 0.764 37.459 1.00 92.12 363 ASN A CA 1
ATOM 2585 C C . ASN A 1 363 ? -8.261 -0.453 37.682 1.00 92.12 363 ASN A C 1
ATOM 2587 O O . ASN A 1 363 ? -8.724 -1.555 37.968 1.00 92.12 363 ASN A O 1
ATOM 2591 N N . ALA A 1 364 ? -6.942 -0.262 37.554 1.00 92.06 364 ALA A N 1
ATOM 2592 C CA . ALA A 1 364 ? -5.918 -1.314 37.595 1.00 92.06 364 ALA A CA 1
ATOM 2593 C C . ALA A 1 364 ? -6.050 -2.415 36.517 1.00 92.06 364 ALA A C 1
ATOM 2595 O O . ALA A 1 364 ? -5.385 -3.452 36.622 1.00 92.06 364 ALA A O 1
ATOM 2596 N N . ALA A 1 365 ? -6.834 -2.185 35.457 1.00 95.75 365 ALA A N 1
ATOM 2597 C CA . ALA A 1 365 ? -6.891 -3.082 34.309 1.00 95.75 365 ALA A CA 1
ATOM 2598 C C . ALA A 1 365 ? -5.530 -3.155 33.600 1.00 95.75 365 ALA A C 1
ATOM 2600 O O . ALA A 1 365 ? -4.772 -2.180 33.532 1.00 95.75 365 ALA A O 1
ATOM 2601 N N . ARG A 1 366 ? -5.209 -4.328 33.052 1.00 96.56 366 ARG A N 1
ATOM 2602 C CA . ARG A 1 366 ? -3.992 -4.557 32.270 1.00 96.56 366 ARG A CA 1
ATOM 2603 C C . ARG A 1 366 ? -4.317 -5.454 31.093 1.00 96.56 366 ARG A C 1
ATOM 2605 O O . ARG A 1 366 ? -4.843 -6.545 31.290 1.00 96.56 366 ARG A O 1
ATOM 2612 N N . ALA A 1 367 ? -3.937 -5.019 2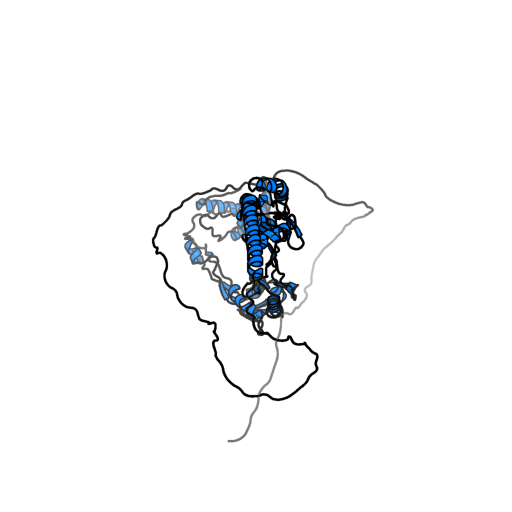9.902 1.00 97.62 367 ALA A N 1
ATOM 2613 C CA . ALA A 1 367 ? -3.940 -5.853 28.714 1.00 97.62 367 ALA A CA 1
ATOM 2614 C C . ALA A 1 367 ? -2.511 -6.252 28.352 1.00 97.62 367 ALA A C 1
ATOM 2616 O O . ALA A 1 367 ? -1.573 -5.479 28.539 1.00 97.62 367 ALA A O 1
ATOM 2617 N N . THR A 1 368 ? -2.341 -7.458 27.824 1.00 97.94 368 THR A N 1
ATOM 2618 C CA . THR A 1 368 ? -1.058 -7.950 27.321 1.00 97.94 368 THR A CA 1
ATOM 2619 C C . THR A 1 368 ? -1.158 -8.161 25.820 1.00 97.94 368 THR A C 1
ATOM 2621 O O . THR A 1 368 ? -2.038 -8.877 25.341 1.00 97.94 368 THR A O 1
ATOM 2624 N N . LEU A 1 369 ? -0.236 -7.551 25.079 1.00 97.94 369 LEU A N 1
ATOM 2625 C CA . LEU A 1 369 ? -0.030 -7.799 23.659 1.00 97.94 369 LEU A CA 1
ATOM 2626 C C . LEU A 1 369 ? 1.145 -8.773 23.512 1.00 97.94 369 LEU A C 1
ATOM 2628 O O . LEU A 1 369 ? 2.274 -8.450 23.888 1.00 97.94 369 LEU A O 1
ATOM 2632 N N . THR A 1 370 ? 0.882 -9.989 23.032 1.00 98.19 370 THR A N 1
ATOM 2633 C CA . THR A 1 370 ? 1.911 -11.040 22.929 1.00 98.19 370 THR A CA 1
ATOM 2634 C C . THR A 1 370 ? 2.794 -10.854 21.687 1.00 98.19 370 THR A C 1
ATOM 2636 O O . THR A 1 370 ? 2.346 -10.231 20.722 1.00 98.19 370 THR A O 1
ATOM 2639 N N . PRO A 1 371 ? 4.006 -11.448 21.634 1.00 98.31 371 PRO A N 1
ATOM 2640 C CA . PRO A 1 371 ? 4.827 -11.482 20.420 1.00 98.31 371 PRO A CA 1
ATOM 2641 C C . PRO A 1 371 ? 4.086 -11.954 19.165 1.00 98.31 371 PRO A C 1
ATOM 2643 O O . PRO A 1 371 ? 4.317 -11.409 18.093 1.00 98.31 371 PRO A O 1
ATOM 2646 N N . SER A 1 372 ? 3.160 -12.912 19.293 1.00 98.12 372 SER A N 1
ATOM 2647 C CA . SER A 1 372 ? 2.347 -13.397 18.170 1.00 98.12 372 SER A CA 1
ATOM 2648 C C . SER A 1 372 ? 1.341 -12.348 17.687 1.00 98.12 372 SER A C 1
ATOM 2650 O O . SER A 1 372 ? 1.197 -12.164 16.482 1.00 98.12 372 SER A O 1
ATOM 2652 N N . ASN A 1 373 ? 0.705 -11.599 18.595 1.00 97.94 373 ASN A N 1
ATOM 2653 C CA . ASN A 1 373 ? -0.178 -10.497 18.198 1.00 97.94 373 ASN A CA 1
ATOM 2654 C C . ASN A 1 373 ? 0.608 -9.342 17.558 1.00 97.94 373 ASN A C 1
ATOM 2656 O O . ASN A 1 373 ? 0.106 -8.707 16.638 1.00 97.94 373 ASN A O 1
ATOM 2660 N N . ILE A 1 374 ? 1.834 -9.084 18.027 1.00 98.00 374 ILE A N 1
ATOM 2661 C CA . ILE A 1 374 ? 2.725 -8.069 17.451 1.00 98.00 374 ILE A CA 1
ATOM 2662 C C . ILE A 1 374 ? 3.159 -8.489 16.042 1.00 98.00 374 ILE A C 1
ATOM 2664 O O . ILE A 1 374 ? 2.997 -7.709 15.112 1.00 98.00 374 ILE A O 1
ATOM 2668 N N . ALA A 1 375 ? 3.645 -9.720 15.866 1.00 98.06 375 ALA A N 1
ATOM 2669 C CA . ALA A 1 375 ? 4.078 -10.252 14.572 1.00 98.06 375 ALA A CA 1
ATOM 2670 C C . ALA A 1 375 ? 2.945 -10.300 13.530 1.00 98.06 375 ALA A C 1
ATOM 2672 O O . ALA A 1 375 ? 3.173 -10.007 12.363 1.00 98.06 375 ALA A O 1
ATOM 2673 N N . ALA A 1 376 ? 1.718 -10.622 13.953 1.00 97.81 376 ALA A N 1
ATOM 2674 C CA . ALA A 1 376 ? 0.546 -10.643 13.076 1.00 97.81 376 ALA A CA 1
ATOM 2675 C C . ALA A 1 376 ? 0.034 -9.242 12.683 1.00 97.81 376 ALA A C 1
ATOM 2677 O O . ALA A 1 376 ? -0.697 -9.119 11.703 1.00 97.81 376 ALA A O 1
ATOM 2678 N N . ALA A 1 377 ? 0.384 -8.197 13.443 1.00 97.62 377 ALA A N 1
ATOM 2679 C CA . ALA A 1 377 ? -0.069 -6.827 13.200 1.00 97.62 377 ALA A CA 1
ATOM 2680 C C . ALA A 1 377 ? 1.014 -5.896 12.630 1.00 97.62 377 ALA A C 1
ATOM 2682 O O . ALA A 1 377 ? 0.665 -4.842 12.103 1.00 97.62 377 ALA A O 1
ATOM 2683 N N . LEU A 1 378 ? 2.299 -6.244 12.751 1.00 98.12 378 LEU A N 1
ATOM 2684 C CA . LEU A 1 378 ? 3.430 -5.454 12.266 1.00 98.12 378 LEU A CA 1
ATOM 2685 C C . LEU A 1 378 ? 3.794 -5.839 10.828 1.00 98.12 378 LEU A C 1
ATOM 2687 O O . LEU A 1 378 ? 4.177 -6.973 10.552 1.00 98.12 378 LEU A O 1
ATOM 2691 N N . SER A 1 379 ? 3.737 -4.864 9.931 1.00 97.50 379 SER A N 1
ATOM 2692 C CA . SER A 1 379 ? 4.186 -4.956 8.542 1.00 97.50 379 SER A CA 1
ATOM 2693 C C . SER A 1 379 ? 5.199 -3.849 8.232 1.00 97.50 379 SER A C 1
ATOM 2695 O O . SER A 1 379 ? 5.488 -2.996 9.076 1.00 97.50 379 SER A O 1
ATOM 2697 N N . PHE A 1 380 ? 5.765 -3.864 7.024 1.00 97.69 380 PHE A N 1
ATOM 2698 C CA . PHE A 1 380 ? 6.609 -2.779 6.528 1.00 97.69 380 PHE A CA 1
ATOM 2699 C C . PHE A 1 380 ? 6.222 -2.423 5.092 1.00 97.69 380 PHE A C 1
ATOM 2701 O O . PHE A 1 380 ? 6.006 -3.316 4.265 1.00 97.69 380 PHE A O 1
ATOM 2708 N N . HIS A 1 381 ? 6.185 -1.124 4.794 1.00 95.88 381 HIS A N 1
ATOM 2709 C CA . HIS A 1 381 ? 6.050 -0.601 3.437 1.00 95.88 381 HIS A CA 1
ATOM 2710 C C . HIS A 1 381 ? 7.346 0.082 2.978 1.00 95.88 381 HIS A C 1
ATOM 2712 O O . HIS A 1 381 ? 8.146 0.557 3.790 1.00 95.88 381 HIS A O 1
ATOM 2718 N N . ALA A 1 382 ? 7.555 0.100 1.661 1.00 96.25 382 ALA A N 1
ATOM 2719 C CA . ALA A 1 382 ? 8.683 0.772 1.032 1.00 96.25 382 ALA A CA 1
ATOM 2720 C C . ALA A 1 382 ? 8.436 2.287 0.945 1.00 96.25 382 ALA A C 1
ATOM 2722 O O . ALA A 1 382 ? 7.361 2.719 0.534 1.00 96.25 382 ALA A O 1
ATOM 2723 N N . ASP A 1 383 ? 9.446 3.082 1.286 1.00 94.88 383 ASP A N 1
ATOM 2724 C CA . ASP A 1 383 ? 9.450 4.543 1.180 1.00 94.88 383 ASP A CA 1
ATOM 2725 C C . ASP A 1 383 ? 10.755 5.003 0.499 1.00 94.88 383 ASP A C 1
ATOM 2727 O O . ASP A 1 383 ? 11.828 4.502 0.849 1.00 94.88 383 ASP A O 1
ATOM 2731 N N . PRO A 1 384 ? 10.717 5.947 -0.462 1.00 88.88 384 PRO A N 1
ATOM 2732 C CA . PRO A 1 384 ? 11.894 6.301 -1.258 1.00 88.88 384 PRO A CA 1
ATOM 2733 C C . PRO A 1 384 ? 12.961 7.096 -0.484 1.00 88.88 384 PRO A C 1
ATOM 2735 O O . PRO A 1 384 ? 14.077 7.241 -0.978 1.00 88.88 384 PRO A O 1
ATOM 2738 N N . ALA A 1 385 ? 12.643 7.630 0.701 1.00 90.62 385 ALA A N 1
ATOM 2739 C CA . ALA A 1 385 ? 13.565 8.393 1.544 1.00 90.62 385 ALA A CA 1
ATOM 2740 C C . ALA A 1 385 ? 13.983 7.627 2.814 1.00 90.62 385 ALA A C 1
ATOM 2742 O O . ALA A 1 385 ? 15.132 7.730 3.246 1.00 90.62 385 ALA A O 1
ATOM 2743 N N . ALA A 1 386 ? 13.071 6.860 3.415 1.00 88.88 386 ALA A N 1
ATOM 2744 C CA . ALA A 1 386 ? 13.281 6.102 4.649 1.00 88.88 386 ALA A CA 1
ATOM 2745 C C . ALA A 1 386 ? 13.614 4.611 4.420 1.00 88.88 386 ALA A C 1
ATOM 2747 O O . ALA A 1 386 ? 14.072 3.928 5.341 1.00 88.88 386 ALA A O 1
ATOM 2748 N N . GLY A 1 387 ? 13.423 4.091 3.205 1.00 92.44 387 GLY A N 1
ATOM 2749 C CA . GLY A 1 387 ? 13.652 2.690 2.863 1.00 92.44 387 GLY A CA 1
ATOM 2750 C C . GLY A 1 387 ? 12.492 1.803 3.304 1.00 92.44 387 GLY A C 1
ATOM 2751 O O . GLY A 1 387 ? 11.566 1.591 2.533 1.00 92.44 387 GLY A O 1
ATOM 2752 N N . LEU A 1 388 ? 12.540 1.270 4.529 1.00 96.56 388 LEU A N 1
ATOM 2753 C CA . LEU A 1 388 ? 11.466 0.439 5.089 1.00 96.56 388 LEU A CA 1
ATOM 2754 C C . LEU A 1 388 ? 10.879 1.069 6.346 1.00 96.56 388 LEU A C 1
ATOM 2756 O O . LEU A 1 388 ? 11.559 1.195 7.367 1.00 96.56 388 LEU A O 1
ATOM 2760 N N . VAL A 1 389 ? 9.598 1.418 6.268 1.00 96.50 389 VAL A N 1
ATOM 2761 C CA . VAL A 1 389 ? 8.846 2.053 7.350 1.00 96.50 389 VAL A CA 1
ATOM 2762 C C . VAL A 1 389 ? 7.934 1.009 8.002 1.00 96.50 389 VAL A C 1
ATOM 2764 O O . VAL A 1 389 ? 7.177 0.347 7.291 1.00 96.50 389 VAL A O 1
ATOM 2767 N N . PRO A 1 390 ? 8.000 0.819 9.334 1.00 97.25 390 PRO A N 1
ATOM 2768 C CA . PRO A 1 390 ? 7.113 -0.097 10.039 1.00 97.25 390 PRO A CA 1
ATOM 2769 C C . PRO A 1 390 ? 5.703 0.470 10.184 1.00 97.25 390 PRO A C 1
ATOM 2771 O O . PRO A 1 390 ? 5.519 1.637 10.533 1.00 97.25 390 PRO A O 1
ATOM 2774 N N . GLU A 1 391 ? 4.715 -0.396 10.017 1.00 96.38 391 GLU A N 1
ATOM 2775 C CA . GLU A 1 391 ? 3.298 -0.069 10.102 1.00 96.38 391 GLU A CA 1
ATOM 2776 C C . GLU A 1 391 ? 2.565 -1.096 10.973 1.00 96.38 391 GLU A C 1
ATOM 2778 O O . GLU A 1 391 ? 2.891 -2.282 10.974 1.00 96.38 391 GLU A O 1
ATOM 2783 N N . LEU A 1 392 ? 1.592 -0.635 11.763 1.00 96.19 392 LEU A N 1
ATOM 2784 C CA . LEU A 1 392 ? 0.800 -1.486 12.649 1.00 96.19 392 LEU A CA 1
ATOM 2785 C C . LEU A 1 392 ? -0.660 -1.506 12.202 1.00 96.19 392 LEU A C 1
ATOM 2787 O O . LEU A 1 392 ? -1.313 -0.462 12.161 1.00 96.19 392 LEU A O 1
ATOM 2791 N N . ASN A 1 393 ? -1.204 -2.702 11.986 1.00 97.25 393 ASN A N 1
ATOM 2792 C CA . ASN A 1 393 ? -2.638 -2.918 11.849 1.00 97.25 393 ASN A CA 1
ATOM 2793 C C . ASN A 1 393 ? -3.329 -2.634 13.199 1.00 97.25 393 ASN A C 1
ATOM 2795 O O . ASN A 1 393 ? -3.360 -3.473 14.106 1.00 97.25 393 ASN A O 1
ATOM 2799 N N . GLN A 1 394 ? -3.856 -1.414 13.341 1.00 96.12 394 GLN A N 1
ATOM 2800 C CA . GLN A 1 394 ? -4.460 -0.935 14.587 1.00 96.12 394 GLN A CA 1
ATOM 2801 C C . GLN A 1 394 ? -5.726 -1.709 14.963 1.00 96.12 394 GLN A C 1
ATOM 2803 O O . GLN A 1 394 ? -5.953 -1.929 16.152 1.00 96.12 394 GLN A O 1
ATOM 2808 N N . ASP A 1 395 ? -6.511 -2.173 13.990 1.00 96.38 395 ASP A N 1
ATOM 2809 C CA . ASP A 1 395 ? -7.747 -2.923 14.239 1.00 96.38 395 ASP A CA 1
ATOM 2810 C C . ASP A 1 395 ? -7.450 -4.298 14.844 1.00 96.38 395 ASP A C 1
ATOM 2812 O O . ASP A 1 395 ? -8.062 -4.691 15.838 1.00 96.38 395 ASP A O 1
ATOM 2816 N N . SER A 1 396 ? -6.437 -4.991 14.317 1.00 96.56 396 SER A N 1
ATOM 2817 C CA . SER A 1 396 ? -5.972 -6.288 14.829 1.00 96.56 396 SER A CA 1
ATOM 2818 C C . SER A 1 396 ? -5.456 -6.184 16.266 1.00 96.56 396 SER A C 1
ATOM 2820 O O . SER A 1 396 ? -5.744 -7.044 17.098 1.00 96.56 396 SER A O 1
ATOM 2822 N N . ILE A 1 397 ? -4.738 -5.104 16.596 1.00 97.50 397 ILE A N 1
ATOM 2823 C CA . ILE A 1 397 ? -4.284 -4.835 17.969 1.00 97.50 397 ILE A CA 1
ATOM 2824 C C . ILE A 1 397 ? -5.473 -4.462 18.866 1.00 97.50 397 ILE A C 1
ATOM 2826 O O . ILE A 1 397 ? -5.606 -4.990 19.971 1.00 97.50 397 ILE A O 1
ATOM 2830 N N . THR A 1 398 ? -6.374 -3.603 18.390 1.00 97.25 398 THR A N 1
ATOM 2831 C CA . THR A 1 398 ? -7.569 -3.164 19.127 1.00 97.25 398 THR A CA 1
ATOM 2832 C C . THR A 1 398 ? -8.481 -4.341 19.470 1.00 97.25 398 THR A C 1
ATOM 2834 O O . THR A 1 398 ? -8.940 -4.438 20.606 1.00 97.25 398 THR A O 1
ATOM 2837 N N . ALA A 1 399 ? -8.679 -5.289 18.549 1.00 97.31 399 ALA A N 1
ATOM 2838 C CA . ALA A 1 399 ? -9.454 -6.507 18.784 1.00 97.31 399 ALA A CA 1
ATOM 2839 C C . ALA A 1 399 ? -8.889 -7.369 19.932 1.00 97.31 399 ALA A C 1
ATOM 2841 O O . ALA A 1 399 ? -9.657 -7.960 20.690 1.00 97.31 399 ALA A O 1
ATOM 2842 N N . VAL A 1 400 ? -7.562 -7.401 20.104 1.00 97.50 400 VAL A N 1
ATOM 2843 C CA . VAL A 1 400 ? -6.888 -8.115 21.205 1.00 97.50 400 VAL A CA 1
ATOM 2844 C C . VAL A 1 400 ? -6.967 -7.340 22.525 1.00 97.50 400 VAL A C 1
ATOM 2846 O O . VAL A 1 400 ? -7.156 -7.943 23.583 1.00 97.50 400 VAL A O 1
ATOM 2849 N N . LEU A 1 401 ? -6.819 -6.012 22.492 1.00 97.38 401 LEU A N 1
ATOM 2850 C CA . LEU A 1 401 ? -6.788 -5.176 23.698 1.00 97.38 401 LEU A CA 1
ATOM 2851 C C . LEU A 1 401 ? -8.183 -4.914 24.287 1.00 97.38 401 LEU A C 1
ATOM 2853 O O . LEU A 1 401 ? -8.341 -4.941 25.507 1.00 97.38 401 LEU A O 1
ATOM 2857 N N . LYS A 1 402 ? -9.201 -4.705 23.447 1.00 95.69 402 LYS A N 1
ATOM 2858 C CA . LYS A 1 402 ? -10.560 -4.322 23.859 1.00 95.69 402 LYS A CA 1
ATOM 2859 C C . LYS A 1 402 ? -11.208 -5.238 24.911 1.00 95.69 402 LYS A C 1
ATOM 2861 O O . LYS A 1 402 ? -11.664 -4.707 25.923 1.00 95.69 402 LYS A O 1
ATOM 2866 N N . PRO A 1 403 ? -11.238 -6.581 24.772 1.00 96.94 403 PRO A N 1
ATOM 2867 C CA . PRO A 1 403 ? -11.812 -7.439 25.814 1.00 96.94 403 PRO A CA 1
ATOM 2868 C C . PRO A 1 403 ? -11.011 -7.406 27.127 1.00 96.94 403 PRO A C 1
ATOM 2870 O O . PRO A 1 403 ? -11.586 -7.603 28.192 1.00 96.94 403 PRO A O 1
ATOM 2873 N N . GLN A 1 404 ? -9.705 -7.122 27.071 1.00 97.62 404 GLN A N 1
ATOM 2874 C CA . GLN A 1 404 ? -8.835 -7.038 28.250 1.00 97.62 404 GLN A CA 1
ATOM 2875 C C . GLN A 1 404 ? -8.961 -5.689 28.988 1.00 97.62 404 GLN A C 1
ATOM 2877 O O . GLN A 1 404 ? -8.780 -5.637 30.204 1.00 97.62 404 GLN A O 1
ATOM 2882 N N . LEU A 1 405 ? -9.284 -4.603 28.274 1.00 96.62 405 LEU A N 1
ATOM 2883 C CA . LEU A 1 405 ? -9.463 -3.253 28.832 1.00 96.62 405 LEU A CA 1
ATOM 2884 C C . LEU A 1 405 ? -10.930 -2.890 29.123 1.00 96.62 405 LEU A C 1
ATOM 2886 O O . LEU A 1 405 ? -11.186 -1.831 29.690 1.00 96.62 405 LEU A O 1
ATOM 2890 N N . ALA A 1 406 ? -11.896 -3.764 28.827 1.00 94.25 406 ALA A N 1
ATOM 2891 C CA . ALA A 1 406 ? -13.320 -3.496 29.053 1.00 94.25 406 ALA A CA 1
ATOM 2892 C C . ALA A 1 406 ? -13.654 -3.075 30.504 1.00 94.25 406 ALA A C 1
ATOM 2894 O O . ALA A 1 406 ? -14.484 -2.196 30.708 1.00 94.25 406 ALA A O 1
ATOM 2895 N N . GLY A 1 407 ? -12.971 -3.634 31.514 1.00 93.94 407 GLY A N 1
ATOM 2896 C CA . GLY A 1 407 ? -13.146 -3.257 32.930 1.00 93.94 407 GLY A CA 1
ATOM 2897 C C . GLY A 1 407 ? -12.574 -1.882 33.325 1.00 93.94 407 GLY A C 1
ATOM 2898 O O . GLY A 1 407 ? -12.805 -1.409 34.439 1.00 93.94 407 GLY A O 1
ATOM 2899 N N . SER A 1 408 ? -11.828 -1.236 32.427 1.00 95.25 408 SER A N 1
ATOM 2900 C CA . SER A 1 408 ? -11.344 0.141 32.584 1.00 95.25 408 SER A CA 1
ATOM 2901 C C . SER A 1 408 ? -12.157 1.178 31.810 1.00 95.25 408 SER A C 1
ATOM 2903 O O . SER A 1 408 ? -11.940 2.372 31.991 1.00 95.25 408 SER A O 1
ATOM 2905 N N . GLU A 1 409 ? -13.114 0.751 30.985 1.00 94.25 409 GLU A N 1
ATOM 2906 C CA . GLU A 1 409 ? -14.016 1.649 30.267 1.00 94.25 409 GLU A CA 1
ATOM 2907 C C . GLU A 1 409 ? -15.313 1.866 31.071 1.00 94.25 409 GLU A C 1
ATOM 2909 O O . GLU A 1 409 ? -15.841 0.958 31.711 1.00 94.25 409 GLU A O 1
ATOM 2914 N N . THR A 1 410 ? -15.847 3.087 31.043 1.00 92.31 410 THR A N 1
ATOM 2915 C CA . THR A 1 410 ? -17.185 3.407 31.558 1.00 92.31 410 THR A CA 1
ATOM 2916 C C . THR A 1 410 ? -18.142 3.483 30.370 1.00 92.31 410 THR A C 1
ATOM 2918 O O . THR A 1 410 ? -17.986 4.390 29.546 1.00 92.31 410 THR A O 1
ATOM 2921 N N . PRO A 1 411 ? -19.124 2.574 30.235 1.00 88.62 411 PRO A N 1
ATOM 2922 C CA . PRO A 1 411 ? -20.056 2.619 29.118 1.00 88.62 411 PRO A CA 1
ATOM 2923 C C . PRO A 1 411 ? -20.931 3.873 29.194 1.00 88.62 411 PRO A C 1
ATOM 2925 O O . PRO A 1 411 ? -21.436 4.235 30.259 1.00 88.62 411 PRO A O 1
ATOM 2928 N N . GLY A 1 412 ? -21.126 4.517 28.044 1.00 88.88 412 GLY A N 1
ATOM 2929 C CA . GLY A 1 412 ? -22.122 5.572 27.897 1.00 88.88 412 GLY A CA 1
ATOM 2930 C C . GLY A 1 412 ? -23.543 5.015 27.976 1.00 88.88 412 GLY A C 1
ATOM 2931 O O . GLY A 1 412 ? -23.775 3.815 27.811 1.00 88.88 412 GLY A O 1
ATOM 2932 N N . ARG A 1 413 ? -24.505 5.902 28.213 1.00 90.44 413 ARG A N 1
ATOM 2933 C CA . ARG A 1 413 ? -25.938 5.619 28.144 1.00 90.44 413 ARG A CA 1
ATOM 2934 C C . ARG A 1 413 ? -26.581 6.576 27.156 1.00 90.44 413 ARG A C 1
ATOM 2936 O O . ARG A 1 413 ? -26.457 7.790 27.304 1.00 90.44 413 ARG A O 1
ATOM 2943 N N . ASP A 1 414 ? -27.264 6.015 26.170 1.00 89.31 414 ASP A N 1
ATOM 2944 C CA . ASP A 1 414 ? -28.060 6.778 25.215 1.00 89.31 414 ASP A CA 1
ATOM 2945 C C . ASP A 1 414 ? -29.235 7.469 25.919 1.00 89.31 414 ASP A C 1
ATOM 2947 O O . ASP A 1 414 ? -29.768 6.956 26.907 1.00 89.31 414 ASP A O 1
ATOM 2951 N N . ALA A 1 415 ? -29.625 8.644 25.425 1.00 88.50 415 ALA A N 1
ATOM 2952 C CA . ALA A 1 415 ? -30.829 9.320 25.886 1.00 88.50 415 ALA A CA 1
ATOM 2953 C C . ALA A 1 415 ? -32.058 8.483 25.512 1.00 88.50 415 ALA A C 1
ATOM 2955 O O . ALA A 1 415 ? -32.133 7.925 24.416 1.00 88.50 415 ALA A O 1
ATOM 2956 N N . THR A 1 416 ? -33.034 8.410 26.410 1.00 88.06 416 THR A N 1
ATOM 2957 C CA . THR A 1 416 ? -34.276 7.654 26.198 1.00 88.06 416 THR A CA 1
ATOM 2958 C C . THR A 1 416 ? -35.491 8.493 26.580 1.00 88.06 416 THR A C 1
ATOM 2960 O O . THR A 1 416 ? -35.365 9.641 27.006 1.00 88.06 416 THR A O 1
ATOM 2963 N N . LEU A 1 417 ? -36.688 7.948 26.374 1.00 86.38 417 LEU A N 1
ATOM 2964 C CA . LEU A 1 417 ? -37.949 8.600 26.714 1.00 86.38 417 LEU A CA 1
ATOM 2965 C C . LEU A 1 417 ? -38.656 7.808 27.811 1.00 86.38 417 LEU A C 1
ATOM 2967 O O . LEU A 1 417 ? -38.839 6.596 27.690 1.00 86.38 417 LEU A O 1
ATOM 2971 N N . ASP A 1 418 ? -39.073 8.509 28.857 1.00 84.25 418 ASP A N 1
ATOM 2972 C CA . ASP A 1 418 ? -40.003 8.008 29.861 1.00 84.25 418 ASP A CA 1
ATOM 2973 C C . ASP A 1 418 ? -41.437 8.339 29.420 1.00 84.25 418 ASP A C 1
ATOM 2975 O O . ASP A 1 418 ? -41.792 9.506 29.247 1.00 84.25 418 ASP A O 1
ATOM 2979 N N . PHE A 1 419 ? -42.251 7.300 29.225 1.00 81.00 419 PHE A N 1
ATOM 2980 C CA . PHE A 1 419 ? -43.643 7.378 28.768 1.00 81.00 419 PHE A CA 1
ATOM 2981 C C . PHE A 1 419 ? -44.667 7.239 29.913 1.00 81.00 419 PHE A C 1
ATOM 2983 O O . PHE A 1 419 ? -45.843 6.992 29.661 1.00 81.00 419 PHE A O 1
ATOM 2990 N N . THR A 1 420 ? -44.255 7.363 31.181 1.00 80.31 420 THR A N 1
ATOM 2991 C CA . THR A 1 420 ? -45.170 7.262 32.339 1.00 80.31 420 THR A CA 1
ATOM 2992 C C . THR A 1 420 ? -46.163 8.426 32.457 1.00 80.31 420 THR A C 1
ATOM 2994 O O . THR A 1 420 ? -47.169 8.297 33.157 1.00 80.31 420 THR A O 1
ATOM 2997 N N . GLY A 1 421 ? -45.906 9.550 31.780 1.00 77.81 421 GLY A N 1
ATOM 2998 C CA . GLY A 1 421 ? -46.799 10.709 31.695 1.00 77.81 421 GLY A CA 1
ATOM 2999 C C . GLY A 1 421 ? -47.392 10.928 30.292 1.00 77.81 421 GLY A C 1
ATOM 3000 O O . GLY A 1 421 ? -46.920 10.343 29.320 1.00 77.81 421 GLY A O 1
ATOM 3001 N N . PRO A 1 422 ? -48.393 11.823 30.152 1.00 74.50 422 PRO A N 1
ATOM 3002 C CA . PRO A 1 422 ? -49.044 12.126 28.866 1.00 74.50 422 PRO A CA 1
ATOM 3003 C C . PRO A 1 422 ? -48.128 12.849 27.858 1.00 74.50 422 PRO A C 1
ATOM 3005 O O . PRO A 1 422 ? -48.434 12.918 26.667 1.00 74.50 422 PRO A O 1
ATOM 3008 N N . THR A 1 423 ? -47.003 13.389 28.327 1.00 79.50 423 THR A N 1
ATOM 3009 C CA . THR A 1 423 ? -45.927 13.942 27.503 1.00 79.50 423 THR A CA 1
ATOM 3010 C C . THR A 1 423 ? -44.652 13.167 27.834 1.00 79.50 423 THR A C 1
ATOM 3012 O O . THR A 1 423 ? -44.273 13.160 29.008 1.00 79.50 423 THR A O 1
ATOM 3015 N N . PRO A 1 424 ? -43.990 12.522 26.854 1.00 83.38 424 PRO A N 1
ATOM 3016 C CA . PRO A 1 424 ? -42.761 11.781 27.112 1.00 83.38 424 PRO A CA 1
ATOM 3017 C C . PRO A 1 424 ? -41.657 12.694 27.652 1.00 83.38 424 PRO A C 1
ATOM 3019 O O . PRO A 1 424 ? -41.409 13.768 27.102 1.00 83.38 424 PRO A O 1
ATOM 3022 N N . VAL A 1 425 ? -40.978 12.270 28.716 1.00 86.31 425 VAL A N 1
ATOM 3023 C CA . VAL A 1 425 ? -39.877 13.030 29.326 1.00 86.31 425 VAL A CA 1
ATOM 3024 C C . VAL A 1 425 ? -38.546 12.466 28.846 1.00 86.31 425 VAL A C 1
ATOM 3026 O O . VAL A 1 425 ? -38.324 11.258 28.895 1.00 86.31 425 VAL A O 1
ATOM 3029 N N . VAL A 1 426 ? -37.638 13.335 28.397 1.00 87.69 426 VAL A N 1
ATOM 3030 C CA . VAL A 1 426 ? -36.278 12.928 28.019 1.00 87.69 426 VAL A CA 1
ATOM 3031 C C . VAL A 1 426 ? -35.498 12.505 29.262 1.00 87.69 426 VAL A C 1
ATOM 3033 O O . VAL A 1 426 ? -35.197 13.325 30.130 1.00 87.69 426 VAL A O 1
ATOM 3036 N N . VAL A 1 427 ? -35.122 11.230 29.313 1.00 89.94 427 VAL A N 1
ATOM 3037 C CA . VAL A 1 427 ? -34.093 10.706 30.211 1.00 89.94 427 VAL A CA 1
ATOM 3038 C C . VAL A 1 427 ? -32.736 11.070 29.594 1.00 89.94 427 VAL A C 1
ATOM 3040 O O . VAL A 1 427 ? -32.449 10.617 28.481 1.00 89.94 427 VAL A O 1
ATOM 3043 N N . PRO A 1 428 ? -31.902 11.899 30.252 1.00 90.75 428 PRO A N 1
ATOM 3044 C CA . PRO A 1 428 ? -30.672 12.396 29.644 1.00 90.75 428 PRO A CA 1
ATOM 3045 C C . PRO A 1 428 ? -29.674 11.289 29.290 1.00 90.75 428 PRO A C 1
ATOM 3047 O O . PRO A 1 428 ? -29.494 10.336 30.050 1.00 90.75 428 PRO A O 1
ATOM 3050 N N . SER A 1 429 ? -28.963 11.471 28.177 1.00 92.12 429 SER A N 1
ATOM 3051 C CA . SER A 1 429 ? -27.779 10.676 27.862 1.00 92.12 429 SER A CA 1
ATOM 3052 C C . SER A 1 429 ? -26.665 10.930 28.873 1.00 92.12 429 SER A C 1
ATOM 3054 O O . SER A 1 429 ? -26.512 12.039 29.391 1.00 92.12 429 SER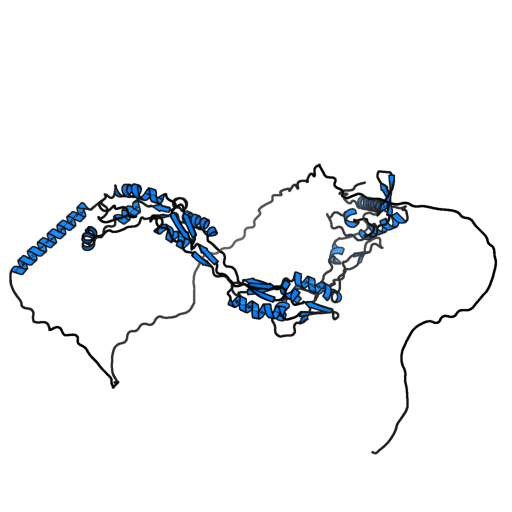 A O 1
ATOM 3056 N N . GLN A 1 430 ? -25.815 9.930 29.065 1.00 92.19 430 GLN A N 1
ATOM 3057 C CA . GLN A 1 430 ? -24.546 10.062 29.764 1.00 92.19 430 GLN A CA 1
ATOM 3058 C C . GLN A 1 430 ? -23.426 9.615 28.831 1.00 92.19 430 GLN A C 1
ATOM 3060 O O . GLN A 1 430 ? -23.408 8.461 28.407 1.00 92.19 430 GLN A O 1
ATOM 3065 N N . ASP A 1 431 ? -22.474 10.498 28.546 1.00 92.00 431 ASP A N 1
ATOM 3066 C CA . ASP A 1 431 ? -21.295 10.115 27.771 1.00 92.00 431 ASP A CA 1
ATOM 3067 C C . ASP A 1 431 ? -20.462 9.081 28.535 1.00 92.00 431 ASP A C 1
ATOM 3069 O O . ASP A 1 431 ? -20.295 9.148 29.758 1.00 92.00 431 ASP A O 1
ATOM 3073 N N . GLY A 1 432 ? -19.948 8.105 27.794 1.00 92.12 432 GLY A N 1
ATOM 3074 C CA . GLY A 1 432 ? -19.010 7.121 28.303 1.00 92.12 432 GLY A CA 1
ATOM 3075 C C . GLY A 1 432 ? -17.585 7.663 28.363 1.00 92.12 432 GLY A C 1
ATOM 3076 O O . GLY A 1 432 ? -17.277 8.781 27.946 1.00 92.12 432 GLY A O 1
ATOM 3077 N N . ARG A 1 433 ? -16.676 6.814 28.830 1.00 93.94 433 ARG A N 1
ATOM 3078 C CA . ARG A 1 433 ? -15.230 7.032 28.798 1.00 93.94 433 ARG A CA 1
ATOM 3079 C C . ARG A 1 433 ? -14.572 5.726 28.385 1.00 93.94 433 ARG A C 1
ATOM 3081 O O . ARG A 1 433 ? -14.708 4.731 29.087 1.00 93.94 433 ARG A O 1
ATOM 3088 N N . GLY A 1 434 ? -13.878 5.733 27.255 1.00 95.38 434 GLY A N 1
ATOM 3089 C CA . GLY A 1 434 ? -13.267 4.541 26.669 1.00 95.38 434 GLY A CA 1
ATOM 3090 C C . GLY A 1 434 ? -11.831 4.798 26.241 1.00 95.38 434 GLY A C 1
ATOM 3091 O O . GLY A 1 434 ? -11.378 5.947 26.230 1.00 95.38 434 GLY A O 1
ATOM 3092 N N . VAL A 1 435 ? -11.120 3.729 25.892 1.00 96.44 435 VAL A N 1
ATOM 3093 C CA . VAL A 1 435 ? -9.744 3.827 25.405 1.00 96.44 435 VAL A CA 1
ATOM 3094 C C . VAL A 1 435 ? -9.739 4.430 23.998 1.00 96.44 435 VAL A C 1
ATOM 3096 O O . VAL A 1 435 ? -10.392 3.936 23.080 1.00 96.44 435 VAL A O 1
ATOM 3099 N N . ASP A 1 436 ? -8.968 5.497 23.815 1.00 96.44 436 ASP A N 1
ATOM 3100 C CA . ASP A 1 436 ? -8.599 6.025 22.506 1.00 96.44 436 ASP A CA 1
ATOM 3101 C C . ASP A 1 436 ? -7.448 5.164 21.966 1.00 96.44 436 ASP A C 1
ATOM 3103 O O . ASP A 1 436 ? -6.269 5.396 22.259 1.00 96.44 436 ASP A O 1
ATOM 3107 N N . TYR A 1 437 ? -7.798 4.101 21.236 1.00 95.56 437 TYR A N 1
ATOM 3108 C CA . TYR A 1 437 ? -6.821 3.180 20.652 1.00 95.56 437 TYR A CA 1
ATOM 3109 C C . TYR A 1 437 ? -5.872 3.897 19.671 1.00 95.56 437 TYR A C 1
ATOM 3111 O O . TYR A 1 437 ? -4.662 3.751 19.853 1.00 95.56 437 TYR A O 1
ATOM 3119 N N . PRO A 1 438 ? -6.331 4.747 18.725 1.00 96.00 438 PRO A N 1
ATOM 3120 C CA . PRO A 1 438 ? -5.431 5.534 17.880 1.00 96.00 438 PRO A CA 1
ATOM 3121 C C . PRO A 1 438 ? -4.450 6.423 18.655 1.00 96.00 438 PRO A C 1
ATOM 3123 O O . PRO A 1 438 ? -3.278 6.500 18.289 1.00 96.00 438 PRO A O 1
ATOM 3126 N N . ALA A 1 439 ? -4.870 7.098 19.731 1.00 96.44 439 ALA A N 1
ATOM 3127 C CA . ALA A 1 439 ? -3.957 7.899 20.548 1.00 96.44 439 ALA A CA 1
ATOM 3128 C C . ALA A 1 439 ? -2.991 7.036 21.371 1.00 96.44 439 ALA A C 1
ATOM 3130 O O . ALA A 1 439 ? -1.812 7.374 21.466 1.00 96.44 439 ALA A O 1
ATOM 3131 N N . THR A 1 440 ? -3.467 5.914 21.915 1.00 96.56 440 THR A N 1
ATOM 3132 C CA . THR A 1 440 ? -2.653 4.950 22.670 1.00 96.56 440 THR A CA 1
ATOM 3133 C C . THR A 1 440 ? -1.556 4.350 21.787 1.00 96.56 440 THR A C 1
ATOM 3135 O O . THR A 1 440 ? -0.377 4.383 22.136 1.00 96.56 440 THR A O 1
ATOM 3138 N N . LEU A 1 441 ? -1.920 3.834 20.610 1.00 96.38 441 LEU A N 1
ATOM 3139 C CA . LEU A 1 441 ? -1.027 3.051 19.753 1.00 96.38 441 LEU A CA 1
ATOM 3140 C C . LEU A 1 441 ? 0.053 3.886 19.041 1.00 96.38 441 LEU A C 1
ATOM 3142 O O . LEU A 1 441 ? 1.058 3.315 18.618 1.00 96.38 441 LEU A O 1
ATOM 3146 N N . LYS A 1 442 ? -0.064 5.224 18.988 1.00 95.19 442 LYS A N 1
ATOM 3147 C CA . LYS A 1 442 ? 0.975 6.130 18.438 1.00 95.19 442 LYS A CA 1
ATOM 3148 C C . LYS A 1 442 ? 2.368 5.900 19.028 1.00 95.19 442 LYS A C 1
ATOM 3150 O O . LYS A 1 442 ? 3.360 6.018 18.315 1.00 95.19 442 LYS A O 1
ATOM 3155 N N . ALA A 1 443 ? 2.455 5.577 20.318 1.00 93.50 443 ALA A N 1
ATOM 3156 C CA . ALA A 1 443 ? 3.728 5.335 20.998 1.00 93.50 443 ALA A CA 1
ATOM 3157 C C . ALA A 1 443 ? 4.175 3.859 20.969 1.00 93.50 443 ALA A C 1
ATOM 3159 O O . ALA A 1 443 ? 5.253 3.544 21.474 1.00 93.50 443 ALA A O 1
ATOM 3160 N N . LEU A 1 444 ? 3.391 2.947 20.377 1.00 96.50 444 LEU A N 1
ATOM 3161 C CA . LEU A 1 444 ? 3.670 1.514 20.454 1.00 96.50 444 LEU A CA 1
ATOM 3162 C C . LEU A 1 444 ? 4.938 1.118 19.684 1.00 96.50 444 LEU A C 1
ATOM 3164 O O . LEU A 1 444 ? 5.749 0.388 20.243 1.00 96.50 444 LEU A O 1
ATOM 3168 N N . ILE A 1 445 ? 5.176 1.626 18.466 1.00 95.81 445 ILE A N 1
ATOM 3169 C CA . ILE A 1 445 ? 6.414 1.311 17.720 1.00 95.81 445 ILE A CA 1
ATOM 3170 C C . ILE A 1 445 ? 7.674 1.733 18.513 1.00 95.81 445 ILE A C 1
ATOM 3172 O O . ILE A 1 445 ? 8.531 0.876 18.723 1.00 95.81 445 ILE A O 1
ATOM 3176 N N . PRO A 1 446 ? 7.794 2.970 19.047 1.00 95.50 446 PRO A N 1
ATOM 3177 C CA . PRO A 1 446 ? 8.894 3.338 19.947 1.00 95.50 446 PRO A CA 1
ATOM 3178 C C . PRO A 1 446 ? 9.063 2.437 21.184 1.00 95.50 446 PRO A C 1
ATOM 3180 O O . PRO A 1 446 ? 10.191 2.160 21.585 1.00 95.50 446 PRO A O 1
ATOM 3183 N N . VAL A 1 447 ? 7.970 1.956 21.792 1.00 96.81 447 VAL A N 1
ATOM 3184 C CA . VAL A 1 447 ? 8.024 1.022 22.939 1.00 96.81 447 VAL A CA 1
ATOM 3185 C C . VAL A 1 447 ? 8.466 -0.384 22.511 1.00 96.81 447 VAL A C 1
ATOM 3187 O O . VAL A 1 447 ? 9.172 -1.063 23.256 1.00 96.81 447 VAL A O 1
ATOM 3190 N N . LEU A 1 448 ? 8.086 -0.821 21.308 1.00 95.81 448 LEU A N 1
ATOM 3191 C CA . LEU A 1 448 ? 8.469 -2.108 20.728 1.00 95.81 448 LEU A CA 1
ATOM 3192 C C . LEU A 1 448 ? 9.957 -2.173 20.355 1.00 95.81 448 LEU A C 1
ATOM 3194 O O . LEU A 1 448 ? 10.555 -3.242 20.483 1.00 95.81 448 LEU A O 1
ATOM 3198 N N . THR A 1 449 ? 10.540 -1.058 19.904 1.00 95.00 449 THR A N 1
ATOM 3199 C CA . THR A 1 449 ? 11.939 -0.971 19.440 1.00 95.00 449 THR A CA 1
ATOM 3200 C C . THR A 1 449 ? 12.920 -0.425 20.477 1.00 95.00 449 THR A C 1
ATOM 3202 O O . THR A 1 449 ? 14.130 -0.608 20.337 1.00 95.00 449 THR A O 1
ATOM 3205 N N . GLY A 1 450 ? 12.424 0.233 21.525 1.00 92.56 450 GLY A N 1
ATOM 3206 C CA . GLY A 1 450 ? 13.238 0.785 22.602 1.00 92.56 450 GLY A CA 1
ATOM 3207 C C . GLY A 1 450 ? 13.812 -0.264 23.563 1.00 92.56 450 GLY A C 1
ATOM 3208 O O . GLY A 1 450 ? 13.330 -1.387 23.680 1.00 92.56 450 GLY A O 1
ATOM 3209 N N . THR A 1 451 ? 14.829 0.145 24.324 1.00 88.06 451 THR A N 1
ATOM 3210 C CA . THR A 1 451 ? 15.469 -0.659 25.388 1.00 88.06 451 THR A CA 1
ATOM 3211 C C . THR A 1 451 ? 14.833 -0.466 26.773 1.00 88.06 451 THR A C 1
ATOM 3213 O O . THR A 1 451 ? 15.347 -0.969 27.771 1.00 88.06 451 THR A O 1
ATOM 3216 N N . GLY A 1 452 ? 13.745 0.307 26.852 1.00 88.12 452 GLY A N 1
ATOM 3217 C CA . GLY A 1 452 ? 13.041 0.628 28.093 1.00 88.12 452 GLY A CA 1
ATOM 3218 C C . GLY A 1 452 ? 12.096 -0.479 28.568 1.00 88.12 452 GLY A C 1
ATOM 3219 O O . GLY A 1 452 ? 12.091 -1.601 28.064 1.00 88.12 452 GLY A O 1
ATOM 3220 N N . GLN A 1 453 ? 11.247 -0.154 29.546 1.00 91.31 453 GLN A N 1
ATOM 3221 C CA . GLN A 1 453 ? 10.171 -1.063 29.934 1.00 91.31 453 GLN A CA 1
ATOM 3222 C C . GLN A 1 453 ? 9.137 -1.170 28.809 1.00 91.31 453 GLN A C 1
ATOM 3224 O O . GLN A 1 453 ? 8.667 -0.158 28.294 1.00 91.31 453 GLN A O 1
ATOM 3229 N N . ARG A 1 454 ? 8.741 -2.402 28.478 1.00 95.38 454 ARG A N 1
ATOM 3230 C CA . ARG A 1 454 ? 7.713 -2.717 27.475 1.00 95.38 454 ARG A CA 1
ATOM 3231 C C . ARG A 1 454 ? 6.309 -2.493 28.048 1.00 95.38 454 ARG A C 1
ATOM 3233 O O . ARG A 1 454 ? 5.524 -3.426 28.207 1.00 95.38 454 ARG A O 1
ATOM 3240 N N . GLN A 1 455 ? 6.038 -1.249 28.433 1.00 96.06 455 GLN A N 1
ATOM 3241 C CA . GLN A 1 455 ? 4.787 -0.807 29.040 1.00 96.06 455 GLN A CA 1
ATOM 3242 C C . GLN A 1 455 ? 4.278 0.468 28.366 1.00 96.06 455 GLN A C 1
ATOM 3244 O O . GLN A 1 455 ? 5.065 1.331 27.984 1.00 96.06 455 GLN A O 1
ATOM 3249 N N . LEU A 1 456 ? 2.958 0.585 28.244 1.00 95.81 456 LEU A N 1
ATOM 3250 C CA . LEU A 1 456 ? 2.279 1.707 27.602 1.00 95.81 456 LEU A CA 1
ATOM 3251 C C . LEU A 1 456 ? 1.015 2.054 28.396 1.00 95.81 456 LEU A C 1
ATOM 3253 O O . LEU A 1 456 ? 0.232 1.165 28.715 1.00 95.81 456 LEU A O 1
ATOM 3257 N N . ALA A 1 457 ? 0.798 3.327 28.718 1.00 96.81 457 ALA A N 1
ATOM 3258 C CA . ALA A 1 457 ? -0.451 3.755 29.343 1.00 96.81 457 ALA A CA 1
ATOM 3259 C C . ALA A 1 457 ? -1.547 3.898 28.278 1.00 96.81 457 ALA A C 1
ATOM 3261 O O . ALA A 1 457 ? -1.317 4.515 27.237 1.00 96.81 457 ALA A O 1
ATOM 3262 N N . ALA A 1 458 ? -2.734 3.352 28.541 1.00 97.31 458 ALA A N 1
ATOM 3263 C CA . ALA A 1 458 ? -3.904 3.598 27.709 1.00 97.31 458 ALA A CA 1
ATOM 3264 C C . ALA A 1 458 ? -4.338 5.069 27.826 1.00 97.31 458 ALA A C 1
ATOM 3266 O O . ALA A 1 458 ? -4.455 5.615 28.925 1.00 97.31 458 ALA A O 1
ATOM 3267 N N . VAL A 1 459 ? -4.579 5.707 26.684 1.00 97.62 459 VAL A N 1
ATOM 3268 C CA . VAL A 1 459 ? -5.151 7.053 26.590 1.00 97.62 459 VAL A CA 1
ATOM 3269 C C . VAL A 1 459 ? -6.671 6.921 26.594 1.00 97.62 459 VAL A C 1
ATOM 3271 O O . VAL A 1 459 ? -7.207 6.056 25.909 1.00 97.62 459 VAL A O 1
ATOM 3274 N N . TYR A 1 460 ? -7.372 7.773 27.342 1.00 96.19 460 TYR A N 1
ATOM 3275 C CA . TYR A 1 460 ? -8.832 7.728 27.464 1.00 96.19 460 TYR A CA 1
ATOM 3276 C C . TYR A 1 460 ? -9.476 9.009 26.955 1.00 96.19 460 TYR A C 1
ATOM 3278 O O . TYR A 1 460 ? -9.083 10.111 27.349 1.00 96.19 460 TYR A O 1
ATOM 3286 N N . ALA A 1 461 ? -10.530 8.847 26.161 1.00 95.44 461 ALA A N 1
ATOM 3287 C CA . ALA A 1 461 ? -11.351 9.931 25.640 1.00 95.44 461 ALA A CA 1
ATOM 3288 C C . ALA A 1 461 ? -12.824 9.753 26.061 1.00 95.44 461 ALA A C 1
ATOM 3290 O O . ALA A 1 461 ? -13.264 8.621 26.308 1.00 95.44 461 ALA A O 1
ATOM 3291 N N . PRO A 1 462 ? -13.609 10.845 26.141 1.00 93.31 462 PRO A N 1
ATOM 3292 C CA . PRO A 1 462 ? -15.062 10.749 26.179 1.00 93.31 462 PRO A CA 1
ATOM 3293 C C . PRO A 1 462 ? -15.569 9.950 24.974 1.00 93.31 462 PRO A C 1
ATOM 3295 O O . PRO A 1 462 ? -15.136 10.177 23.846 1.00 93.31 462 PRO A O 1
ATOM 3298 N N . GLN A 1 463 ? -16.481 9.018 25.223 1.00 89.44 463 GLN A N 1
ATOM 3299 C CA . GLN A 1 463 ? -17.194 8.264 24.198 1.00 89.44 463 GLN A CA 1
ATOM 3300 C C . GLN A 1 463 ? -18.629 8.795 24.185 1.00 89.44 463 GLN A C 1
ATOM 3302 O O . GLN A 1 463 ? -19.406 8.406 25.063 1.00 89.44 463 GLN A O 1
ATOM 3307 N N . PRO A 1 464 ? -18.974 9.732 23.283 1.00 85.94 464 PRO A N 1
ATOM 3308 C CA . PRO A 1 464 ? -20.288 10.356 23.298 1.00 85.94 464 PRO A CA 1
ATOM 3309 C C . PRO A 1 464 ? -21.386 9.310 23.111 1.00 85.94 464 PRO A C 1
ATOM 3311 O O . PRO A 1 464 ? -21.207 8.327 22.386 1.00 85.94 464 PRO A O 1
ATOM 3314 N N . ALA A 1 465 ? -22.526 9.525 23.764 1.00 88.25 465 ALA A N 1
ATOM 3315 C CA . ALA A 1 465 ? -23.701 8.689 23.550 1.00 88.25 465 ALA A CA 1
ATOM 3316 C C . ALA A 1 465 ? -24.098 8.665 22.059 1.00 88.25 465 ALA A C 1
ATOM 3318 O O . ALA A 1 465 ? -24.044 9.692 21.377 1.00 88.25 465 ALA A O 1
ATOM 3319 N N . LYS A 1 466 ? -24.529 7.503 21.548 1.00 86.31 466 LYS A N 1
ATOM 3320 C CA . LYS A 1 466 ? -24.994 7.344 20.157 1.00 86.31 466 LYS A CA 1
ATOM 3321 C C . LYS A 1 466 ? -26.227 8.202 19.896 1.00 86.31 466 LYS A C 1
ATOM 3323 O O . LYS A 1 466 ? -26.378 8.752 18.808 1.00 86.31 466 LYS A O 1
ATOM 3328 N N . LEU A 1 467 ? -27.087 8.325 20.907 1.00 86.44 467 LEU A N 1
ATOM 3329 C CA . LEU A 1 467 ? -28.182 9.283 20.943 1.00 86.44 467 LEU A CA 1
ATOM 3330 C C . LEU A 1 467 ? -28.005 10.208 22.149 1.00 86.44 467 LEU A C 1
ATOM 3332 O O . LEU A 1 467 ? -28.096 9.776 23.297 1.00 86.44 467 LEU A O 1
ATOM 3336 N N . THR A 1 468 ? -27.758 11.489 21.886 1.00 91.00 468 THR A N 1
ATOM 3337 C CA . THR A 1 468 ? -27.558 12.507 22.924 1.00 91.00 468 THR A CA 1
ATOM 3338 C C . THR A 1 468 ? -28.880 13.132 23.376 1.00 91.00 468 THR A C 1
ATOM 3340 O O . THR A 1 468 ? -29.846 13.175 22.611 1.00 91.00 468 THR A O 1
ATOM 3343 N N . THR A 1 469 ? -28.913 13.690 24.592 1.00 89.69 469 THR A N 1
ATOM 3344 C CA . THR A 1 469 ? -30.048 14.478 25.119 1.00 89.69 469 THR A CA 1
ATOM 3345 C C . THR A 1 469 ? -30.492 15.559 24.131 1.00 89.69 469 THR A C 1
ATOM 3347 O O . THR A 1 469 ? -31.681 15.690 23.847 1.00 89.69 469 THR A O 1
ATOM 3350 N N . ASP A 1 470 ? -29.537 16.299 23.560 1.00 88.75 470 ASP A N 1
ATOM 3351 C CA . ASP A 1 470 ? -29.779 17.340 22.557 1.00 88.75 470 ASP A CA 1
ATOM 3352 C C . ASP A 1 470 ? -30.340 16.775 21.250 1.00 88.75 470 ASP A C 1
ATOM 3354 O O . ASP A 1 470 ? -31.235 17.375 20.655 1.00 88.75 470 ASP A O 1
ATOM 3358 N N . GLY A 1 471 ? -29.815 15.636 20.787 1.00 87.19 471 GLY A N 1
ATOM 3359 C CA . GLY A 1 471 ? -30.292 14.957 19.583 1.00 87.19 471 GLY A CA 1
ATOM 3360 C C . GLY A 1 471 ? -31.741 14.501 19.730 1.00 87.19 471 GLY A C 1
ATOM 3361 O O . GLY A 1 471 ? -32.568 14.810 18.876 1.00 87.19 471 GLY A O 1
ATOM 3362 N N . LEU A 1 472 ? -32.064 13.854 20.852 1.00 85.94 472 LEU A N 1
ATOM 3363 C CA . LEU A 1 472 ? -33.419 13.414 21.180 1.00 85.94 472 LEU A CA 1
ATOM 3364 C C . LEU A 1 472 ? -34.381 14.598 21.370 1.00 85.94 472 LEU A C 1
ATOM 3366 O O . LEU A 1 472 ? -35.482 14.590 20.826 1.00 85.94 472 LEU A O 1
ATOM 3370 N N . SER A 1 473 ? -33.952 15.659 22.061 1.00 85.06 473 SER A N 1
ATOM 3371 C CA . SER A 1 473 ? -34.774 16.863 22.272 1.00 85.06 473 SER A CA 1
ATOM 3372 C C . SER A 1 473 ? -35.114 17.578 20.957 1.00 85.06 473 SER A C 1
ATOM 3374 O O . SER A 1 473 ? -36.224 18.085 20.794 1.00 85.06 473 SER A O 1
ATOM 3376 N N . LYS A 1 474 ? -34.193 17.578 19.982 1.00 87.75 474 LYS A N 1
ATOM 3377 C CA . LYS A 1 474 ? -34.409 18.155 18.642 1.00 87.75 474 LYS A CA 1
ATOM 3378 C C . LYS A 1 474 ? -35.429 17.396 17.790 1.00 87.75 474 LYS A C 1
ATOM 3380 O O . LYS A 1 474 ? -35.903 17.967 16.813 1.00 87.75 474 LYS A O 1
ATOM 3385 N N . LEU A 1 475 ? -35.809 16.167 18.156 1.00 83.44 475 LEU A N 1
ATOM 3386 C CA . LEU A 1 475 ? -36.896 15.446 17.481 1.00 83.44 475 LEU A CA 1
ATOM 3387 C C . LEU A 1 475 ? -38.279 16.063 17.758 1.00 83.44 475 LEU A C 1
ATOM 3389 O O . LEU A 1 475 ? -39.234 15.727 17.065 1.00 83.44 475 LEU A O 1
ATOM 3393 N N . GLY A 1 476 ? -38.400 16.969 18.740 1.00 80.62 476 GLY A N 1
ATOM 3394 C CA . GLY A 1 476 ? -39.615 17.765 18.946 1.00 80.62 476 GLY A CA 1
ATOM 3395 C C . GLY A 1 476 ? -40.841 16.951 19.367 1.00 80.62 476 GLY A C 1
ATOM 3396 O O . GLY A 1 476 ? -41.965 17.332 19.046 1.00 80.62 476 GLY A O 1
ATOM 3397 N N . ILE A 1 477 ? -40.627 15.827 20.060 1.00 81.62 477 ILE A N 1
ATOM 3398 C CA . ILE A 1 477 ? -41.674 14.885 20.478 1.00 81.62 477 ILE A CA 1
ATOM 3399 C C . ILE A 1 477 ? -42.634 15.596 21.440 1.00 81.62 477 ILE A C 1
ATOM 3401 O O . ILE A 1 477 ? -42.317 15.839 22.602 1.00 81.62 477 ILE A O 1
ATOM 3405 N N . SER A 1 478 ? -43.802 15.971 20.922 1.00 77.69 478 SER A N 1
ATOM 3406 C CA . SER A 1 478 ? -44.731 16.915 21.553 1.00 77.69 478 SER A CA 1
ATOM 3407 C C . SER A 1 478 ? -45.817 16.261 22.414 1.00 77.69 478 SER A C 1
ATOM 3409 O O . SER A 1 478 ? -46.500 16.955 23.166 1.00 77.69 478 SER A O 1
ATOM 3411 N N . GLY A 1 479 ? -45.975 14.939 22.329 1.00 81.19 479 GLY A N 1
ATOM 3412 C CA . GLY A 1 479 ? -46.977 14.168 23.062 1.00 81.19 479 GLY A CA 1
ATOM 3413 C C . GLY A 1 479 ? -47.408 12.914 22.303 1.00 81.19 479 GLY A C 1
ATOM 3414 O O . GLY A 1 479 ? -46.813 12.549 21.288 1.00 81.19 479 GLY A O 1
ATOM 3415 N N . ILE A 1 480 ? -48.456 12.259 22.799 1.00 87.38 480 ILE A N 1
ATOM 3416 C CA . ILE A 1 480 ? -49.106 11.133 22.118 1.00 87.38 480 ILE A CA 1
ATOM 3417 C C . ILE A 1 480 ? -49.908 11.673 20.924 1.00 87.38 480 ILE A C 1
ATOM 3419 O O . ILE A 1 480 ? -50.789 12.513 21.099 1.00 87.38 480 ILE A O 1
ATOM 3423 N N . ILE A 1 481 ? -49.607 11.182 19.717 1.00 89.25 481 ILE A N 1
ATOM 3424 C CA . ILE A 1 481 ? -50.332 11.527 18.476 1.00 89.25 481 ILE A CA 1
ATOM 3425 C C . ILE A 1 481 ? -51.304 10.432 18.012 1.00 89.25 481 ILE A C 1
ATOM 3427 O O . ILE A 1 481 ? -52.184 10.701 17.204 1.00 89.25 481 ILE A O 1
ATOM 3431 N N . GLY A 1 482 ? -51.171 9.214 18.540 1.00 90.62 482 GLY A N 1
ATOM 3432 C CA . GLY A 1 482 ? -52.076 8.096 18.299 1.00 90.62 482 GLY A CA 1
ATOM 3433 C C . GLY A 1 482 ? -51.823 6.981 19.308 1.00 90.62 482 GLY A C 1
ATOM 3434 O O . GLY A 1 482 ? -50.678 6.698 19.657 1.00 90.62 482 GLY A O 1
ATOM 3435 N N . GLU A 1 483 ? -52.897 6.367 19.793 1.00 92.31 483 GLU A N 1
ATOM 3436 C CA . GLU A 1 483 ? -52.868 5.276 20.766 1.00 92.31 483 GLU A CA 1
ATOM 3437 C C . GLU A 1 483 ? -53.957 4.249 20.441 1.00 92.31 483 GLU A C 1
ATOM 3439 O O . GLU A 1 483 ? -54.962 4.565 19.801 1.00 92.31 483 GLU A O 1
ATOM 3444 N N . PHE A 1 484 ? -53.756 3.003 20.867 1.00 95.38 484 PHE A N 1
ATOM 3445 C CA . PHE A 1 484 ? -54.773 1.962 20.785 1.00 95.38 484 PHE A CA 1
ATOM 3446 C C . PHE A 1 484 ? -54.512 0.870 21.822 1.00 95.38 484 PHE A C 1
ATOM 3448 O O . PHE A 1 484 ? -53.359 0.538 22.095 1.00 95.38 484 PHE A O 1
ATOM 3455 N N . THR A 1 485 ? -55.579 0.262 22.342 1.00 94.81 485 THR A N 1
ATOM 3456 C CA . THR A 1 485 ? -55.491 -0.808 23.345 1.00 94.81 485 THR A CA 1
ATOM 3457 C C . THR A 1 485 ? -56.365 -1.985 22.938 1.00 94.81 485 THR A C 1
ATOM 3459 O O . THR A 1 485 ? -57.592 -1.879 22.891 1.00 94.81 485 THR A O 1
ATOM 3462 N N . THR A 1 486 ? -55.744 -3.139 22.693 1.00 94.38 486 THR A N 1
ATOM 3463 C CA . THR A 1 486 ? -56.463 -4.413 22.564 1.00 94.38 486 THR A CA 1
ATOM 3464 C C . THR A 1 486 ? -56.589 -5.096 23.926 1.00 94.38 486 THR A C 1
ATOM 3466 O O . THR A 1 486 ? -55.725 -4.968 24.792 1.00 94.38 486 THR A O 1
ATOM 3469 N N . HIS A 1 487 ? -57.676 -5.839 24.120 1.00 93.31 487 HIS A N 1
ATOM 3470 C CA . HIS A 1 487 ? -58.005 -6.519 25.372 1.00 93.31 487 HIS A CA 1
ATOM 3471 C C . HIS A 1 487 ? -58.361 -7.982 25.094 1.00 93.31 487 HIS A C 1
ATOM 3473 O O . HIS A 1 487 ? -58.776 -8.309 23.986 1.00 93.31 487 HIS A O 1
ATOM 3479 N N . GLY A 1 488 ? -58.252 -8.838 26.113 1.00 89.06 488 GLY A N 1
ATOM 3480 C CA . GLY A 1 488 ? -58.604 -10.257 26.020 1.00 89.06 488 GLY A CA 1
ATOM 3481 C C . GLY A 1 488 ? -57.516 -11.091 25.346 1.00 89.06 488 GLY A C 1
ATOM 3482 O O . GLY A 1 488 ? -57.434 -11.154 24.127 1.00 89.06 488 GLY A O 1
ATOM 3483 N N . PHE A 1 489 ? -56.696 -11.758 26.156 1.00 92.25 489 PHE A N 1
ATOM 3484 C CA . PHE A 1 489 ? -55.694 -12.724 25.709 1.00 92.25 489 PHE A CA 1
ATOM 3485 C C . PHE A 1 489 ? -55.622 -13.893 26.695 1.00 92.25 489 PHE A C 1
ATOM 3487 O O . PHE A 1 489 ? -55.890 -13.730 27.887 1.00 92.25 489 PHE A O 1
ATOM 3494 N N . ALA A 1 490 ? -55.243 -15.072 26.202 1.00 93.31 490 ALA A N 1
ATOM 3495 C CA . ALA A 1 490 ? -54.883 -16.198 27.055 1.00 93.31 490 ALA A CA 1
ATOM 3496 C C . ALA A 1 490 ? -53.523 -15.950 27.732 1.00 93.31 490 ALA A C 1
ATOM 3498 O O . ALA A 1 490 ? -52.714 -15.155 27.252 1.00 93.31 490 ALA A O 1
ATOM 3499 N N . SER A 1 491 ? -53.265 -16.612 28.864 1.00 94.88 491 SER A N 1
ATOM 3500 C CA . SER A 1 491 ? -52.058 -16.357 29.669 1.00 94.88 491 SER A CA 1
ATOM 3501 C C . SER A 1 491 ? -50.753 -16.604 28.901 1.00 94.88 491 SER A C 1
ATOM 3503 O O . SER A 1 491 ? -49.795 -15.856 29.078 1.00 94.88 491 SER A O 1
ATOM 3505 N N . ASP A 1 492 ? -50.720 -17.631 28.052 1.00 94.75 492 ASP A N 1
ATOM 3506 C CA . ASP A 1 492 ? -49.598 -17.973 27.173 1.00 94.75 492 ASP A CA 1
ATOM 3507 C C . ASP A 1 492 ? -49.394 -16.916 26.072 1.00 94.75 492 ASP A C 1
ATOM 3509 O O . ASP A 1 492 ? -48.294 -16.376 25.928 1.00 94.75 492 ASP A O 1
ATOM 3513 N N . SER A 1 493 ? -50.465 -16.510 25.383 1.00 94.69 493 SER A N 1
ATOM 3514 C CA . SER A 1 493 ? -50.451 -15.377 24.445 1.00 94.69 493 SER A CA 1
ATOM 3515 C C . SER A 1 493 ? -49.954 -14.090 25.116 1.00 94.69 493 SER A C 1
ATOM 3517 O O . SER A 1 493 ? -49.171 -13.347 24.529 1.00 94.69 493 SER A O 1
ATOM 3519 N N . GLY A 1 494 ? -50.350 -13.840 26.368 1.00 95.44 494 GLY A N 1
ATOM 3520 C CA . GLY A 1 494 ? -49.930 -12.683 27.163 1.00 95.44 494 GLY A CA 1
ATOM 3521 C C . GLY A 1 494 ? -48.419 -12.616 27.414 1.00 95.44 494 GLY A C 1
ATOM 3522 O O . GLY A 1 494 ? -47.845 -11.525 27.413 1.00 95.44 494 GLY A O 1
ATOM 3523 N N . MET A 1 495 ? -47.747 -13.764 27.568 1.00 96.00 495 MET A N 1
ATOM 3524 C CA . MET A 1 495 ? -46.283 -13.820 27.692 1.00 96.00 495 MET A CA 1
ATOM 3525 C C . MET A 1 495 ? -45.599 -13.376 26.391 1.00 96.00 495 MET A C 1
ATOM 3527 O O . MET A 1 495 ? -44.691 -12.542 26.426 1.00 96.00 495 MET A O 1
ATOM 3531 N N . ASN A 1 496 ? -46.088 -13.855 25.245 1.00 96.56 496 ASN A N 1
ATOM 3532 C CA . ASN A 1 496 ? -45.581 -13.485 23.920 1.00 96.56 496 ASN A CA 1
ATOM 3533 C C . ASN A 1 496 ? -45.866 -12.016 23.569 1.00 96.56 496 ASN A C 1
ATOM 3535 O O . ASN A 1 496 ? -44.983 -11.321 23.067 1.00 96.56 496 ASN A O 1
ATOM 3539 N N . ILE A 1 497 ? -47.066 -11.521 23.894 1.00 96.50 497 ILE A N 1
ATOM 3540 C CA . ILE A 1 497 ? -47.455 -10.109 23.759 1.00 96.50 497 ILE A CA 1
ATOM 3541 C C . ILE A 1 497 ? -46.499 -9.224 24.566 1.00 96.50 497 ILE A C 1
ATOM 3543 O O . ILE A 1 497 ? -45.936 -8.276 24.021 1.00 96.50 497 ILE A O 1
ATOM 3547 N N . LYS A 1 498 ? -46.240 -9.567 25.836 1.00 95.12 498 LYS A N 1
ATOM 3548 C CA . LYS A 1 498 ? -45.294 -8.838 26.693 1.00 95.12 498 LYS A CA 1
ATOM 3549 C C . LYS A 1 498 ? -43.869 -8.855 26.128 1.00 95.12 498 LYS A C 1
ATOM 3551 O O . LYS A 1 498 ? -43.191 -7.831 26.185 1.00 95.12 498 LYS A O 1
ATOM 3556 N N . ARG A 1 499 ? -43.411 -9.988 25.580 1.00 95.25 499 ARG A N 1
ATOM 3557 C CA . ARG A 1 499 ? -42.076 -10.125 24.971 1.00 95.25 499 ARG A CA 1
ATOM 3558 C C . ARG A 1 499 ? -41.919 -9.245 23.730 1.00 95.25 499 ARG A C 1
ATOM 3560 O O . ARG A 1 499 ? -40.976 -8.461 23.680 1.00 95.25 499 ARG A O 1
ATOM 3567 N N . ALA A 1 500 ? -42.861 -9.324 22.790 1.00 95.62 500 ALA A N 1
ATOM 3568 C CA . ALA A 1 500 ? -42.853 -8.516 21.572 1.00 95.62 500 ALA A CA 1
ATOM 3569 C C . ALA A 1 500 ? -42.996 -7.013 21.872 1.00 95.62 500 ALA A C 1
ATOM 3571 O O . ALA A 1 500 ? -42.254 -6.204 21.321 1.00 95.62 500 ALA A O 1
ATOM 3572 N N . ALA A 1 501 ? -43.883 -6.633 22.801 1.00 94.00 501 ALA A N 1
ATOM 3573 C CA . ALA A 1 501 ? -44.018 -5.246 23.247 1.00 94.00 501 ALA A CA 1
ATOM 3574 C C . ALA A 1 501 ? -42.709 -4.708 23.855 1.00 94.00 501 ALA A C 1
ATOM 3576 O O . ALA A 1 501 ? -42.296 -3.596 23.540 1.00 94.00 501 ALA A O 1
ATOM 3577 N N . ALA A 1 502 ? -42.011 -5.508 24.670 1.00 91.56 502 ALA A N 1
ATOM 3578 C CA . ALA A 1 502 ? -40.732 -5.117 25.263 1.00 91.56 502 ALA A CA 1
ATOM 3579 C C . ALA A 1 502 ? -39.590 -4.959 24.239 1.00 91.56 502 ALA A C 1
ATOM 3581 O O . ALA A 1 502 ? -38.667 -4.196 24.503 1.00 91.56 502 ALA A O 1
ATOM 3582 N N . GLN A 1 503 ? -39.641 -5.647 23.092 1.00 92.44 503 GLN A N 1
ATOM 3583 C CA . GLN A 1 503 ? -38.656 -5.486 22.012 1.00 92.44 503 GLN A CA 1
ATOM 3584 C C . GLN A 1 503 ? -38.857 -4.199 21.199 1.00 92.44 503 GLN A C 1
ATOM 3586 O O . GLN A 1 503 ? -37.880 -3.645 20.708 1.00 92.44 503 GLN A O 1
ATOM 3591 N N . ILE A 1 504 ? -40.099 -3.721 21.058 1.00 93.06 504 ILE A N 1
ATOM 3592 C CA . ILE A 1 504 ? -40.416 -2.513 20.271 1.00 93.06 504 ILE A CA 1
ATOM 3593 C C . ILE A 1 504 ? -40.527 -1.239 21.122 1.00 93.06 504 ILE A C 1
ATOM 3595 O O . ILE A 1 504 ? -40.441 -0.131 20.588 1.00 93.06 504 ILE A O 1
ATOM 3599 N N . ASN A 1 505 ? -40.718 -1.369 22.437 1.00 88.00 505 ASN A N 1
ATOM 3600 C CA . ASN A 1 505 ? -40.876 -0.241 23.350 1.00 88.00 505 ASN A CA 1
ATOM 3601 C C . ASN A 1 505 ? -39.654 0.694 23.336 1.00 88.00 505 ASN A C 1
ATOM 3603 O O . ASN A 1 505 ? -38.521 0.250 23.495 1.00 88.00 505 ASN A O 1
ATOM 3607 N N . GLY A 1 506 ? -39.895 2.000 23.195 1.00 83.12 506 GLY A N 1
ATOM 3608 C CA . GLY A 1 506 ? -38.832 3.008 23.121 1.00 83.12 506 GLY A CA 1
ATOM 3609 C C . GLY A 1 506 ? -38.116 3.100 21.767 1.00 83.12 506 GLY A C 1
ATOM 3610 O O . GLY A 1 506 ? -37.148 3.849 21.663 1.00 83.12 506 GLY A O 1
ATOM 3611 N N . THR A 1 507 ? -38.577 2.391 20.727 1.00 88.56 507 THR A N 1
ATOM 3612 C CA . THR A 1 507 ? -38.034 2.550 19.367 1.00 88.56 507 THR A CA 1
ATOM 3613 C C . THR A 1 507 ? -38.267 3.971 18.858 1.00 88.56 507 THR A C 1
ATOM 3615 O O . THR A 1 507 ? -39.402 4.443 18.804 1.00 88.56 507 THR A O 1
ATOM 3618 N N . ILE A 1 508 ? -37.194 4.637 18.432 1.00 86.00 508 ILE A N 1
ATOM 3619 C CA . ILE A 1 508 ? -37.243 5.963 17.813 1.00 86.00 508 ILE A CA 1
ATOM 3620 C C . ILE A 1 508 ? -37.168 5.795 16.296 1.00 86.00 508 ILE A C 1
ATOM 3622 O O . ILE A 1 508 ? -36.224 5.207 15.772 1.00 86.00 508 ILE A O 1
ATOM 3626 N N . ILE A 1 509 ? -38.165 6.330 15.594 1.00 87.12 509 ILE A N 1
ATOM 3627 C CA . ILE A 1 509 ? -38.266 6.297 14.133 1.00 87.12 509 ILE A CA 1
ATOM 3628 C C . ILE A 1 509 ? -37.986 7.716 13.632 1.00 87.12 509 ILE A C 1
ATOM 3630 O O . ILE A 1 509 ? -38.712 8.651 13.970 1.00 87.12 509 ILE A O 1
ATOM 3634 N N . ALA A 1 510 ? -36.913 7.895 12.861 1.00 84.56 510 ALA A N 1
ATOM 3635 C CA . ALA A 1 510 ? -36.575 9.196 12.286 1.00 84.56 510 ALA A CA 1
ATOM 3636 C C . ALA A 1 510 ? -37.602 9.619 11.210 1.00 84.56 510 ALA A C 1
ATOM 3638 O O . ALA A 1 510 ? -38.194 8.750 10.563 1.00 84.56 510 ALA A O 1
ATOM 3639 N N . PRO A 1 511 ? -37.805 10.927 10.957 1.00 85.12 511 PRO A N 1
ATOM 3640 C CA . PRO A 1 511 ? -38.672 11.392 9.875 1.00 85.12 511 PRO A CA 1
ATOM 3641 C C . PRO A 1 511 ? -38.298 10.760 8.524 1.00 85.12 511 PRO A C 1
ATOM 3643 O O . PRO A 1 511 ? -37.144 10.817 8.106 1.00 85.12 511 PRO A O 1
ATOM 3646 N N . GLY A 1 512 ? -39.274 10.142 7.854 1.00 88.06 512 GLY A N 1
ATOM 3647 C CA . GLY A 1 512 ? -39.079 9.427 6.585 1.00 88.06 512 GLY A CA 1
ATOM 3648 C C . GLY A 1 512 ? -38.535 7.994 6.702 1.00 88.06 512 GLY A C 1
ATOM 3649 O O . GLY A 1 512 ? -38.478 7.297 5.692 1.00 88.06 512 GLY A O 1
ATOM 3650 N N . ALA A 1 513 ? -38.169 7.519 7.898 1.00 92.25 513 ALA A N 1
ATOM 3651 C CA . ALA A 1 513 ? -37.783 6.125 8.110 1.00 92.25 513 ALA A CA 1
ATOM 3652 C C . ALA A 1 513 ? -39.009 5.197 8.199 1.00 92.25 513 ALA A C 1
ATOM 3654 O O . ALA A 1 513 ? -40.092 5.601 8.622 1.00 92.25 513 ALA A O 1
ATOM 3655 N N . THR A 1 514 ? -38.821 3.926 7.836 1.00 94.19 514 THR A N 1
ATOM 3656 C CA . THR A 1 514 ? -39.845 2.872 7.952 1.00 94.19 514 THR A CA 1
ATOM 3657 C C . THR A 1 514 ? -39.554 1.980 9.157 1.00 94.19 514 THR A C 1
ATOM 3659 O O . THR A 1 514 ? -38.407 1.603 9.390 1.00 94.19 514 THR A O 1
ATOM 3662 N N . PHE A 1 515 ? -40.595 1.607 9.902 1.00 95.31 515 PHE A N 1
ATOM 3663 C CA . PHE A 1 515 ? -40.521 0.613 10.973 1.00 95.31 515 PHE A CA 1
ATOM 3664 C C . PHE A 1 515 ? -41.156 -0.707 10.524 1.00 95.31 515 PHE A C 1
ATOM 3666 O O . PHE A 1 515 ? -42.237 -0.706 9.941 1.00 95.31 515 PHE A O 1
ATOM 3673 N N . SER A 1 516 ? -40.519 -1.834 10.849 1.00 94.69 516 SER A N 1
ATOM 3674 C CA . SER A 1 516 ? -41.067 -3.174 10.621 1.00 94.69 516 SER A CA 1
ATOM 3675 C C . SER A 1 516 ? -41.147 -3.942 11.935 1.00 94.69 516 SER A C 1
ATOM 3677 O O . SER A 1 516 ? -40.128 -4.259 12.552 1.00 94.69 516 SER A O 1
ATOM 3679 N N . LEU A 1 517 ? -42.372 -4.296 12.340 1.00 93.75 517 LEU A N 1
ATOM 3680 C CA . LEU A 1 517 ? -42.615 -5.111 13.532 1.00 93.75 517 LEU A CA 1
ATOM 3681 C C . LEU A 1 517 ? -41.920 -6.474 13.429 1.00 93.75 517 LEU A C 1
ATOM 3683 O O . LEU A 1 517 ? -41.390 -6.968 14.420 1.00 93.75 517 LEU A O 1
ATOM 3687 N N . ASN A 1 518 ? -41.893 -7.073 12.236 1.00 91.81 518 ASN A N 1
ATOM 3688 C CA . ASN A 1 518 ? -41.226 -8.353 12.009 1.00 91.81 518 ASN A CA 1
ATOM 3689 C C . ASN A 1 518 ? -39.705 -8.217 12.160 1.00 91.81 518 ASN A C 1
ATOM 3691 O O . ASN A 1 518 ? -39.111 -9.016 12.875 1.00 91.81 518 ASN A O 1
ATOM 3695 N N . ALA A 1 519 ? -39.086 -7.174 11.593 1.00 93.12 519 ALA A N 1
ATOM 3696 C CA . ALA A 1 519 ? -37.651 -6.928 11.769 1.00 93.12 519 ALA A CA 1
ATOM 3697 C C . ALA A 1 519 ? -37.264 -6.684 13.242 1.00 93.12 519 ALA A C 1
ATOM 3699 O O . ALA A 1 519 ? -36.186 -7.086 13.664 1.00 93.12 519 ALA A O 1
ATOM 3700 N N . ALA A 1 520 ? -38.152 -6.069 14.031 1.00 92.88 520 ALA A N 1
ATOM 3701 C CA . ALA A 1 520 ? -37.916 -5.788 15.448 1.00 92.88 520 ALA A CA 1
ATOM 3702 C C . ALA A 1 520 ? -38.221 -6.963 16.406 1.00 92.88 520 ALA A C 1
ATOM 3704 O O . ALA A 1 520 ? -37.795 -6.924 17.558 1.00 92.88 520 ALA A O 1
ATOM 3705 N N . THR A 1 521 ? -38.971 -7.989 15.975 1.00 92.12 521 THR A N 1
ATOM 3706 C CA . THR A 1 521 ? -39.443 -9.085 16.859 1.00 92.12 521 THR A CA 1
ATOM 3707 C C . THR A 1 521 ? -39.041 -10.494 16.422 1.00 92.12 521 THR A C 1
ATOM 3709 O O . THR A 1 521 ? -39.250 -11.441 17.178 1.00 92.12 521 THR A O 1
ATOM 3712 N N . ASN A 1 522 ? -38.469 -10.664 15.228 1.00 87.50 522 ASN A N 1
ATOM 3713 C CA . ASN A 1 522 ? -38.012 -11.967 14.744 1.00 87.50 522 ASN A CA 1
ATOM 3714 C C . ASN A 1 522 ? -36.563 -12.283 15.178 1.00 87.50 522 ASN A C 1
ATOM 3716 O O . ASN A 1 522 ? -35.760 -11.363 15.337 1.00 87.50 522 ASN A O 1
ATOM 3720 N N . PRO A 1 523 ? -36.202 -13.576 15.293 1.00 92.44 523 PRO A N 1
ATOM 3721 C CA . PRO A 1 523 ? -37.077 -14.743 15.145 1.00 92.44 523 PRO A CA 1
ATOM 3722 C C . PRO A 1 523 ? -37.936 -14.996 16.399 1.00 92.44 523 PRO A C 1
ATOM 3724 O O . PRO A 1 523 ? -37.517 -14.774 17.535 1.00 92.44 523 PRO A O 1
ATOM 3727 N N . ARG A 1 524 ? -39.172 -15.463 16.186 1.00 90.19 524 ARG A N 1
ATOM 3728 C CA . ARG A 1 524 ? -40.162 -15.708 17.252 1.00 90.19 524 ARG A CA 1
ATOM 3729 C C . ARG A 1 524 ? -40.083 -17.139 17.777 1.00 90.19 524 ARG A C 1
ATOM 3731 O O . ARG A 1 524 ? -41.042 -17.898 17.681 1.00 90.19 524 ARG A O 1
ATOM 3738 N N . ASP A 1 525 ? -38.918 -17.511 18.292 1.00 93.94 525 ASP A N 1
ATOM 3739 C CA . ASP A 1 525 ? -38.626 -18.865 18.768 1.00 93.94 525 ASP A CA 1
ATOM 3740 C C . ASP A 1 525 ? -38.394 -18.940 20.293 1.00 93.94 525 ASP A C 1
ATOM 3742 O O . ASP A 1 525 ? -38.365 -17.932 21.009 1.00 93.94 525 ASP A O 1
ATOM 3746 N N . ALA A 1 526 ? -38.223 -20.166 20.794 1.00 92.00 526 ALA A N 1
ATOM 3747 C CA . ALA A 1 526 ? -37.982 -20.434 22.209 1.00 92.00 526 ALA A CA 1
ATOM 3748 C C . ALA A 1 526 ? -36.638 -19.883 22.726 1.00 92.00 526 ALA A C 1
ATOM 3750 O O . ALA A 1 526 ? -36.563 -19.463 23.881 1.00 92.00 526 ALA A O 1
ATOM 3751 N N . ALA A 1 527 ? -35.591 -19.828 21.894 1.00 92.81 527 ALA A N 1
ATOM 3752 C CA . ALA A 1 527 ? -34.294 -19.263 22.281 1.00 92.81 527 ALA A CA 1
ATOM 3753 C C . ALA A 1 527 ? -34.384 -17.741 22.492 1.00 92.81 527 ALA A C 1
ATOM 3755 O O . ALA A 1 527 ? -33.720 -17.186 23.367 1.00 92.81 527 ALA A O 1
ATOM 3756 N N . HIS A 1 528 ? -35.281 -17.079 21.761 1.00 91.50 528 HIS A N 1
ATOM 3757 C CA . HIS A 1 528 ? -35.601 -15.663 21.914 1.00 91.50 528 HIS A CA 1
ATOM 3758 C C . HIS A 1 528 ? -36.695 -15.400 22.964 1.00 91.50 528 HIS A C 1
ATOM 3760 O O . HIS A 1 528 ? -37.096 -14.247 23.155 1.00 91.50 528 HIS A O 1
ATOM 3766 N N . GLY A 1 529 ? -37.118 -16.422 23.715 1.00 92.06 529 GLY A N 1
ATOM 3767 C CA . GLY A 1 529 ? -38.010 -16.303 24.869 1.00 92.06 529 GLY A CA 1
ATOM 3768 C C . GLY A 1 529 ? -39.502 -16.256 24.535 1.00 92.06 529 GLY A C 1
ATOM 3769 O O . GLY A 1 529 ? -40.284 -15.805 25.372 1.00 92.06 529 GLY A O 1
ATOM 3770 N N . TYR A 1 530 ? -39.899 -16.693 23.338 1.00 95.88 530 TYR A N 1
ATOM 3771 C CA . TYR A 1 530 ? -41.303 -16.926 23.006 1.00 95.88 530 TYR A CA 1
ATOM 3772 C C . TYR A 1 530 ? -41.758 -18.314 23.465 1.00 95.88 530 TYR A C 1
ATOM 3774 O O . TYR A 1 530 ? -40.993 -19.276 23.456 1.00 95.88 530 TYR A O 1
ATOM 3782 N N . VAL A 1 531 ? -43.026 -18.421 23.854 1.00 96.38 531 VAL A N 1
ATOM 3783 C CA . VAL A 1 531 ? -43.669 -19.666 24.292 1.00 96.38 531 VAL A CA 1
ATOM 3784 C C . VAL A 1 531 ? -44.724 -20.120 23.289 1.00 96.38 531 VAL A C 1
ATOM 3786 O O . VAL A 1 531 ? -45.201 -19.340 22.460 1.00 96.38 531 VAL A O 1
ATOM 3789 N N . GLU A 1 532 ? -45.102 -21.391 23.363 1.00 96.25 532 GLU A N 1
ATOM 3790 C CA . GLU A 1 532 ? -46.221 -21.935 22.598 1.00 96.25 532 GLU A CA 1
ATOM 3791 C C . GLU A 1 532 ? -47.551 -21.367 23.116 1.00 96.25 532 GLU A C 1
ATOM 3793 O O . GLU A 1 532 ? -47.843 -21.446 24.309 1.00 96.25 532 GLU A O 1
ATOM 3798 N N . ALA A 1 533 ? -48.361 -20.808 22.221 1.00 95.00 533 ALA A N 1
ATOM 3799 C CA . ALA A 1 533 ? -49.662 -20.218 22.524 1.00 95.00 533 ALA A CA 1
ATOM 3800 C C . ALA A 1 533 ? -50.641 -20.436 21.358 1.00 95.00 533 ALA A C 1
ATOM 3802 O O . ALA A 1 533 ? -50.267 -20.982 20.319 1.00 95.00 533 ALA A O 1
ATOM 3803 N N . GLY A 1 534 ? -51.896 -20.009 21.517 1.00 90.62 534 GLY A N 1
ATOM 3804 C CA . GLY A 1 534 ? -52.897 -20.104 20.450 1.00 90.62 534 GLY A CA 1
ATOM 3805 C C . GLY A 1 534 ? -52.498 -19.327 19.187 1.00 90.62 534 GLY A C 1
ATOM 3806 O O . GLY A 1 534 ? -52.102 -18.160 19.268 1.00 90.62 534 GLY A O 1
ATOM 3807 N N . ILE A 1 535 ? -52.638 -19.978 18.031 1.00 89.25 535 ILE A N 1
ATOM 3808 C CA . ILE A 1 535 ? -52.492 -19.402 16.687 1.00 89.25 535 ILE A CA 1
ATOM 3809 C C . ILE A 1 535 ? -53.714 -19.759 15.830 1.00 89.25 535 ILE A C 1
ATOM 3811 O O . ILE A 1 535 ? -54.515 -20.619 16.201 1.00 89.25 535 ILE A O 1
ATOM 3815 N N . ILE A 1 536 ? -53.833 -19.115 14.670 1.00 85.06 536 ILE A N 1
ATOM 3816 C CA . ILE A 1 536 ? -54.676 -19.591 13.574 1.00 85.06 536 ILE A CA 1
ATOM 3817 C C . ILE A 1 536 ? -53.739 -20.138 12.497 1.00 85.06 536 ILE A C 1
ATOM 3819 O O . ILE A 1 536 ? -52.841 -19.426 12.055 1.00 85.06 536 ILE A O 1
ATOM 3823 N N . GLU A 1 537 ? -53.944 -21.388 12.104 1.00 84.12 537 GLU A N 1
ATOM 3824 C CA . GLU A 1 537 ? -53.192 -22.096 11.066 1.00 84.12 537 GLU A CA 1
ATOM 3825 C C . GLU A 1 537 ? -54.205 -22.579 10.021 1.00 84.12 537 GLU A C 1
ATOM 3827 O O . GLU A 1 537 ? -55.198 -23.214 10.374 1.00 84.12 537 GLU A O 1
ATOM 3832 N N . ASP A 1 538 ? -54.039 -22.167 8.761 1.00 84.06 538 ASP A N 1
ATOM 3833 C CA . ASP A 1 538 ? -54.965 -22.442 7.646 1.00 84.06 538 ASP A CA 1
ATOM 3834 C C . ASP A 1 538 ? -56.460 -22.183 7.953 1.00 84.06 538 ASP A C 1
ATOM 3836 O O . ASP A 1 538 ? -57.359 -22.883 7.489 1.00 84.06 538 ASP A O 1
ATOM 3840 N N . GLY A 1 539 ? -56.744 -21.148 8.754 1.00 84.50 539 GLY A N 1
ATOM 3841 C CA . GLY A 1 539 ? -58.102 -20.772 9.171 1.00 84.50 539 GLY A CA 1
ATOM 3842 C C . GLY A 1 539 ? -58.661 -21.565 10.361 1.00 84.50 539 GLY A C 1
ATOM 3843 O O . GLY A 1 539 ? -59.791 -21.312 10.786 1.00 84.50 539 GLY A O 1
ATOM 3844 N N . HIS A 1 540 ? -57.883 -22.480 10.941 1.00 85.44 540 HIS A N 1
ATOM 3845 C CA . HIS A 1 540 ? -58.262 -23.302 12.087 1.00 85.44 540 HIS A CA 1
ATOM 3846 C C . HIS A 1 540 ? -57.493 -22.914 13.366 1.00 85.44 540 HIS A C 1
ATOM 3848 O O . HIS A 1 540 ? -56.328 -22.524 13.293 1.00 85.44 540 HIS A O 1
ATOM 3854 N N . PRO A 1 541 ? -58.103 -23.017 14.565 1.00 88.62 541 PRO A N 1
ATOM 3855 C CA . PRO A 1 541 ? -57.381 -22.831 15.822 1.00 88.62 541 PRO A CA 1
ATOM 3856 C C . PRO A 1 541 ? -56.328 -23.925 16.030 1.00 88.62 541 PRO A C 1
ATOM 3858 O O . PRO A 1 541 ? -56.666 -25.107 16.106 1.00 88.62 541 PRO A O 1
ATOM 3861 N N . ALA A 1 542 ? -55.073 -23.517 16.189 1.00 91.06 542 ALA A N 1
ATOM 3862 C CA . ALA A 1 542 ? -53.934 -24.388 16.465 1.00 91.06 542 ALA A CA 1
ATOM 3863 C C . ALA A 1 542 ? -53.070 -23.800 17.600 1.00 91.06 542 ALA A C 1
ATOM 3865 O O . ALA A 1 542 ? -53.439 -22.807 18.240 1.00 91.06 542 ALA A O 1
ATOM 3866 N N . ARG A 1 543 ? -51.917 -24.414 17.885 1.00 93.06 543 ARG A N 1
ATOM 3867 C CA . ARG A 1 543 ? -50.921 -23.884 18.829 1.00 93.06 543 ARG A CA 1
ATOM 3868 C C . ARG A 1 543 ? -49.550 -23.807 18.169 1.00 93.06 543 ARG A C 1
ATOM 3870 O O . ARG A 1 543 ? -49.175 -24.701 17.422 1.00 93.06 543 ARG A O 1
ATOM 3877 N N . GLY A 1 544 ? -48.807 -22.747 18.470 1.00 91.25 544 GLY A N 1
ATOM 3878 C CA . GLY A 1 544 ? -47.470 -22.517 17.930 1.00 91.25 544 GLY A CA 1
ATOM 3879 C C . GLY A 1 544 ? -46.680 -21.497 18.744 1.00 91.25 544 GLY A C 1
ATOM 3880 O O . GLY A 1 544 ? -47.238 -20.722 19.529 1.00 91.25 544 GLY A O 1
ATOM 3881 N N . ILE A 1 545 ? -45.357 -21.508 18.585 1.00 92.06 545 ILE A N 1
ATOM 3882 C CA . ILE A 1 545 ? -44.463 -20.584 19.293 1.00 92.06 545 ILE A CA 1
ATOM 3883 C C . ILE A 1 545 ? -44.684 -19.158 18.771 1.00 92.06 545 ILE A C 1
ATOM 3885 O O . ILE A 1 545 ? -44.813 -18.933 17.571 1.00 92.06 545 ILE A O 1
ATOM 3889 N N . GLY A 1 546 ? -44.781 -18.190 19.684 1.00 89.31 546 GLY A N 1
ATOM 3890 C CA . GLY A 1 546 ? -45.060 -16.794 19.333 1.00 89.31 546 GLY A CA 1
ATOM 3891 C C . GLY A 1 546 ? -46.543 -16.478 19.094 1.00 89.31 546 GLY A C 1
ATOM 3892 O O . GLY A 1 546 ? -46.870 -15.349 18.720 1.00 89.31 546 GLY A O 1
ATOM 3893 N N . GLY A 1 547 ? -47.459 -17.421 19.353 1.00 90.38 547 GLY A N 1
ATOM 3894 C CA . GLY A 1 547 ? -48.899 -17.159 19.315 1.00 90.38 547 GLY A CA 1
ATOM 3895 C C . GLY A 1 547 ? -49.301 -15.970 20.198 1.00 90.38 547 GLY A C 1
ATOM 3896 O O . GLY A 1 547 ? -48.765 -15.774 21.289 1.00 90.38 547 GLY A O 1
ATOM 3897 N N . GLY A 1 548 ? -50.214 -15.133 19.707 1.00 90.44 548 GLY A N 1
ATOM 3898 C CA . GLY A 1 548 ? -50.575 -13.852 20.328 1.00 90.44 548 GLY A CA 1
ATOM 3899 C C . GLY A 1 548 ? -49.812 -12.623 19.811 1.00 90.44 548 GLY A C 1
ATOM 3900 O O . GLY A 1 548 ? -50.310 -11.515 19.983 1.00 90.44 548 GLY A O 1
ATOM 3901 N N . VAL A 1 549 ? -48.674 -12.751 19.109 1.00 93.00 549 VAL A N 1
ATOM 3902 C CA . VAL A 1 549 ? -47.982 -11.561 18.550 1.00 93.00 549 VAL A CA 1
ATOM 3903 C C . VAL A 1 549 ? -48.818 -10.845 17.477 1.00 93.00 549 VAL A C 1
ATOM 3905 O O . VAL A 1 549 ? -48.714 -9.626 17.344 1.00 93.00 549 VAL A O 1
ATOM 3908 N N . SER A 1 550 ? -49.740 -11.535 16.797 1.00 90.94 550 SER A N 1
ATOM 3909 C CA . SER A 1 550 ? -50.719 -10.901 15.899 1.00 90.94 550 SER A CA 1
ATOM 3910 C C . SER A 1 550 ? -51.568 -9.837 16.608 1.00 90.94 550 SER A C 1
ATOM 3912 O O . SER A 1 550 ? -51.896 -8.824 16.003 1.00 90.94 550 SER A O 1
ATOM 3914 N N . GLN A 1 551 ? -51.838 -9.978 17.912 1.00 93.25 551 GLN A N 1
ATOM 3915 C CA . GLN A 1 551 ? -52.521 -8.944 18.695 1.00 93.25 551 GLN A CA 1
ATOM 3916 C C . GLN A 1 551 ? -51.647 -7.694 18.894 1.00 93.25 551 GLN A C 1
ATOM 3918 O O . GLN A 1 551 ? -52.165 -6.577 18.880 1.00 93.25 551 GLN A O 1
ATOM 3923 N N . VAL A 1 552 ? -50.322 -7.846 19.019 1.00 94.69 552 VAL A N 1
ATOM 3924 C CA . VAL A 1 552 ? -49.380 -6.709 19.017 1.00 94.69 552 VAL A CA 1
ATOM 3925 C C . VAL A 1 552 ? -49.380 -6.031 17.649 1.00 94.69 552 VAL A C 1
ATOM 3927 O O . VAL A 1 552 ? -49.452 -4.807 17.594 1.00 94.69 552 VAL A O 1
ATOM 3930 N N . ALA A 1 553 ? -49.392 -6.805 16.557 1.00 93.44 553 ALA A N 1
ATOM 3931 C CA . ALA A 1 553 ? -49.510 -6.273 15.200 1.00 93.44 553 ALA A CA 1
ATOM 3932 C C . ALA A 1 553 ? -50.808 -5.471 15.008 1.00 93.44 553 ALA A C 1
ATOM 3934 O O . ALA A 1 553 ? -50.748 -4.318 14.590 1.00 93.44 553 ALA A O 1
ATOM 3935 N N . THR A 1 554 ? -51.961 -6.015 15.411 1.00 93.38 554 THR A N 1
ATOM 3936 C CA . THR A 1 554 ? -53.249 -5.301 15.392 1.00 93.38 554 THR A CA 1
ATOM 3937 C C . THR A 1 554 ? -53.217 -4.034 16.247 1.00 93.38 554 THR A C 1
ATOM 3939 O O . THR A 1 554 ? -53.736 -2.999 15.831 1.00 93.38 554 THR A O 1
ATOM 3942 N N . THR A 1 555 ? -52.601 -4.085 17.433 1.00 95.62 555 THR A N 1
ATOM 3943 C CA . THR A 1 555 ? -52.513 -2.926 18.338 1.00 95.62 555 THR A CA 1
ATOM 3944 C C . THR A 1 555 ? -51.668 -1.813 17.723 1.00 95.62 555 THR A C 1
ATOM 3946 O O . THR A 1 555 ? -52.112 -0.668 17.657 1.00 95.62 555 THR A O 1
ATOM 3949 N N . LEU A 1 556 ? -50.483 -2.159 17.212 1.00 94.75 556 LEU A N 1
ATOM 3950 C CA . LEU A 1 556 ? -49.567 -1.225 16.566 1.00 94.75 556 LEU A CA 1
ATOM 3951 C C . LEU A 1 556 ? -50.157 -0.643 15.276 1.00 94.75 556 LEU A C 1
ATOM 3953 O O . LEU A 1 556 ? -50.064 0.562 15.068 1.00 94.75 556 LEU A O 1
ATOM 3957 N N . TYR A 1 557 ? -50.795 -1.472 14.443 1.00 94.44 557 TYR A N 1
ATOM 3958 C CA . TYR A 1 557 ? -51.460 -1.030 13.217 1.00 94.44 557 TYR A CA 1
ATOM 3959 C C . TYR A 1 557 ? -52.485 0.067 13.522 1.00 94.44 557 TYR A C 1
ATOM 3961 O O . TYR A 1 557 ? -52.376 1.170 12.988 1.00 94.44 557 TYR A O 1
ATOM 3969 N N . ASN A 1 558 ? -53.411 -0.185 14.453 1.00 95.56 558 ASN A N 1
ATOM 3970 C CA . ASN A 1 558 ? -54.430 0.797 14.828 1.00 95.56 558 ASN A CA 1
ATOM 3971 C C . ASN A 1 558 ? -53.814 2.064 15.446 1.00 95.56 558 ASN A C 1
ATOM 3973 O O . ASN A 1 558 ? -54.178 3.165 15.043 1.00 95.56 558 ASN A O 1
ATOM 3977 N N . ALA A 1 559 ? -52.842 1.940 16.357 1.00 95.00 559 ALA A N 1
ATOM 3978 C CA . ALA A 1 559 ? -52.159 3.102 16.934 1.00 95.00 559 ALA A CA 1
ATOM 3979 C C . ALA A 1 559 ? -51.449 3.954 15.860 1.00 95.00 559 ALA A C 1
ATOM 3981 O O . ALA A 1 559 ? -51.553 5.180 15.875 1.00 95.00 559 ALA A O 1
ATOM 3982 N N . SER A 1 560 ? -50.791 3.312 14.886 1.00 93.81 560 SER A N 1
ATOM 3983 C CA . SER A 1 560 ? -50.133 3.987 13.760 1.00 93.81 560 SER A CA 1
ATOM 3984 C C . SER A 1 560 ? -51.131 4.660 12.807 1.00 93.81 560 SER A C 1
ATOM 3986 O O . SER A 1 560 ? -50.881 5.773 12.347 1.00 93.81 560 SER A O 1
ATOM 3988 N N . TYR A 1 561 ? -52.293 4.038 12.581 1.00 94.00 561 TYR A N 1
ATOM 3989 C CA . TYR A 1 561 ? -53.383 4.601 11.788 1.00 94.00 561 TYR A CA 1
ATOM 3990 C C . TYR A 1 561 ? -53.962 5.861 12.446 1.00 94.00 561 TYR A C 1
ATOM 3992 O O . TYR A 1 561 ? -54.093 6.891 11.787 1.00 94.00 561 TYR A O 1
ATOM 4000 N N . PHE A 1 562 ? -54.234 5.825 13.757 1.00 94.44 562 PHE A N 1
ATOM 4001 C CA . PHE A 1 562 ? -54.699 7.005 14.498 1.00 94.44 562 PHE A CA 1
ATOM 4002 C C . PHE A 1 562 ? -53.645 8.118 14.574 1.00 94.44 562 PHE A C 1
ATOM 4004 O O . PHE A 1 562 ? -54.010 9.289 14.550 1.00 94.44 562 PHE A O 1
ATOM 4011 N N . ALA A 1 563 ? -52.354 7.768 14.572 1.00 92.44 563 ALA A N 1
ATOM 4012 C CA . ALA A 1 563 ? -51.248 8.719 14.450 1.00 92.44 563 ALA A CA 1
ATOM 4013 C C . ALA A 1 563 ? -51.081 9.321 13.035 1.00 92.44 563 ALA A C 1
ATOM 4015 O O . ALA A 1 563 ? -50.217 10.174 12.838 1.00 92.44 563 ALA A O 1
ATOM 4016 N N . GLY A 1 564 ? -51.869 8.887 12.042 1.00 92.31 564 GLY A N 1
ATOM 4017 C CA . GLY A 1 564 ? -51.768 9.355 10.656 1.00 92.31 564 GLY A CA 1
ATOM 4018 C C . GLY A 1 564 ? -50.528 8.849 9.908 1.00 92.31 564 GLY A C 1
ATOM 4019 O O . GLY A 1 564 ? -50.122 9.455 8.917 1.00 92.31 564 GLY A O 1
ATOM 4020 N N . MET A 1 565 ? -49.908 7.761 10.376 1.00 92.44 565 MET A N 1
ATOM 4021 C CA . MET A 1 565 ? -48.714 7.184 9.757 1.00 92.44 565 MET A CA 1
ATOM 4022 C C . MET A 1 565 ? -49.055 6.484 8.436 1.00 92.44 565 MET A C 1
ATOM 4024 O O . MET A 1 565 ? -50.107 5.858 8.290 1.00 92.44 565 MET A O 1
ATOM 4028 N N . ALA A 1 566 ? -48.134 6.537 7.472 1.00 93.44 566 ALA A N 1
ATOM 4029 C CA . ALA A 1 566 ? -48.274 5.801 6.221 1.00 93.44 566 ALA A CA 1
ATOM 4030 C C . ALA A 1 566 ? -48.086 4.290 6.451 1.00 93.44 566 ALA A C 1
ATOM 4032 O O . ALA A 1 566 ? -47.027 3.847 6.895 1.00 93.44 566 ALA A O 1
ATOM 4033 N N . ASN A 1 567 ? -49.100 3.493 6.107 1.00 91.88 567 ASN A N 1
ATOM 4034 C CA . ASN A 1 567 ? -48.983 2.038 6.042 1.00 91.88 567 ASN A CA 1
ATOM 4035 C C . ASN A 1 567 ? -48.218 1.644 4.768 1.00 91.88 567 ASN A C 1
ATOM 4037 O O . ASN A 1 567 ? -48.754 1.795 3.672 1.00 91.88 567 ASN A O 1
ATOM 4041 N N . VAL A 1 568 ? -46.982 1.161 4.919 1.00 92.44 568 VAL A N 1
ATOM 4042 C CA . VAL A 1 568 ? -46.129 0.732 3.793 1.00 92.44 568 VAL A CA 1
ATOM 4043 C C . VAL A 1 568 ? -46.540 -0.653 3.293 1.00 92.44 568 VAL A C 1
ATOM 4045 O O . VAL A 1 568 ? -46.799 -0.832 2.108 1.00 92.44 568 VAL A O 1
ATOM 4048 N N . GLU A 1 569 ? -46.634 -1.620 4.205 1.00 89.50 569 GLU A N 1
ATOM 4049 C CA . GLU A 1 569 ? -46.998 -3.007 3.924 1.00 89.50 569 GLU A CA 1
ATOM 4050 C C . GLU A 1 569 ? -47.591 -3.636 5.193 1.00 89.50 569 GLU A C 1
ATOM 4052 O O . GLU A 1 569 ? -47.097 -3.411 6.300 1.00 89.50 569 GLU A O 1
ATOM 4057 N N . HIS A 1 570 ? -48.618 -4.469 5.032 1.00 85.38 570 HIS A N 1
ATOM 4058 C CA . HIS A 1 570 ? -48.988 -5.474 6.021 1.00 85.38 570 HIS A CA 1
ATOM 4059 C C . HIS A 1 570 ? -49.435 -6.753 5.315 1.00 85.38 570 HIS A C 1
ATOM 4061 O O . HIS A 1 570 ? -49.804 -6.735 4.141 1.00 85.38 570 HIS A O 1
ATOM 4067 N N . ARG A 1 571 ? -49.448 -7.853 6.064 1.00 77.69 571 ARG A N 1
ATOM 4068 C CA . ARG A 1 571 ? -50.020 -9.130 5.651 1.00 77.69 571 ARG A CA 1
ATOM 4069 C C . ARG A 1 571 ? -50.925 -9.623 6.774 1.00 77.69 571 ARG A C 1
ATOM 4071 O O . ARG A 1 571 ? -50.499 -9.597 7.931 1.00 77.69 571 ARG A O 1
ATOM 4078 N N . GLU A 1 572 ? -52.151 -9.990 6.416 1.00 57.91 572 GLU A N 1
ATOM 4079 C CA . GLU A 1 572 ? -53.111 -10.666 7.301 1.00 57.91 572 GLU A CA 1
ATOM 4080 C C . GLU A 1 572 ? -52.760 -12.154 7.459 1.00 57.91 572 GLU A C 1
ATOM 4082 O O . GLU A 1 572 ? -52.251 -12.745 6.473 1.00 57.91 572 GLU A O 1
#

Foldseek 3Di:
DDDYDDDDDDDDDDDDYDDDDDDDDDDDDDDDDDDDDDDDDDDDDDDDDDDDDDDDDDDDYDDDDDDDDDDDDDDDDDDDDDDDDDDDDDDDDDDDDDDDDDDDDDDDDDDDDDDDDDDDDDDDDDDDDDDDDDDDDDDDDCVVVVVVVVVVVVVVVVVVVVVVCVVVCPQAQAAQEDELNHGRHPPGLVCSLVSCCVPQVVLLQDFFWADEPNDIDTAGCVQLQKDFPSNVQSVQRNPDDPDPVVSVCSVVHHDYDYTQIDGDLVSNLVSVVVVWVVRWDCKAAKWWADDQLQIDTRATGKIKTFPSVVQSVQCSRCRSNSDHGYTDIDIHDHLAHPVLRVCCNPQFSCLLLVFWAWEAAPPRFIAIQHSRLSNVFWTWDQDNPNRTDIDGPLVSVCVRCCVRCVVRKFDKAAWFWDPPDQATDIDFTGWIKDFPSVVQCVCQRVLSRDPDHSYTYTDIDTHGHPHGSVNVVVQVRGGQQFFFDDDDDDPLLVQLLVLLCVQCPRDDADVPGDDDSCVSCPPQDVVSPWDWDWDQDPNHIDIDTSPNVVVVVVRVVRRCVSSVHDDPDDDD

Secondary structure (DSSP, 8-state):
-------------------------------------------------------------------PPPPPPPP----------------------------------------------------PPPP---PPP----THHHHHHHHHHHHHHHHHHHHHHHHHHTTTBPPTTEEETTEE-TTSBHHHHHHHHHHHHHHHHTSPEEEEETTEEEEE-TTTTTEEE-HHHHHHHHH-----HHHHHHTTS--EE----EEE-HHHHHHHHHHHGGGT-BPPBPPEEEEETTEEEEE--B-EEEE-HHHHHHHHHHHGGGSSPEEEPEEEEPPSS-HHHHHHHIIIIIHHHHSS-EEEE-GGG-EEEE-HHHHHHHEEEEEETTTEEEEEE-HHHHHHHHHHHHGGG-B--B--EEE-SSSS-EEEPPB-EEEE-HHHHHTTHHHHHHSSS-SEEEPPEEEE--SS-HHHHHTT---S-S---------HHHHHHHHHHHHHHTT----TT----HHHHH---STTTT--EEEEEETTEEEEEETTTHHHHHHHHHHHHHHTT--------